Protein AF-A0A7R9ATU4-F1 (afdb_monomer)

pLDDT: mean 76.91, std 18.28, range [25.34, 96.5]

Sequence (498 aa):
MAVPVIVLDTKGRCNNSNLNLFMDEACLDVRSNALDPLTIWSLSAECEKCAYIESSSIPPVETQTFIVDTKFPVHLFFSDGTYNHCYERNIHFQEYGRYGWNISSDGCSDIYNIERPQLPYLSLVVVFCTFFILTLLSWATMCVLRSEWLANLKQRNVPFSELESDLGTPSTDGAAPMVRSELLAVRREKTRLRSLDVFRGICIAVMIFVNYGGGQYWFFKHSTWNGLTIADLVFPWFLWIMGVSMALSLRSQLRSSVSRWKLFKKVLYRSIILVALGILLNSIANAKHTKSTSLANLRLPGVLQRIGLSYFIVATLETLLMKREFFFEYGPWLVLQDVLESWLQWLVILGLVATHTCLTFLLPVEGCPTGYLGPGGSYNYSSHPNCTGGAAGYIDRMVFRNEHLYQKPTCYEIYQTTLPYDPEGLLGTLTSILMVYLGVQAGRITLCYHYAYSRVVRWTTWAVITDSTNPGPLSRWTVTLPTELRCRTTKMRNYLNK

Nearest PDB structures (foldseek):
  8vli-assembly1_A  TM=8.352E-01  e=8.683E-35  Homo sapiens
  8vlg-assembly1_A  TM=8.325E-01  e=6.189E-34  Homo sapiens
  8vli-assembly1_B  TM=8.041E-01  e=1.790E-34  Homo sapiens
  8vkj-assembly1_B  TM=8.102E-01  e=1.740E-33  Homo sapiens
  8vlu-assembly1_A  TM=7.872E-01  e=5.424E-33  Homo sapiens

Structure (mmCIF, N/CA/C/O backbone):
data_AF-A0A7R9ATU4-F1
#
_entry.id   AF-A0A7R9ATU4-F1
#
loop_
_atom_site.group_PDB
_atom_site.id
_atom_site.type_symbol
_atom_site.label_atom_id
_atom_site.label_alt_id
_atom_site.label_comp_id
_atom_site.label_asym_id
_atom_site.label_entity_id
_atom_site.label_seq_id
_atom_site.pdbx_PDB_ins_code
_atom_site.Cartn_x
_atom_site.Cartn_y
_atom_site.Cartn_z
_atom_site.occupancy
_atom_site.B_iso_or_equiv
_atom_site.auth_seq_id
_atom_site.auth_comp_id
_atom_site.auth_asym_id
_atom_site.auth_atom_id
_atom_site.pdbx_PDB_model_num
ATOM 1 N N . MET A 1 1 ? 10.929 10.745 -19.987 1.00 37.62 1 MET A N 1
ATOM 2 C CA . MET A 1 1 ? 11.366 9.540 -20.722 1.00 37.62 1 MET A CA 1
ATOM 3 C C . MET A 1 1 ? 11.163 8.334 -19.827 1.00 37.62 1 MET A C 1
ATOM 5 O O . MET A 1 1 ? 11.456 8.450 -18.639 1.00 37.62 1 MET A O 1
ATOM 9 N N . ALA A 1 2 ? 10.620 7.236 -20.366 1.00 47.53 2 ALA A N 1
ATOM 10 C CA . ALA A 1 2 ? 10.587 5.950 -19.658 1.00 47.53 2 ALA A CA 1
ATOM 11 C C . ALA A 1 2 ? 12.012 5.555 -19.319 1.00 47.53 2 ALA A C 1
ATOM 13 O O . ALA A 1 2 ? 12.931 5.875 -20.071 1.00 47.53 2 ALA A O 1
ATOM 14 N N . VAL A 1 3 ? 12.176 4.848 -18.208 1.00 56.84 3 VAL A N 1
ATOM 15 C CA . VAL A 1 3 ? 13.403 4.093 -17.993 1.00 56.84 3 VAL A CA 1
ATOM 16 C C . VAL A 1 3 ? 13.234 2.810 -18.803 1.00 56.84 3 VAL A C 1
ATOM 18 O O . VAL A 1 3 ? 12.349 2.023 -18.463 1.00 56.84 3 VAL A O 1
ATOM 21 N N . PRO A 1 4 ? 13.978 2.619 -19.906 1.00 61.22 4 PRO A N 1
ATOM 22 C CA . PRO A 1 4 ? 13.890 1.377 -20.648 1.00 61.22 4 PRO A CA 1
ATOM 23 C C . PRO A 1 4 ? 14.368 0.239 -19.739 1.00 61.22 4 PRO A C 1
ATOM 25 O O . PRO A 1 4 ? 15.282 0.407 -18.929 1.00 61.22 4 PRO A O 1
ATOM 28 N N . VAL A 1 5 ? 13.700 -0.909 -19.842 1.00 71.88 5 VAL A N 1
ATOM 29 C CA . VAL A 1 5 ? 14.001 -2.113 -19.043 1.00 71.88 5 VAL A CA 1
ATOM 30 C C . VAL A 1 5 ? 15.392 -2.651 -19.376 1.00 71.88 5 VAL A C 1
ATOM 32 O O . VAL A 1 5 ? 16.030 -3.320 -18.564 1.00 71.88 5 VAL A O 1
ATOM 35 N N . ILE A 1 6 ? 15.853 -2.313 -20.579 1.00 79.06 6 ILE A N 1
ATOM 36 C CA . ILE A 1 6 ? 17.179 -2.587 -21.090 1.00 79.06 6 ILE A CA 1
ATOM 37 C C . ILE A 1 6 ? 17.889 -1.262 -21.335 1.00 79.06 6 ILE A C 1
ATOM 39 O O . ILE A 1 6 ? 17.363 -0.382 -22.015 1.00 79.06 6 ILE A O 1
ATOM 43 N N . VAL A 1 7 ? 19.097 -1.124 -20.800 1.00 82.19 7 VAL A N 1
ATOM 44 C CA . VAL A 1 7 ? 19.927 0.069 -20.987 1.00 82.19 7 VAL A CA 1
ATOM 45 C C . VAL A 1 7 ? 21.240 -0.338 -21.639 1.00 82.19 7 VAL A C 1
ATOM 47 O O . VAL A 1 7 ? 21.881 -1.290 -21.199 1.00 82.19 7 VAL A O 1
ATOM 50 N N . LEU A 1 8 ? 21.661 0.398 -22.668 1.00 80.94 8 LEU A N 1
ATOM 51 C CA . LEU A 1 8 ? 22.969 0.214 -23.297 1.00 80.94 8 LEU A CA 1
ATOM 52 C C . LEU A 1 8 ? 24.089 0.383 -22.257 1.00 80.94 8 LEU A C 1
ATOM 54 O O . LEU A 1 8 ? 24.128 1.389 -21.533 1.00 80.94 8 LEU A O 1
ATOM 58 N N . ASP A 1 9 ? 25.022 -0.570 -22.196 1.00 79.25 9 ASP A N 1
ATOM 59 C CA . ASP A 1 9 ? 26.165 -0.501 -21.284 1.00 79.25 9 ASP A CA 1
ATOM 60 C C . ASP A 1 9 ? 27.235 0.476 -21.788 1.00 79.25 9 ASP A C 1
ATOM 62 O O . ASP A 1 9 ? 28.308 0.110 -22.258 1.00 79.25 9 ASP A O 1
ATOM 66 N N . THR A 1 10 ? 26.958 1.767 -21.645 1.00 74.56 10 THR A N 1
ATOM 67 C CA . THR A 1 10 ? 27.894 2.844 -22.010 1.00 74.56 10 THR A CA 1
ATOM 68 C C . THR A 1 10 ? 29.155 2.892 -21.141 1.00 74.56 10 THR A C 1
ATOM 70 O O . THR A 1 10 ? 30.100 3.604 -21.475 1.00 74.56 10 THR A O 1
ATOM 73 N N . LYS A 1 11 ? 29.179 2.176 -20.007 1.00 72.88 11 LYS A N 1
ATOM 74 C CA . LYS A 1 11 ? 30.268 2.220 -19.016 1.00 72.88 11 LYS A CA 1
ATOM 75 C C . LYS A 1 11 ? 31.105 0.938 -18.975 1.00 72.88 11 LYS A C 1
ATOM 77 O O . LYS A 1 11 ? 32.011 0.863 -18.148 1.00 72.88 11 LYS A O 1
ATOM 82 N N . GLY A 1 12 ? 30.807 -0.049 -19.821 1.00 77.31 12 GLY A N 1
ATOM 83 C CA . GLY A 1 12 ? 31.528 -1.323 -19.874 1.00 77.31 12 GLY A CA 1
ATOM 84 C C . GLY A 1 12 ? 31.473 -2.120 -18.566 1.00 77.31 12 GLY A C 1
ATOM 85 O O . GLY A 1 12 ? 32.437 -2.808 -18.226 1.00 77.31 12 GLY A O 1
ATOM 86 N N . ARG A 1 13 ? 30.374 -2.026 -17.806 1.00 79.94 13 ARG A N 1
ATOM 87 C CA . ARG A 1 13 ? 30.178 -2.770 -16.547 1.00 79.94 13 ARG A CA 1
ATOM 88 C C . ARG A 1 13 ? 30.113 -4.284 -16.758 1.00 79.94 13 ARG A C 1
ATOM 90 O O . ARG A 1 13 ? 30.505 -5.027 -15.860 1.00 79.94 13 ARG A O 1
ATOM 97 N N . CYS A 1 14 ? 29.664 -4.715 -17.934 1.00 78.75 14 CYS A N 1
ATOM 98 C CA . CYS A 1 14 ? 29.557 -6.115 -18.336 1.00 78.75 14 CYS A CA 1
ATOM 99 C C . CYS A 1 14 ? 30.860 -6.706 -18.897 1.00 78.75 14 CYS A C 1
ATOM 101 O O . CYS A 1 14 ? 30.952 -7.918 -19.075 1.00 78.75 14 CYS A O 1
ATOM 103 N N . ASN A 1 15 ? 31.865 -5.873 -19.196 1.00 72.56 15 ASN A N 1
ATOM 104 C CA . ASN A 1 15 ? 33.051 -6.295 -19.949 1.00 72.56 15 ASN A CA 1
ATOM 105 C C . ASN A 1 15 ? 34.266 -6.638 -19.071 1.00 72.56 15 ASN A C 1
ATOM 107 O O . ASN A 1 15 ? 35.228 -7.237 -19.547 1.00 72.56 15 ASN A O 1
ATOM 111 N N . ASN A 1 16 ? 34.235 -6.274 -17.787 1.00 62.84 16 ASN A N 1
ATOM 112 C CA . ASN A 1 16 ? 35.298 -6.618 -16.848 1.00 62.84 16 ASN A CA 1
ATOM 113 C C . ASN A 1 16 ? 35.132 -8.057 -16.347 1.00 62.84 16 ASN A C 1
ATOM 115 O O . ASN A 1 16 ? 34.030 -8.474 -16.009 1.00 62.84 16 ASN A O 1
ATOM 119 N N . SER A 1 17 ? 36.248 -8.777 -16.186 1.00 58.16 17 SER A N 1
ATOM 120 C CA . SER A 1 17 ? 36.294 -10.119 -15.575 1.00 58.16 17 SER A CA 1
ATOM 121 C C . SER A 1 17 ? 35.736 -10.172 -14.143 1.00 58.16 17 SER A C 1
ATOM 123 O O . SER A 1 17 ? 35.459 -11.250 -13.632 1.00 58.16 17 SER A O 1
ATOM 125 N N . ASN A 1 18 ? 35.561 -9.008 -13.507 1.00 59.38 18 ASN A N 1
ATOM 126 C CA . ASN A 1 18 ? 34.745 -8.814 -12.314 1.00 59.38 18 ASN A CA 1
ATOM 127 C C . ASN A 1 18 ? 33.533 -7.950 -12.698 1.00 59.38 18 ASN A C 1
ATOM 129 O O . ASN A 1 18 ? 33.659 -6.727 -12.821 1.00 59.38 18 ASN A O 1
ATOM 133 N N . LEU A 1 19 ? 32.376 -8.585 -12.899 1.00 65.56 19 LEU A N 1
ATOM 134 C CA . LEU A 1 19 ? 31.091 -7.927 -13.152 1.00 65.56 19 LEU A CA 1
ATOM 135 C C . LEU A 1 19 ? 30.757 -6.960 -12.003 1.00 65.56 19 LEU A C 1
ATOM 137 O O . LEU A 1 19 ? 30.313 -7.372 -10.934 1.00 65.56 19 LEU A O 1
ATOM 141 N N . ASN A 1 20 ? 30.938 -5.655 -12.224 1.00 73.12 20 ASN A N 1
ATOM 142 C CA . ASN A 1 20 ? 30.512 -4.600 -11.294 1.00 73.12 20 ASN A CA 1
ATOM 143 C C . ASN A 1 20 ? 29.027 -4.262 -11.525 1.00 73.12 20 ASN A C 1
ATOM 145 O O . ASN A 1 20 ? 28.662 -3.122 -11.840 1.00 73.12 20 ASN A O 1
ATOM 149 N N . LEU A 1 21 ? 28.177 -5.281 -11.412 1.00 78.56 21 LEU A N 1
ATOM 150 C CA . LEU A 1 21 ? 26.725 -5.157 -11.501 1.00 78.56 21 LEU A CA 1
ATOM 151 C C . LEU A 1 21 ? 26.126 -4.815 -10.134 1.00 78.56 21 LEU A C 1
ATOM 153 O O . LEU A 1 21 ? 26.617 -5.255 -9.090 1.00 78.56 21 LEU A O 1
ATOM 157 N N . PHE A 1 22 ? 25.052 -4.031 -10.129 1.00 79.38 22 PHE A N 1
ATOM 158 C CA . PHE A 1 22 ? 24.247 -3.844 -8.925 1.00 79.38 22 PHE A CA 1
ATOM 159 C C . PHE A 1 22 ? 23.342 -5.062 -8.684 1.00 79.38 22 PHE A C 1
ATOM 161 O O . PHE A 1 22 ? 23.159 -5.903 -9.559 1.00 79.38 22 PHE A O 1
ATOM 168 N N . MET A 1 23 ? 22.770 -5.159 -7.477 1.00 78.50 23 MET A N 1
ATOM 169 C CA . MET A 1 23 ? 21.690 -6.118 -7.210 1.00 78.50 23 MET A CA 1
ATOM 170 C C . MET A 1 23 ? 20.545 -5.894 -8.204 1.00 78.50 23 MET A C 1
ATOM 172 O O . MET A 1 23 ? 20.242 -4.748 -8.553 1.00 78.50 23 MET A O 1
ATOM 176 N N . ASP A 1 24 ? 19.880 -6.979 -8.588 1.00 83.00 24 ASP A N 1
ATOM 177 C CA . ASP A 1 24 ? 18.821 -6.996 -9.595 1.00 83.00 24 ASP A CA 1
ATOM 178 C C . ASP A 1 24 ? 19.268 -6.619 -11.043 1.00 83.00 24 ASP A C 1
ATOM 180 O O . ASP A 1 24 ? 18.447 -6.148 -11.835 1.00 83.00 24 ASP A O 1
ATOM 184 N N . GLU A 1 25 ? 20.554 -6.768 -11.401 1.00 87.69 25 GLU A N 1
ATOM 185 C CA . GLU A 1 25 ? 21.068 -6.538 -12.767 1.00 87.69 25 GLU A CA 1
ATOM 186 C C . GLU A 1 25 ? 21.703 -7.812 -13.370 1.00 87.69 25 GLU A C 1
ATOM 188 O O . GLU A 1 25 ? 22.302 -8.637 -12.671 1.00 87.69 25 GLU A O 1
ATOM 193 N N . ALA A 1 26 ? 21.603 -7.945 -14.694 1.00 89.19 26 ALA A N 1
ATOM 194 C CA . ALA A 1 26 ? 22.312 -8.936 -15.504 1.00 89.19 26 ALA A CA 1
ATOM 195 C C . ALA A 1 26 ? 22.781 -8.321 -16.833 1.00 89.19 26 ALA A C 1
ATOM 197 O O . ALA A 1 26 ? 22.383 -7.210 -17.195 1.00 89.19 26 ALA A O 1
ATOM 198 N N . CYS A 1 27 ? 23.641 -9.041 -17.550 1.00 91.06 27 CYS A N 1
ATOM 199 C CA . CYS A 1 27 ? 24.209 -8.607 -18.826 1.00 91.06 27 CYS A CA 1
ATOM 200 C C . CYS A 1 27 ? 23.619 -9.401 -19.991 1.00 91.06 27 CYS A C 1
ATOM 202 O O . CYS A 1 27 ? 23.491 -10.623 -19.906 1.00 91.06 27 CYS A O 1
ATOM 204 N N . LEU A 1 28 ? 23.307 -8.716 -21.087 1.00 90.56 28 LEU A N 1
ATOM 205 C CA . LEU A 1 28 ? 22.845 -9.306 -22.338 1.00 90.56 28 LEU A CA 1
ATOM 206 C C . LEU A 1 28 ? 23.725 -8.815 -23.491 1.00 90.56 28 LEU A C 1
ATOM 208 O O . LEU A 1 28 ? 23.692 -7.640 -23.850 1.00 90.56 28 LEU A O 1
ATOM 212 N N . ASP A 1 29 ? 24.480 -9.728 -24.085 1.00 90.06 29 ASP A N 1
ATOM 213 C CA . ASP A 1 29 ? 25.329 -9.473 -25.240 1.00 90.06 29 ASP A CA 1
ATOM 214 C C . ASP A 1 29 ? 24.549 -9.824 -26.505 1.00 90.06 29 ASP A C 1
ATOM 216 O O . ASP A 1 29 ? 24.237 -10.990 -26.765 1.00 90.06 29 ASP A O 1
ATOM 220 N N . VAL A 1 30 ? 24.221 -8.805 -27.292 1.00 89.75 30 VAL A N 1
ATOM 221 C CA . VAL A 1 30 ? 23.485 -8.960 -28.543 1.00 89.75 30 VAL A CA 1
ATOM 222 C C . VAL A 1 30 ? 24.463 -8.853 -29.699 1.00 89.75 30 VAL A C 1
ATOM 224 O O . VAL A 1 30 ? 25.060 -7.799 -29.927 1.00 89.75 30 VAL A O 1
ATOM 227 N N . ARG A 1 31 ? 24.620 -9.947 -30.442 1.00 89.62 31 ARG A N 1
ATOM 228 C CA . ARG A 1 31 ? 25.464 -10.004 -31.634 1.00 89.62 31 ARG A CA 1
ATOM 229 C C . ARG A 1 31 ? 24.590 -9.922 -32.876 1.00 89.62 31 ARG A C 1
ATOM 231 O O . ARG A 1 31 ? 23.884 -10.880 -33.197 1.00 89.62 31 ARG A O 1
ATOM 238 N N . SER A 1 32 ? 24.659 -8.791 -33.572 1.00 87.38 32 SER A N 1
ATOM 239 C CA . SER A 1 32 ? 23.975 -8.611 -34.849 1.00 87.38 32 SER A CA 1
ATOM 240 C C . SER A 1 32 ? 24.890 -9.031 -35.996 1.00 87.38 32 SER A C 1
ATOM 242 O O . SER A 1 32 ? 25.977 -8.485 -36.150 1.00 87.38 32 SER A O 1
ATOM 244 N N . ASN A 1 33 ? 24.449 -9.988 -36.811 1.00 85.50 33 ASN A N 1
ATOM 245 C CA . ASN A 1 33 ? 25.033 -10.284 -38.123 1.00 85.50 33 ASN A CA 1
ATOM 246 C C . ASN A 1 33 ? 24.180 -9.694 -39.267 1.00 85.50 33 ASN A C 1
ATOM 248 O O . ASN A 1 33 ? 24.407 -10.028 -40.429 1.00 85.50 33 ASN A O 1
ATOM 252 N N . ALA A 1 34 ? 23.176 -8.868 -38.951 1.00 81.12 34 ALA A N 1
ATOM 253 C CA . ALA A 1 34 ? 22.344 -8.203 -39.948 1.00 81.12 34 ALA A CA 1
ATOM 254 C C . ALA A 1 34 ? 23.117 -7.069 -40.648 1.00 81.12 34 ALA A C 1
ATOM 256 O O . ALA A 1 34 ? 24.000 -6.443 -40.051 1.00 81.12 34 ALA A O 1
ATOM 257 N N . LEU A 1 35 ? 22.784 -6.837 -41.921 1.00 80.19 35 LEU A N 1
ATOM 258 C CA . LEU A 1 35 ? 23.372 -5.781 -42.755 1.00 80.19 35 LEU A CA 1
ATOM 259 C C . LEU A 1 35 ? 22.743 -4.405 -42.490 1.00 80.19 35 LEU A C 1
ATOM 261 O O . LEU A 1 35 ? 23.399 -3.390 -42.716 1.00 80.19 35 LEU A O 1
ATOM 265 N N . ASP A 1 36 ? 21.516 -4.392 -41.968 1.00 82.56 36 ASP A N 1
ATOM 266 C CA . ASP A 1 36 ? 20.747 -3.196 -41.638 1.00 82.56 36 ASP A CA 1
ATOM 267 C C . ASP A 1 36 ? 20.727 -2.937 -40.114 1.00 82.56 36 ASP A C 1
ATOM 269 O O . ASP A 1 36 ? 20.904 -3.868 -39.314 1.00 82.56 36 ASP A O 1
ATOM 273 N N . PRO A 1 37 ? 20.586 -1.668 -39.679 1.00 84.88 37 PRO A N 1
ATOM 274 C CA . PRO A 1 37 ? 20.572 -1.309 -38.265 1.00 84.88 37 PRO A CA 1
ATOM 275 C C . PRO A 1 37 ? 19.270 -1.747 -37.583 1.00 84.88 37 PRO A C 1
ATOM 277 O O . PRO A 1 37 ? 18.182 -1.295 -37.927 1.00 84.88 37 PRO A O 1
ATOM 280 N N . LEU A 1 38 ? 19.389 -2.550 -36.527 1.00 86.69 38 LEU A N 1
ATOM 281 C CA . LEU A 1 38 ? 18.236 -3.076 -35.796 1.00 86.69 38 LEU A CA 1
ATOM 282 C C . LEU A 1 38 ? 17.919 -2.226 -34.566 1.00 86.69 38 LEU A C 1
ATOM 284 O O . LEU A 1 38 ? 18.806 -1.864 -33.797 1.00 86.69 38 LEU A O 1
ATOM 288 N N . THR A 1 39 ? 16.640 -1.961 -34.317 1.00 87.62 39 THR A N 1
ATOM 289 C CA . THR A 1 39 ? 16.180 -1.312 -33.078 1.00 87.62 39 THR A CA 1
ATOM 290 C C . THR A 1 39 ? 15.669 -2.348 -32.088 1.00 87.62 39 THR A C 1
ATOM 292 O O . THR A 1 39 ? 14.882 -3.224 -32.452 1.00 87.62 39 THR A O 1
ATOM 295 N N . ILE A 1 40 ? 16.108 -2.265 -30.828 1.00 88.81 40 ILE A N 1
ATOM 296 C CA . ILE A 1 40 ? 15.615 -3.138 -29.758 1.00 88.81 40 ILE A CA 1
ATOM 297 C C . ILE A 1 40 ? 14.425 -2.494 -29.047 1.00 88.81 40 ILE A C 1
ATOM 299 O O . ILE A 1 40 ? 14.493 -1.366 -28.546 1.00 88.81 40 ILE A O 1
ATOM 303 N N . TRP A 1 41 ? 13.338 -3.252 -28.960 1.00 88.88 41 TRP A N 1
ATOM 304 C CA . TRP A 1 41 ? 12.119 -2.869 -28.265 1.00 88.88 41 TRP A CA 1
ATOM 305 C C . TRP A 1 41 ? 11.943 -3.743 -27.034 1.00 88.88 41 TRP A C 1
ATOM 307 O O . TRP A 1 41 ? 12.029 -4.971 -27.107 1.00 88.88 41 TRP A O 1
ATOM 317 N N . SER A 1 42 ? 11.691 -3.105 -25.892 1.00 88.81 42 SER A N 1
ATOM 318 C CA . SER A 1 42 ? 11.533 -3.804 -24.620 1.00 88.81 42 SER A CA 1
ATOM 319 C C . SER A 1 42 ? 10.263 -3.400 -23.886 1.00 88.81 42 SER A C 1
ATOM 321 O O . SER A 1 42 ? 9.761 -2.277 -24.006 1.00 88.81 42 SER A O 1
ATOM 323 N N . LEU A 1 43 ? 9.723 -4.353 -23.131 1.00 87.81 43 LEU A N 1
ATOM 324 C CA . LEU A 1 43 ? 8.573 -4.159 -22.260 1.00 87.81 43 LEU A CA 1
ATOM 325 C C . LEU A 1 43 ? 8.716 -5.041 -21.014 1.00 87.81 43 LEU A C 1
ATOM 327 O O . LEU A 1 43 ? 8.949 -6.242 -21.120 1.00 87.81 43 LEU A O 1
ATOM 331 N N . SER A 1 44 ? 8.553 -4.454 -19.828 1.00 86.19 44 SER A N 1
ATOM 332 C CA . SER A 1 44 ? 8.529 -5.210 -18.569 1.00 86.19 44 SER A CA 1
ATOM 333 C C . SER A 1 44 ? 7.164 -5.866 -18.384 1.00 86.19 44 SER A C 1
ATOM 335 O O . SER A 1 44 ? 6.142 -5.220 -18.625 1.00 86.19 44 SER A O 1
ATOM 337 N N . ALA A 1 45 ? 7.139 -7.100 -17.878 1.00 84.50 45 ALA A N 1
ATOM 338 C CA . ALA A 1 45 ? 5.904 -7.795 -17.518 1.00 84.50 45 ALA A CA 1
ATOM 339 C C . ALA A 1 45 ? 5.082 -7.065 -16.433 1.00 84.50 45 ALA A C 1
ATOM 341 O O . ALA A 1 45 ? 3.872 -7.259 -16.352 1.00 84.50 45 ALA A O 1
ATOM 342 N N . GLU A 1 46 ? 5.700 -6.183 -15.637 1.00 79.62 46 GLU A N 1
ATOM 343 C CA . GLU A 1 46 ? 4.991 -5.331 -14.667 1.00 79.62 46 GLU A CA 1
ATOM 344 C C . GLU A 1 46 ? 4.113 -4.257 -15.327 1.00 79.62 46 GLU A C 1
ATOM 346 O O . GLU A 1 46 ? 3.195 -3.731 -14.690 1.00 79.62 46 GLU A O 1
ATOM 351 N N . CYS A 1 47 ? 4.385 -3.902 -16.588 1.00 82.25 47 CYS A N 1
ATOM 352 C CA . CYS A 1 47 ? 3.614 -2.910 -17.329 1.00 82.25 47 CYS A CA 1
ATOM 353 C C . CYS A 1 47 ? 2.449 -3.594 -18.055 1.00 82.25 47 CYS A C 1
ATOM 355 O O . CYS A 1 47 ? 2.559 -4.046 -19.197 1.00 82.25 47 CYS A O 1
ATOM 357 N N . GLU A 1 48 ? 1.304 -3.681 -17.380 1.00 78.69 48 GLU A N 1
ATOM 358 C CA . GLU A 1 48 ? 0.124 -4.350 -17.921 1.00 78.69 48 GLU A CA 1
ATOM 359 C C . GLU A 1 48 ? -0.473 -3.538 -19.090 1.00 78.69 48 GLU A C 1
ATOM 361 O O . GLU A 1 48 ? -0.889 -2.388 -18.923 1.00 78.69 48 GLU A O 1
ATOM 366 N N . LYS A 1 49 ? -0.557 -4.158 -20.279 1.00 81.25 49 LYS A N 1
ATOM 367 C CA . LYS A 1 49 ? -1.120 -3.569 -21.515 1.00 81.25 49 LYS A CA 1
ATOM 368 C C . LYS A 1 49 ? -0.448 -2.258 -21.952 1.00 81.25 49 LYS A C 1
ATOM 370 O O . LYS A 1 49 ? -1.119 -1.359 -22.459 1.00 81.25 49 LYS A O 1
ATOM 375 N N . CYS A 1 50 ? 0.856 -2.125 -21.746 1.00 84.88 50 CYS A N 1
ATOM 376 C CA . CYS A 1 50 ? 1.609 -0.972 -22.232 1.00 84.88 50 CYS A CA 1
ATOM 377 C C . CYS A 1 50 ? 2.122 -1.184 -23.663 1.00 84.88 50 CYS A C 1
ATOM 379 O O . CYS A 1 50 ? 2.245 -2.314 -24.139 1.00 84.88 50 CYS A O 1
ATOM 381 N N . ALA A 1 51 ? 2.439 -0.082 -24.343 1.00 85.25 51 ALA A N 1
ATOM 382 C CA . ALA A 1 51 ? 3.191 -0.125 -25.591 1.00 85.25 51 ALA A CA 1
ATOM 383 C C . ALA A 1 51 ? 4.666 -0.464 -25.317 1.00 85.25 51 ALA A C 1
ATOM 385 O O . ALA A 1 51 ? 5.197 -0.141 -24.253 1.00 85.25 51 ALA A O 1
ATOM 386 N N . TYR A 1 52 ? 5.323 -1.100 -26.285 1.00 85.56 52 TYR A N 1
ATOM 387 C CA . TYR A 1 52 ? 6.758 -1.356 -26.215 1.00 85.56 52 TYR A CA 1
ATOM 388 C C . TYR A 1 52 ? 7.544 -0.054 -26.318 1.00 85.56 52 TYR A C 1
ATOM 390 O O . TYR A 1 52 ? 7.107 0.896 -26.971 1.00 85.56 52 TYR A O 1
ATOM 398 N N . ILE A 1 53 ? 8.706 -0.025 -25.672 1.00 84.62 53 ILE A N 1
ATOM 399 C CA . ILE A 1 53 ? 9.569 1.150 -25.616 1.00 84.62 53 ILE A CA 1
ATOM 400 C C . ILE A 1 53 ? 10.843 0.854 -26.402 1.00 84.62 53 ILE A C 1
ATOM 402 O O . ILE A 1 53 ? 11.519 -0.151 -26.161 1.00 84.62 53 ILE A O 1
ATOM 406 N N . GLU A 1 54 ? 11.178 1.750 -27.325 1.00 85.88 54 GLU A N 1
ATOM 407 C CA . GLU A 1 54 ? 12.457 1.733 -28.027 1.00 85.88 54 GLU A CA 1
ATOM 408 C C . GLU A 1 54 ? 13.584 1.961 -27.015 1.00 85.88 54 GLU A C 1
ATOM 410 O O . GLU A 1 54 ? 13.580 2.949 -26.273 1.00 85.88 54 GLU A O 1
ATOM 415 N N . SER A 1 55 ? 14.517 1.012 -26.934 1.00 80.75 55 SER A N 1
ATOM 416 C CA . SER A 1 55 ? 15.606 1.061 -25.952 1.00 80.75 55 SER A CA 1
ATOM 417 C C . SER A 1 55 ? 16.883 1.638 -26.568 1.00 80.75 55 SER A C 1
ATOM 419 O O . SER A 1 55 ? 17.454 2.578 -26.015 1.00 80.75 55 SER A O 1
ATOM 421 N N . SER A 1 56 ? 17.312 1.120 -27.723 1.00 82.88 56 SER A N 1
ATOM 422 C CA . SER A 1 56 ? 18.462 1.626 -28.487 1.00 82.88 56 SER A CA 1
ATOM 423 C C . SER A 1 56 ? 18.513 1.035 -29.900 1.00 82.88 56 SER A C 1
ATOM 425 O O . SER A 1 56 ? 17.883 0.014 -30.182 1.00 82.88 56 SER A O 1
ATOM 427 N N . SER A 1 57 ? 19.321 1.639 -30.773 1.00 84.88 57 SER A N 1
ATOM 428 C CA . SER A 1 57 ? 19.685 1.082 -32.077 1.00 84.88 57 SER A CA 1
ATOM 429 C C . SER A 1 57 ? 21.027 0.345 -32.016 1.00 84.88 57 SER A C 1
ATOM 431 O O . SER A 1 57 ? 21.977 0.801 -31.376 1.00 84.88 57 SER A O 1
ATOM 433 N N . ILE A 1 58 ? 21.089 -0.806 -32.681 1.00 84.69 58 ILE A N 1
ATOM 434 C CA . ILE A 1 58 ? 22.261 -1.671 -32.810 1.00 84.69 58 ILE A CA 1
ATOM 435 C C . ILE A 1 58 ? 22.811 -1.502 -34.235 1.00 84.69 58 ILE A C 1
ATOM 437 O O . ILE A 1 58 ? 22.085 -1.767 -35.197 1.00 84.69 58 ILE A O 1
ATOM 441 N N . PRO A 1 59 ? 24.069 -1.056 -34.396 1.00 83.94 59 PRO A N 1
ATOM 442 C CA . PRO A 1 59 ? 24.733 -0.950 -35.687 1.00 83.94 59 PRO A CA 1
ATOM 443 C C . PRO A 1 59 ? 24.879 -2.309 -36.392 1.00 83.94 59 PRO A C 1
ATOM 445 O O . PRO A 1 59 ? 24.897 -3.357 -35.736 1.00 83.94 59 PRO A O 1
ATOM 448 N N . PRO A 1 60 ? 25.005 -2.308 -37.729 1.00 82.81 60 PRO A N 1
ATOM 449 C CA . PRO A 1 60 ? 25.149 -3.535 -38.500 1.00 82.81 60 PRO A CA 1
ATOM 450 C C . PRO A 1 60 ? 26.492 -4.220 -38.221 1.00 82.81 60 PRO A C 1
ATOM 452 O O . PRO A 1 60 ? 27.531 -3.568 -38.117 1.00 82.81 60 PRO A O 1
ATOM 455 N N . VAL A 1 61 ? 26.465 -5.553 -38.140 1.00 83.50 61 VAL A N 1
ATOM 456 C CA . VAL A 1 61 ? 27.650 -6.414 -37.932 1.00 83.50 61 VAL A CA 1
ATOM 457 C C . VAL A 1 61 ? 28.444 -6.078 -36.650 1.00 83.50 61 VAL A C 1
ATOM 459 O O . VAL A 1 61 ? 29.651 -6.310 -36.565 1.00 83.50 61 VAL A O 1
ATOM 462 N N . GLU A 1 62 ? 27.777 -5.545 -35.623 1.00 85.50 62 GLU A N 1
ATOM 463 C CA . GLU A 1 62 ? 28.392 -5.193 -34.339 1.00 85.50 62 GLU A CA 1
ATOM 464 C C . GLU A 1 62 ? 27.776 -5.982 -33.170 1.00 85.50 62 GLU A C 1
ATOM 466 O O . GLU A 1 62 ? 26.621 -6.417 -33.196 1.00 85.50 62 GLU A O 1
ATOM 471 N N . THR A 1 63 ? 28.580 -6.200 -32.125 1.00 86.06 63 THR A N 1
ATOM 472 C CA . THR A 1 63 ? 28.106 -6.747 -30.849 1.00 86.06 63 THR A CA 1
ATOM 473 C C . THR A 1 63 ? 27.939 -5.612 -29.856 1.00 86.06 63 THR A C 1
ATOM 475 O O . THR A 1 63 ? 28.904 -4.912 -29.555 1.00 86.06 63 THR A O 1
ATOM 478 N N . GLN A 1 64 ? 26.732 -5.457 -29.319 1.00 87.19 64 GLN A N 1
ATOM 479 C CA . GLN A 1 64 ? 26.448 -4.490 -28.265 1.00 87.19 64 GLN A CA 1
ATOM 480 C C . GLN A 1 64 ? 26.039 -5.189 -26.978 1.00 87.19 64 GLN A C 1
ATOM 482 O O . GLN A 1 64 ? 25.310 -6.181 -26.984 1.00 87.19 64 GLN A O 1
ATOM 487 N N . THR A 1 65 ? 26.510 -4.642 -25.863 1.00 88.94 65 THR A N 1
ATOM 488 C CA . THR A 1 65 ? 26.239 -5.166 -24.528 1.00 88.94 65 THR A CA 1
ATOM 489 C C . THR A 1 65 ? 25.208 -4.301 -23.820 1.00 88.94 65 THR A C 1
ATOM 491 O O . THR A 1 65 ? 25.308 -3.069 -23.773 1.00 88.94 65 THR A O 1
ATOM 494 N N . PHE A 1 66 ? 24.227 -4.964 -23.230 1.00 88.62 66 PHE A N 1
ATOM 495 C CA . PHE A 1 66 ? 23.098 -4.353 -22.561 1.00 88.62 66 PHE A CA 1
ATOM 496 C C . PHE A 1 66 ? 23.018 -4.786 -21.108 1.00 88.62 66 PHE A C 1
ATOM 498 O O . PHE A 1 66 ? 23.366 -5.909 -20.753 1.00 88.62 66 PHE A O 1
ATOM 505 N N . ILE A 1 67 ? 22.498 -3.894 -20.274 1.00 89.00 67 ILE A N 1
ATOM 506 C CA . ILE A 1 67 ? 22.174 -4.182 -18.882 1.00 89.00 67 ILE A CA 1
ATOM 507 C C . ILE A 1 67 ? 20.669 -4.358 -18.792 1.00 89.00 67 ILE A C 1
ATOM 509 O O . ILE A 1 67 ? 19.907 -3.472 -19.189 1.00 89.00 67 ILE A O 1
ATOM 513 N N . VAL A 1 68 ? 20.266 -5.513 -18.279 1.00 88.88 68 VAL A N 1
ATOM 514 C CA . VAL A 1 68 ? 18.871 -5.926 -18.137 1.00 88.88 68 VAL A CA 1
ATOM 515 C C . VAL A 1 68 ? 18.490 -5.988 -16.660 1.00 88.88 68 VAL A C 1
ATOM 517 O O . VAL A 1 68 ? 19.271 -6.446 -15.823 1.00 88.88 68 VAL A O 1
ATOM 520 N N . ASP A 1 69 ? 17.287 -5.513 -16.337 1.00 85.94 69 ASP A N 1
ATOM 521 C CA . ASP A 1 69 ? 16.702 -5.662 -15.000 1.00 85.94 69 ASP A CA 1
ATOM 522 C C . ASP A 1 69 ? 16.243 -7.117 -14.787 1.00 85.94 69 ASP A C 1
ATOM 524 O O . ASP A 1 69 ? 15.524 -7.671 -15.622 1.00 85.94 69 ASP A O 1
ATOM 528 N N . THR A 1 70 ? 16.645 -7.738 -13.677 1.00 86.50 70 THR A N 1
ATOM 529 C CA . THR A 1 70 ? 16.310 -9.138 -13.354 1.00 86.50 70 THR A CA 1
ATOM 530 C C . THR A 1 70 ? 15.118 -9.278 -12.409 1.00 86.50 70 THR A C 1
ATOM 532 O O . THR A 1 70 ? 14.743 -10.400 -12.073 1.00 86.50 70 THR A O 1
ATOM 535 N N . LYS A 1 71 ? 14.501 -8.174 -11.956 1.00 83.31 71 LYS A N 1
ATOM 536 C CA . LYS A 1 71 ? 13.368 -8.231 -11.005 1.00 83.31 71 LYS A CA 1
ATOM 537 C C . LYS A 1 71 ? 12.144 -8.934 -11.578 1.00 83.31 71 LYS A C 1
ATOM 539 O O . LYS A 1 71 ? 11.420 -9.599 -10.844 1.00 83.31 71 LYS A O 1
ATOM 544 N N . PHE A 1 72 ? 11.867 -8.695 -12.856 1.00 84.12 72 PHE A N 1
ATOM 545 C CA . PHE A 1 72 ? 10.629 -9.104 -13.504 1.00 84.12 72 PHE A CA 1
ATOM 546 C C . PHE A 1 72 ? 10.909 -9.640 -14.905 1.00 84.12 72 PHE A C 1
ATOM 548 O O . PHE A 1 72 ? 11.864 -9.192 -15.541 1.00 84.12 72 PHE A O 1
ATOM 555 N N . PRO A 1 73 ? 10.061 -10.548 -15.420 1.00 87.06 73 PRO A N 1
ATOM 556 C CA . PRO A 1 73 ? 10.177 -11.003 -16.794 1.00 87.06 73 PRO A CA 1
ATOM 557 C C . PRO A 1 73 ? 10.096 -9.846 -17.796 1.00 87.06 73 PRO A C 1
ATOM 559 O O . PRO A 1 73 ? 9.388 -8.856 -17.582 1.00 87.06 73 PRO A O 1
ATOM 562 N N . VAL A 1 74 ? 10.801 -9.994 -18.911 1.00 88.56 74 VAL A N 1
ATOM 563 C CA . VAL A 1 74 ? 10.892 -8.992 -19.975 1.00 88.56 74 VAL A CA 1
ATOM 564 C C . VAL A 1 74 ? 10.406 -9.595 -21.292 1.00 88.56 74 VAL A C 1
ATOM 566 O O . VAL A 1 74 ? 10.600 -10.781 -21.571 1.00 88.56 74 VAL A O 1
ATOM 569 N N . HIS A 1 75 ? 9.745 -8.770 -22.097 1.00 89.31 75 HIS A N 1
ATOM 570 C CA . HIS A 1 75 ? 9.374 -9.061 -23.476 1.00 89.31 75 HIS A CA 1
ATOM 571 C C . HIS A 1 75 ? 10.271 -8.260 -24.410 1.00 89.31 75 HIS A C 1
ATOM 573 O O . HIS A 1 75 ? 10.412 -7.047 -24.222 1.00 89.31 75 HIS A O 1
ATOM 579 N N . LEU A 1 76 ? 10.849 -8.932 -25.402 1.00 89.56 76 LEU A N 1
ATOM 580 C CA . LEU A 1 76 ? 11.837 -8.355 -26.306 1.00 89.56 76 LEU A CA 1
ATOM 581 C C . LEU A 1 76 ? 11.518 -8.694 -27.749 1.00 89.56 76 LEU A C 1
ATOM 583 O O . LEU A 1 76 ? 11.106 -9.809 -28.062 1.00 89.56 76 LEU A O 1
ATOM 587 N N . PHE A 1 77 ? 11.738 -7.722 -28.621 1.00 88.75 77 PHE A N 1
ATOM 588 C CA . PHE A 1 77 ? 11.796 -7.958 -30.053 1.00 88.75 77 PHE A CA 1
ATOM 589 C C . PHE A 1 77 ? 12.707 -6.938 -30.721 1.00 88.75 77 PHE A C 1
ATOM 591 O O . PHE A 1 77 ? 12.968 -5.861 -30.175 1.00 88.75 77 PHE A O 1
ATOM 598 N N . PHE A 1 78 ? 13.158 -7.275 -31.922 1.00 88.25 78 PHE A N 1
ATOM 599 C CA . PHE A 1 78 ? 13.916 -6.368 -32.770 1.00 88.25 78 PHE A CA 1
ATOM 600 C C . PHE A 1 78 ? 13.056 -5.900 -33.928 1.00 88.25 78 PHE A C 1
ATOM 602 O O . PHE A 1 78 ? 12.209 -6.641 -34.425 1.00 88.25 78 PHE A O 1
ATOM 609 N N . SER A 1 79 ? 13.260 -4.665 -34.359 1.00 86.25 79 SER A N 1
ATOM 610 C CA . SER A 1 79 ? 12.595 -4.125 -35.535 1.00 86.25 79 SER A CA 1
ATOM 611 C C . SER A 1 79 ? 13.619 -3.487 -36.455 1.00 86.25 79 SER A C 1
ATOM 613 O O . SER A 1 79 ? 14.432 -2.674 -36.011 1.00 86.25 79 SER A O 1
ATOM 615 N N . ASP A 1 80 ? 13.537 -3.841 -37.732 1.00 82.50 80 ASP A N 1
ATOM 616 C CA . ASP A 1 80 ? 14.300 -3.221 -38.821 1.00 82.50 80 ASP A CA 1
ATOM 617 C C . ASP A 1 80 ? 13.518 -2.044 -39.453 1.00 82.50 80 ASP A C 1
ATOM 619 O O . ASP A 1 80 ? 13.672 -1.679 -40.614 1.00 82.50 80 ASP A O 1
ATOM 623 N N . GLY A 1 81 ? 12.527 -1.510 -38.727 1.00 79.12 81 GLY A N 1
ATOM 624 C CA . GLY A 1 81 ? 11.616 -0.458 -39.193 1.00 79.12 81 GLY A CA 1
ATOM 625 C C . GLY A 1 81 ? 10.507 -0.935 -40.139 1.00 79.12 81 GLY A C 1
ATOM 626 O O . GLY A 1 81 ? 9.467 -0.283 -40.225 1.00 79.12 81 GLY A O 1
ATOM 627 N N . THR A 1 82 ? 10.682 -2.081 -40.805 1.00 78.19 82 THR A N 1
ATOM 628 C CA . THR A 1 82 ? 9.681 -2.682 -41.710 1.00 78.19 82 THR A CA 1
ATOM 629 C C . THR A 1 82 ? 9.034 -3.942 -41.137 1.00 78.19 82 THR A C 1
ATOM 631 O O . THR A 1 82 ? 7.812 -4.082 -41.198 1.00 78.19 82 THR A O 1
ATOM 634 N N . TYR A 1 83 ? 9.827 -4.827 -40.529 1.00 80.19 83 TYR A N 1
ATOM 635 C CA . TYR A 1 83 ? 9.358 -6.070 -39.920 1.00 80.19 83 TYR A CA 1
ATOM 636 C C . TYR A 1 83 ? 9.885 -6.233 -38.495 1.00 80.19 83 TYR A C 1
ATOM 638 O O . TYR A 1 83 ? 10.968 -5.765 -38.140 1.00 80.19 83 TYR A O 1
ATOM 646 N N . ASN A 1 84 ? 9.085 -6.911 -37.669 1.00 83.38 84 ASN A N 1
ATOM 647 C CA . ASN A 1 84 ? 9.473 -7.287 -36.317 1.00 83.38 84 ASN A CA 1
ATOM 648 C C . ASN A 1 84 ? 10.070 -8.693 -36.344 1.00 83.38 84 ASN A C 1
ATOM 650 O O . ASN A 1 84 ? 9.404 -9.653 -36.734 1.00 83.38 84 ASN A O 1
ATOM 654 N N . HIS A 1 85 ? 11.306 -8.802 -35.883 1.00 81.88 85 HIS A N 1
ATOM 655 C CA . HIS A 1 85 ? 12.066 -10.034 -35.794 1.00 81.88 85 HIS A CA 1
ATOM 656 C C . HIS A 1 85 ? 12.186 -10.480 -34.333 1.00 81.88 85 HIS A C 1
ATOM 658 O O . HIS A 1 85 ? 12.270 -9.662 -33.414 1.00 81.88 85 HIS A O 1
ATOM 664 N N . CYS A 1 86 ? 12.235 -11.800 -34.135 1.00 81.00 86 CYS A N 1
ATOM 665 C CA . CYS A 1 86 ? 12.708 -12.428 -32.897 1.00 81.00 86 CYS A CA 1
ATOM 666 C C . CYS A 1 86 ? 11.942 -11.993 -31.648 1.00 81.00 86 CYS A C 1
ATOM 668 O O . CYS A 1 86 ? 12.475 -11.389 -30.720 1.00 81.00 86 CYS A O 1
ATOM 670 N N . TYR A 1 87 ? 10.647 -12.284 -31.683 1.00 85.06 87 TYR A N 1
ATOM 671 C CA . TYR A 1 87 ? 9.698 -11.898 -30.658 1.00 85.06 87 TYR A CA 1
ATOM 672 C C . TYR A 1 87 ? 9.697 -12.904 -29.503 1.00 85.06 87 TYR A C 1
ATOM 674 O O . TYR A 1 87 ? 9.055 -13.952 -29.588 1.00 85.06 87 TYR A O 1
ATOM 682 N N . GLU A 1 88 ? 10.377 -12.557 -28.415 1.00 86.00 88 GLU A N 1
ATOM 683 C CA . GLU A 1 88 ? 10.517 -13.410 -27.239 1.00 86.00 88 GLU A CA 1
ATOM 684 C C . GLU A 1 88 ? 9.711 -12.850 -26.059 1.00 86.00 88 GLU A C 1
ATOM 686 O O . GLU A 1 88 ? 9.722 -11.647 -25.763 1.00 86.00 88 GLU A O 1
ATOM 691 N N . ARG A 1 89 ? 8.959 -13.720 -25.375 1.00 83.81 89 ARG A N 1
ATOM 692 C CA . ARG A 1 89 ? 8.032 -13.318 -24.307 1.00 83.81 89 ARG A CA 1
ATOM 693 C C . ARG A 1 89 ? 8.366 -14.000 -22.991 1.00 83.81 89 ARG A C 1
ATOM 695 O O . ARG A 1 89 ? 8.608 -15.196 -22.963 1.00 83.81 89 ARG A O 1
ATOM 702 N N . ASN A 1 90 ? 8.210 -13.257 -21.893 1.00 84.88 90 ASN A N 1
ATOM 703 C CA . ASN A 1 90 ? 8.373 -13.761 -20.527 1.00 84.88 90 ASN A CA 1
ATOM 704 C C . ASN A 1 90 ? 9.779 -14.310 -20.241 1.00 84.88 90 ASN A C 1
ATOM 706 O O . ASN A 1 90 ? 9.924 -15.303 -19.527 1.00 84.88 90 ASN A O 1
ATOM 710 N N . ILE A 1 91 ? 10.819 -13.652 -20.756 1.00 87.75 91 ILE A N 1
ATOM 711 C CA . ILE A 1 91 ? 12.196 -14.019 -20.424 1.00 87.75 91 ILE A CA 1
ATOM 712 C C . ILE A 1 91 ? 12.492 -13.534 -19.012 1.00 87.75 91 ILE A C 1
ATOM 714 O O . ILE A 1 91 ? 12.381 -12.343 -18.729 1.00 87.75 91 ILE A O 1
ATOM 718 N N . HIS A 1 92 ? 12.904 -14.442 -18.134 1.00 89.19 92 HIS A N 1
ATOM 719 C CA . HIS A 1 92 ? 13.335 -14.093 -16.788 1.00 89.19 92 HIS A CA 1
ATOM 720 C C . HIS A 1 92 ? 14.855 -14.231 -16.663 1.00 89.19 92 HIS A C 1
ATOM 722 O O . HIS A 1 92 ? 15.382 -15.334 -16.495 1.00 89.19 92 HIS A O 1
ATOM 728 N N . PHE A 1 93 ? 15.556 -13.101 -16.717 1.00 88.25 93 PHE A N 1
ATOM 729 C CA . PHE A 1 93 ? 16.992 -13.048 -16.458 1.00 88.25 93 PHE A CA 1
ATOM 730 C C . PHE A 1 93 ? 17.273 -13.272 -14.969 1.00 88.25 93 PHE A C 1
ATOM 732 O O . PHE A 1 93 ? 16.529 -12.810 -14.107 1.00 88.25 93 PHE A O 1
ATOM 739 N N . GLN A 1 94 ? 18.332 -14.012 -14.654 1.00 88.00 94 GLN A N 1
ATOM 740 C CA . GLN A 1 94 ? 18.764 -14.263 -13.280 1.00 88.00 94 GLN A CA 1
ATOM 741 C C . GLN A 1 94 ? 19.942 -13.350 -12.921 1.00 88.00 94 GLN A C 1
ATOM 743 O O . GLN A 1 94 ? 20.725 -12.960 -13.786 1.00 88.00 94 GLN A O 1
ATOM 748 N N . GLU A 1 95 ? 20.052 -13.005 -11.638 1.00 86.75 95 GLU A N 1
ATOM 749 C CA . GLU A 1 95 ? 21.032 -12.037 -11.133 1.00 86.75 95 GLU A CA 1
ATOM 750 C C . GLU A 1 95 ? 22.475 -12.433 -11.446 1.00 86.75 95 GLU A C 1
ATOM 752 O O . GLU A 1 95 ? 22.862 -13.602 -11.344 1.00 86.75 95 GLU A O 1
ATOM 757 N N . TYR A 1 96 ? 23.273 -11.430 -11.823 1.00 87.25 96 TYR A N 1
ATOM 758 C CA . TYR A 1 96 ? 24.689 -11.581 -12.169 1.00 87.25 96 TYR A CA 1
ATOM 759 C C . TYR A 1 96 ? 24.970 -12.546 -13.333 1.00 87.25 96 TYR A C 1
ATOM 761 O O . TYR A 1 96 ? 26.122 -12.901 -13.567 1.00 87.25 96 TYR A O 1
ATOM 769 N N . GLY A 1 97 ? 23.941 -12.976 -14.069 1.00 87.81 97 GLY A N 1
ATOM 770 C CA . GLY A 1 97 ? 24.101 -13.783 -15.272 1.00 87.81 97 GLY A CA 1
ATOM 771 C C . GLY A 1 97 ? 24.570 -12.947 -16.462 1.00 87.81 97 GLY A C 1
ATOM 772 O O . GLY A 1 97 ? 24.215 -11.772 -16.594 1.00 87.81 97 GLY A O 1
ATOM 773 N N . ARG A 1 98 ? 25.335 -13.576 -17.358 1.00 90.44 98 ARG A N 1
ATOM 774 C CA . ARG A 1 98 ? 25.690 -13.010 -18.664 1.00 90.44 98 ARG A CA 1
ATOM 775 C C . ARG A 1 98 ? 25.081 -13.873 -19.757 1.00 90.44 98 ARG A C 1
ATOM 777 O O . ARG A 1 98 ? 25.387 -15.062 -19.852 1.00 90.44 98 ARG A O 1
ATOM 784 N N . TYR A 1 99 ? 24.226 -13.272 -20.566 1.00 91.19 99 TYR A N 1
ATOM 785 C CA . TYR A 1 99 ? 23.431 -13.928 -21.596 1.00 91.19 99 TYR A CA 1
ATOM 786 C C . TYR A 1 99 ? 23.902 -13.488 -22.979 1.00 91.19 99 TYR A C 1
ATOM 788 O O . TYR A 1 99 ? 24.297 -12.341 -23.153 1.00 91.19 99 TYR A O 1
ATOM 796 N N . GLY A 1 100 ? 23.862 -14.387 -23.957 1.00 91.00 100 GLY A N 1
ATOM 797 C CA . GLY A 1 100 ? 24.180 -14.105 -25.353 1.00 91.00 100 GLY A CA 1
ATOM 798 C C . GLY A 1 100 ? 22.959 -14.297 -26.241 1.00 91.00 100 GLY A C 1
ATOM 799 O O . GLY A 1 100 ? 22.197 -15.249 -26.051 1.00 91.00 100 GLY A O 1
ATOM 800 N N . TRP A 1 101 ? 22.785 -13.409 -27.217 1.00 91.25 101 TRP A N 1
ATOM 801 C CA . TRP A 1 101 ? 21.731 -13.515 -28.220 1.00 91.25 101 TRP A CA 1
ATOM 802 C C . TRP A 1 101 ? 22.280 -13.209 -29.615 1.00 91.25 101 TRP A C 1
ATOM 804 O O . TRP A 1 101 ? 22.755 -12.102 -29.873 1.00 91.25 101 TRP A O 1
ATOM 814 N N . ASN A 1 102 ? 22.232 -14.200 -30.512 1.00 89.94 102 ASN A N 1
ATOM 815 C CA . ASN A 1 102 ? 22.709 -14.056 -31.884 1.00 89.94 102 ASN A CA 1
ATOM 816 C C . ASN A 1 102 ? 21.538 -13.774 -32.826 1.00 89.94 102 ASN A C 1
ATOM 818 O O . ASN A 1 102 ? 20.565 -14.532 -32.874 1.00 89.94 102 ASN A O 1
ATOM 822 N N . ILE A 1 103 ? 21.676 -12.708 -33.608 1.00 87.75 103 ILE A N 1
ATOM 823 C CA . ILE A 1 103 ? 20.658 -12.233 -34.540 1.00 87.75 103 ILE A CA 1
ATOM 824 C C . ILE A 1 103 ? 21.217 -12.294 -35.957 1.00 87.75 103 ILE A C 1
ATOM 826 O O . ILE A 1 103 ? 22.314 -11.800 -36.226 1.00 87.75 103 ILE A O 1
ATOM 830 N N . SER A 1 104 ? 20.455 -12.890 -36.868 1.00 82.69 104 SER A N 1
ATOM 831 C CA . SER A 1 104 ? 20.745 -12.921 -38.303 1.00 82.69 104 SER A CA 1
ATOM 832 C C . SER A 1 104 ? 19.543 -12.411 -39.100 1.00 82.69 104 SER A C 1
ATOM 834 O O . SER A 1 104 ? 18.438 -12.344 -38.563 1.00 82.69 104 SER A O 1
ATOM 836 N N . SER A 1 105 ? 19.747 -12.064 -40.373 1.00 71.31 105 SER A N 1
ATOM 837 C CA . SER A 1 105 ? 18.672 -11.597 -41.267 1.00 71.31 105 SER A CA 1
ATOM 838 C C . SER A 1 105 ? 17.523 -12.604 -41.404 1.00 71.31 105 SER A C 1
ATOM 840 O O . SER A 1 105 ? 16.367 -12.211 -41.533 1.00 71.31 105 SER A O 1
ATOM 842 N N . ASP A 1 106 ? 17.836 -13.900 -41.318 1.00 72.31 106 ASP A N 1
ATOM 843 C CA . ASP A 1 106 ? 16.904 -14.989 -41.630 1.00 72.31 106 ASP A CA 1
ATOM 844 C C . ASP A 1 106 ? 16.273 -15.612 -40.366 1.00 72.31 106 ASP A C 1
ATOM 846 O O . ASP A 1 106 ? 15.373 -16.448 -40.461 1.00 72.31 106 ASP A O 1
ATOM 850 N N . GLY A 1 107 ? 16.719 -15.207 -39.168 1.00 78.56 107 GLY A N 1
ATOM 851 C CA . GLY A 1 107 ? 16.215 -15.711 -37.887 1.00 78.56 107 GLY A CA 1
ATOM 852 C C . GLY A 1 107 ? 17.105 -15.381 -36.682 1.00 78.56 107 GLY A C 1
ATOM 853 O O . GLY A 1 107 ? 18.223 -14.882 -36.824 1.00 78.56 107 GLY A O 1
ATOM 854 N N . CYS A 1 108 ? 16.623 -15.693 -35.476 1.00 84.50 108 CYS A N 1
ATOM 855 C CA . CYS A 1 108 ? 17.397 -15.557 -34.236 1.00 84.50 108 CYS A CA 1
ATOM 856 C C . CYS A 1 108 ? 17.646 -16.893 -33.555 1.00 84.50 108 CYS A C 1
ATOM 858 O O . CYS A 1 108 ? 16.836 -17.814 -33.654 1.00 84.50 108 CYS A O 1
ATOM 860 N N . SER A 1 109 ? 18.760 -16.963 -32.826 1.00 85.50 109 SER A N 1
ATOM 861 C CA . SER A 1 109 ? 19.010 -18.054 -31.891 1.00 85.50 109 SER A CA 1
ATOM 862 C C . SER A 1 109 ? 18.191 -17.882 -30.613 1.00 85.50 109 SER A C 1
ATOM 864 O O . SER A 1 109 ? 17.813 -16.763 -30.256 1.00 85.50 109 SER A O 1
ATOM 866 N N . ASP A 1 110 ? 18.031 -18.970 -29.864 1.00 85.50 110 ASP A N 1
ATOM 867 C CA . ASP A 1 110 ? 17.615 -18.887 -28.466 1.00 85.50 110 ASP A CA 1
ATOM 868 C C . ASP A 1 110 ? 18.661 -18.118 -27.643 1.00 85.50 110 ASP A C 1
ATOM 870 O O . ASP A 1 110 ? 19.856 -18.087 -27.977 1.00 85.50 110 ASP A O 1
ATOM 874 N N . ILE A 1 111 ? 18.208 -17.497 -26.554 1.00 87.69 111 ILE A N 1
ATOM 875 C CA . ILE A 1 111 ? 19.086 -16.819 -25.599 1.00 87.69 111 ILE A CA 1
ATOM 876 C C . ILE A 1 111 ? 19.846 -17.883 -24.805 1.00 87.69 111 ILE A C 1
ATOM 878 O O . ILE A 1 111 ? 19.245 -18.717 -24.125 1.00 87.69 111 ILE A O 1
ATOM 882 N N . TYR A 1 112 ? 21.176 -17.842 -24.863 1.00 89.38 112 TYR A N 1
ATOM 883 C CA . TYR A 1 112 ? 22.042 -18.799 -24.175 1.00 89.38 112 TYR A CA 1
ATOM 884 C C . TYR A 1 112 ? 22.842 -18.137 -23.053 1.00 89.38 112 TYR A C 1
ATOM 886 O O . TYR A 1 112 ? 23.085 -16.933 -23.051 1.00 89.38 112 TYR A O 1
ATOM 894 N N . ASN A 1 113 ? 23.275 -18.937 -22.080 1.00 89.69 113 ASN A N 1
ATOM 895 C CA . ASN A 1 113 ? 24.092 -18.457 -20.967 1.00 89.69 113 ASN A CA 1
ATOM 896 C C . ASN A 1 113 ? 25.573 -18.463 -21.363 1.00 89.69 113 ASN A C 1
ATOM 898 O O . ASN A 1 113 ? 26.115 -19.521 -21.683 1.00 89.69 113 ASN A O 1
ATOM 902 N N . ILE A 1 114 ? 26.223 -17.302 -21.299 1.00 87.31 114 ILE A N 1
ATOM 903 C CA . ILE A 1 114 ? 27.682 -17.162 -21.406 1.00 87.31 114 ILE A CA 1
ATOM 904 C C . ILE A 1 114 ? 28.301 -17.449 -20.035 1.00 87.31 114 ILE A C 1
ATOM 906 O O . ILE A 1 114 ? 29.177 -18.303 -19.911 1.00 87.31 114 ILE A O 1
ATOM 910 N N . GLU A 1 115 ? 27.786 -16.796 -18.992 1.00 86.12 115 GLU A N 1
ATOM 911 C CA . GLU A 1 115 ? 28.183 -17.028 -17.601 1.00 86.12 115 GLU A CA 1
ATOM 912 C C . GLU A 1 115 ? 26.971 -17.428 -16.766 1.00 86.12 115 GLU A C 1
ATOM 914 O O . GLU A 1 115 ? 25.866 -16.905 -16.937 1.00 86.12 115 GLU A O 1
ATOM 919 N N . ARG A 1 116 ? 27.174 -18.393 -15.861 1.00 83.88 116 ARG A N 1
ATOM 920 C CA . ARG A 1 116 ? 26.086 -18.913 -15.033 1.00 83.88 116 ARG A CA 1
ATOM 921 C C . ARG A 1 116 ? 25.640 -17.851 -14.025 1.00 83.88 116 ARG A C 1
ATOM 923 O O . ARG A 1 116 ? 26.492 -17.290 -13.337 1.00 83.88 116 ARG A O 1
ATOM 930 N N . PRO A 1 117 ? 24.327 -17.636 -13.882 1.00 84.06 117 PRO A N 1
ATOM 931 C CA . PRO A 1 117 ? 23.800 -16.700 -12.904 1.00 84.06 117 PRO A CA 1
ATOM 932 C C . PRO A 1 117 ? 24.070 -17.160 -11.473 1.00 84.06 117 PRO A C 1
ATOM 934 O O . PRO A 1 117 ? 24.230 -18.355 -11.192 1.00 84.06 117 PRO A O 1
ATOM 937 N N . GLN A 1 118 ? 24.080 -16.198 -10.557 1.00 81.25 118 GLN A N 1
ATOM 938 C CA . GLN A 1 118 ? 24.218 -16.452 -9.131 1.00 81.25 118 GLN A CA 1
ATOM 939 C C . GLN A 1 118 ? 22.861 -16.303 -8.442 1.00 81.25 118 GLN A C 1
ATOM 941 O O . GLN A 1 118 ? 22.028 -15.485 -8.817 1.00 81.25 118 GLN A O 1
ATOM 946 N N . LEU A 1 119 ? 22.637 -17.105 -7.401 1.00 78.88 119 LEU A N 1
ATOM 947 C CA . LEU A 1 119 ? 21.427 -17.060 -6.577 1.00 78.88 119 LEU A CA 1
ATOM 948 C C . LEU A 1 119 ? 21.777 -16.483 -5.199 1.00 78.88 119 LEU A C 1
ATOM 950 O O . LEU A 1 119 ? 21.930 -17.249 -4.241 1.00 78.88 119 LEU A O 1
ATOM 954 N N . PRO A 1 120 ? 21.905 -15.151 -5.051 1.00 74.62 120 PRO A N 1
ATOM 955 C CA . PRO A 1 120 ? 22.291 -14.549 -3.773 1.00 74.62 120 PRO A CA 1
ATOM 956 C C . PRO A 1 120 ? 21.275 -14.849 -2.662 1.00 74.62 120 PRO A C 1
ATOM 958 O O . PRO A 1 120 ? 21.649 -15.022 -1.499 1.00 74.62 120 PRO A O 1
ATOM 961 N N . TYR A 1 121 ? 19.999 -15.023 -3.018 1.00 78.56 121 TYR A N 1
ATOM 962 C CA . TYR A 1 121 ? 18.915 -15.360 -2.090 1.00 78.56 121 TYR A CA 1
ATOM 963 C C . TYR A 1 121 ? 19.045 -16.734 -1.427 1.00 78.56 121 TYR A C 1
ATOM 965 O O . TYR A 1 121 ? 18.466 -16.942 -0.360 1.00 78.56 121 TYR A O 1
ATOM 973 N N . LEU A 1 122 ? 19.811 -17.666 -2.008 1.00 82.06 122 LEU A N 1
ATOM 974 C CA . LEU A 1 122 ? 19.988 -19.004 -1.436 1.00 82.06 122 LEU A CA 1
ATOM 975 C C . LEU A 1 122 ? 20.582 -18.924 -0.022 1.00 82.06 122 LEU A C 1
ATOM 977 O O . LEU A 1 122 ? 20.144 -19.636 0.880 1.00 82.06 122 LEU A O 1
ATOM 981 N N . SER A 1 123 ? 21.523 -18.001 0.189 1.00 81.94 123 SER A N 1
ATOM 982 C CA . SER A 1 123 ? 22.156 -17.772 1.492 1.00 81.94 123 SER A CA 1
ATOM 983 C C . SER A 1 123 ? 21.144 -17.360 2.571 1.00 81.94 123 SER A C 1
ATOM 985 O O . SER A 1 123 ? 21.159 -17.904 3.676 1.00 81.94 123 SER A O 1
ATOM 987 N N . LEU A 1 124 ? 20.204 -16.470 2.239 1.00 82.19 124 LEU A N 1
ATOM 988 C CA . LEU A 1 124 ? 19.143 -16.032 3.148 1.00 82.19 124 LEU A CA 1
ATOM 989 C C . LEU A 1 124 ? 18.194 -17.173 3.502 1.00 82.19 124 LEU A C 1
ATOM 991 O O . LEU A 1 124 ? 17.819 -17.315 4.664 1.00 82.19 124 LEU A O 1
ATOM 995 N N . VAL A 1 125 ? 17.823 -17.993 2.515 1.00 84.38 125 VAL A N 1
ATOM 996 C CA . VAL A 1 125 ? 16.953 -19.156 2.734 1.00 84.38 125 VAL A CA 1
ATOM 997 C C . VAL A 1 125 ? 17.628 -20.147 3.678 1.00 84.38 125 VAL A C 1
ATOM 999 O O . VAL A 1 125 ? 16.996 -20.607 4.626 1.00 84.38 125 VAL A O 1
ATOM 1002 N N . VAL A 1 126 ? 18.921 -20.423 3.492 1.00 88.25 126 VAL A N 1
ATOM 1003 C CA . VAL A 1 126 ? 19.686 -21.307 4.386 1.00 88.25 126 VAL A CA 1
ATOM 1004 C C . VAL A 1 126 ? 19.721 -20.751 5.813 1.00 88.25 126 VAL A C 1
ATOM 1006 O O . VAL A 1 126 ? 19.437 -21.479 6.768 1.00 88.25 126 VAL A O 1
ATOM 1009 N N . VAL A 1 127 ? 19.992 -19.454 5.982 1.00 88.25 127 VAL A N 1
ATOM 1010 C CA . VAL A 1 127 ? 19.979 -18.809 7.307 1.00 88.25 127 VAL A CA 1
ATOM 1011 C C . VAL A 1 127 ? 18.587 -18.883 7.941 1.00 88.25 127 VAL A C 1
ATOM 1013 O O . VAL A 1 127 ? 18.451 -19.258 9.103 1.00 88.25 127 VAL A O 1
ATOM 1016 N N . PHE A 1 128 ? 17.525 -18.602 7.191 1.00 87.75 128 PHE A N 1
ATOM 1017 C CA . PHE A 1 128 ? 16.164 -18.680 7.716 1.00 87.75 128 PHE A CA 1
ATOM 1018 C C . PHE A 1 128 ? 15.782 -20.109 8.123 1.00 87.75 128 PHE A C 1
ATOM 1020 O O . PHE A 1 128 ? 15.273 -20.320 9.225 1.00 87.75 128 PHE A O 1
ATOM 1027 N N . CYS A 1 129 ? 16.079 -21.099 7.279 1.00 90.88 129 CYS A N 1
ATOM 1028 C CA . CYS A 1 129 ? 15.824 -22.510 7.563 1.00 90.88 129 CYS A CA 1
ATOM 1029 C C . CYS A 1 129 ? 16.581 -22.982 8.808 1.00 90.88 129 CYS A C 1
ATOM 1031 O O . CYS A 1 129 ? 16.004 -23.666 9.650 1.00 90.88 129 CYS A O 1
ATOM 1033 N N . THR A 1 130 ? 17.844 -22.582 8.971 1.00 92.38 130 THR A N 1
ATOM 1034 C CA . THR A 1 130 ? 18.632 -22.937 10.162 1.00 92.38 130 THR A CA 1
ATOM 1035 C C . THR A 1 130 ? 18.052 -22.317 11.433 1.00 92.38 130 THR A C 1
ATOM 1037 O O . THR A 1 130 ? 17.825 -23.044 12.400 1.00 92.38 130 THR A O 1
ATOM 1040 N N . PHE A 1 131 ? 17.708 -21.023 11.436 1.00 92.19 131 PHE A N 1
ATOM 1041 C CA . PHE A 1 131 ? 17.023 -20.398 12.576 1.00 92.19 131 PHE A CA 1
ATOM 1042 C C . PHE A 1 131 ? 15.677 -21.059 12.881 1.00 92.19 131 PHE A C 1
ATOM 1044 O O . PHE A 1 131 ? 15.380 -21.331 14.043 1.00 92.19 131 PHE A O 1
ATOM 1051 N N . PHE A 1 132 ? 14.877 -21.360 11.858 1.00 91.69 132 PHE A N 1
ATOM 1052 C CA . PHE A 1 132 ? 13.587 -22.018 12.031 1.00 91.69 132 PHE A CA 1
ATOM 1053 C C . PHE A 1 132 ? 13.746 -23.400 12.679 1.00 91.69 132 PHE A C 1
ATOM 1055 O O . PHE A 1 132 ? 13.085 -23.688 13.680 1.00 91.69 132 PHE A O 1
ATOM 1062 N N . ILE A 1 133 ? 14.693 -24.210 12.198 1.00 94.06 133 ILE A N 1
ATOM 1063 C CA . ILE A 1 133 ? 15.019 -25.513 12.791 1.00 94.06 133 ILE A CA 1
ATOM 1064 C C . ILE A 1 133 ? 15.467 -25.348 14.248 1.00 94.06 133 ILE A C 1
ATOM 1066 O O . ILE A 1 133 ? 14.961 -26.054 15.117 1.00 94.06 133 ILE A O 1
ATOM 1070 N N . LEU A 1 134 ? 16.340 -24.384 14.557 1.00 94.31 134 LEU A N 1
ATOM 1071 C CA . LEU A 1 134 ? 16.772 -24.118 15.936 1.00 94.31 134 LEU A CA 1
ATOM 1072 C C . LEU A 1 134 ? 15.600 -23.711 16.845 1.00 94.31 134 LEU A C 1
ATOM 1074 O O . LEU A 1 134 ? 15.509 -24.167 17.987 1.00 94.31 134 LEU A O 1
ATOM 1078 N N . THR A 1 135 ? 14.664 -22.898 16.348 1.00 90.88 135 THR A N 1
ATOM 1079 C CA . THR A 1 135 ? 13.462 -22.534 17.114 1.00 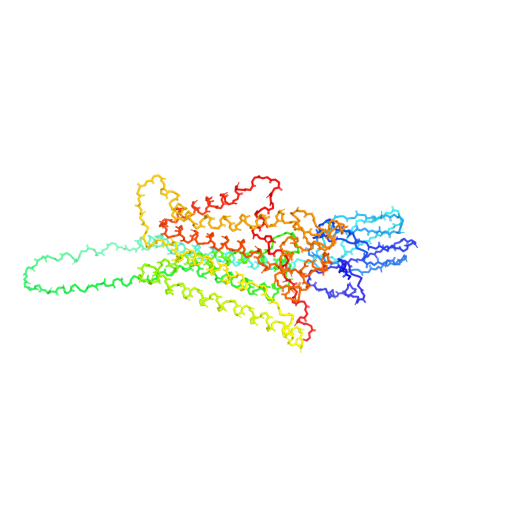90.88 135 THR A CA 1
ATOM 1080 C C . THR A 1 135 ? 12.533 -23.723 17.342 1.00 90.88 135 THR A C 1
ATOM 1082 O O . THR A 1 135 ? 12.045 -23.891 18.456 1.00 90.88 135 THR A O 1
ATOM 1085 N N . LEU A 1 136 ? 12.344 -24.596 16.350 1.00 92.00 136 LEU A N 1
ATOM 1086 C CA . LEU A 1 136 ? 11.566 -25.825 16.519 1.00 92.00 136 LEU A CA 1
ATOM 1087 C C . LEU A 1 136 ? 12.230 -26.787 17.503 1.00 92.00 136 LEU A C 1
ATOM 1089 O O . LEU A 1 136 ? 11.544 -27.335 18.362 1.00 92.00 136 LEU A O 1
ATOM 1093 N N . LEU A 1 137 ? 13.553 -26.950 17.424 1.00 93.00 137 LEU A N 1
ATOM 1094 C CA . LEU A 1 137 ? 14.314 -27.774 18.360 1.00 93.00 137 LEU A CA 1
ATOM 1095 C C . LEU A 1 137 ? 14.207 -27.228 19.786 1.00 93.00 137 LEU A C 1
ATOM 1097 O O . LEU A 1 137 ? 13.913 -27.990 20.699 1.00 93.00 137 LEU A O 1
ATOM 1101 N N . SER A 1 138 ? 14.371 -25.917 19.982 1.00 90.12 138 SER A N 1
ATOM 1102 C CA . SER A 1 138 ? 14.206 -25.289 21.304 1.00 90.12 138 SER A CA 1
ATOM 1103 C C . SER A 1 138 ? 12.770 -25.366 21.834 1.00 90.12 138 SER A C 1
ATOM 1105 O O . SER A 1 138 ? 12.554 -25.552 23.029 1.00 90.12 138 SER A O 1
ATOM 1107 N N . TRP A 1 139 ? 11.765 -25.263 20.964 1.00 90.56 139 TRP A N 1
ATOM 1108 C CA . TRP A 1 139 ? 10.374 -25.455 21.357 1.00 90.56 139 TRP A CA 1
ATOM 1109 C C . TRP A 1 139 ? 10.107 -26.910 21.754 1.00 90.56 139 TRP A C 1
ATOM 1111 O O . TRP A 1 139 ? 9.520 -27.155 22.806 1.00 90.56 139 TRP A O 1
ATOM 1121 N N . ALA A 1 140 ? 10.603 -27.872 20.972 1.00 87.94 140 ALA A N 1
ATOM 1122 C CA . ALA A 1 140 ? 10.485 -29.296 21.261 1.00 87.94 140 ALA A CA 1
ATOM 1123 C C . ALA A 1 140 ? 11.196 -29.671 22.568 1.00 87.94 140 ALA A C 1
ATOM 1125 O O . ALA A 1 140 ? 10.606 -30.359 23.400 1.00 87.94 140 ALA A O 1
ATOM 1126 N N . THR A 1 141 ? 12.414 -29.170 22.807 1.00 86.00 141 THR A N 1
ATOM 1127 C CA . THR A 1 141 ? 13.124 -29.394 24.075 1.00 86.00 141 THR A CA 1
ATOM 1128 C C . THR A 1 141 ? 12.356 -28.790 25.243 1.00 86.00 141 THR A C 1
ATOM 1130 O O . THR A 1 141 ? 12.181 -29.461 26.254 1.00 86.00 141 THR A O 1
ATOM 1133 N N . MET A 1 142 ? 11.801 -27.583 25.103 1.00 83.25 142 MET A N 1
ATOM 1134 C CA . MET A 1 142 ? 10.945 -26.980 26.129 1.00 83.25 142 MET A CA 1
ATOM 1135 C C . MET A 1 142 ? 9.655 -27.773 26.370 1.00 83.25 142 MET A C 1
ATOM 1137 O O . MET A 1 142 ? 9.221 -27.886 27.515 1.00 83.25 142 MET A O 1
ATOM 1141 N N . CYS A 1 143 ? 9.045 -28.347 25.333 1.00 82.56 143 CYS A N 1
ATOM 1142 C CA . CYS A 1 143 ? 7.891 -29.234 25.470 1.00 82.56 143 CYS A CA 1
ATOM 1143 C C . CYS A 1 143 ? 8.253 -30.526 26.210 1.00 82.56 143 CYS A C 1
ATOM 1145 O O . CYS A 1 143 ? 7.508 -30.922 27.102 1.00 82.56 143 CYS A O 1
ATOM 1147 N N . VAL A 1 144 ? 9.402 -31.140 25.911 1.00 82.88 144 VAL A N 1
ATOM 1148 C CA . VAL A 1 144 ? 9.894 -32.333 26.621 1.00 82.88 144 VAL A CA 1
ATOM 1149 C C . VAL A 1 144 ? 10.213 -32.002 28.082 1.00 82.88 144 VAL A C 1
ATOM 1151 O O . VAL A 1 144 ? 9.718 -32.688 28.973 1.00 82.88 144 VAL A O 1
ATOM 1154 N N . LEU A 1 145 ? 10.947 -30.913 28.340 1.00 77.06 145 LEU A N 1
ATOM 1155 C CA . LEU A 1 145 ? 11.289 -30.426 29.685 1.00 77.06 145 LEU A CA 1
ATOM 1156 C C . LEU A 1 145 ? 10.056 -30.068 30.526 1.00 77.06 145 LEU A C 1
ATOM 1158 O O . LEU A 1 145 ? 10.083 -30.217 31.745 1.00 77.06 145 LEU A O 1
ATOM 1162 N N . ARG A 1 146 ? 8.985 -29.584 29.888 1.00 71.75 146 ARG A N 1
ATOM 1163 C CA . ARG A 1 146 ? 7.733 -29.194 30.551 1.00 71.75 146 ARG A CA 1
ATOM 1164 C C . ARG A 1 146 ? 6.715 -30.328 30.644 1.00 71.75 146 ARG A C 1
ATOM 1166 O O . ARG A 1 146 ? 5.787 -30.237 31.443 1.00 71.75 146 ARG A O 1
ATOM 1173 N N . SER A 1 147 ? 6.850 -31.364 29.823 1.00 69.44 147 SER A N 1
ATOM 1174 C CA . SER A 1 147 ? 6.009 -32.549 29.922 1.00 69.44 147 SER A CA 1
ATOM 1175 C C . SER A 1 147 ? 6.329 -33.298 31.215 1.00 69.44 147 SER A C 1
ATOM 1177 O O . SER A 1 147 ? 7.490 -33.439 31.602 1.00 69.44 147 SER A O 1
ATOM 1179 N N . GLU A 1 148 ? 5.299 -33.840 31.860 1.00 59.22 148 GLU A N 1
ATOM 1180 C CA . GLU A 1 148 ? 5.438 -34.712 33.035 1.00 59.22 148 GLU A CA 1
ATOM 1181 C C . GLU A 1 148 ? 6.277 -35.971 32.753 1.00 59.22 148 GLU A C 1
ATOM 1183 O O . GLU A 1 148 ? 6.566 -36.739 33.658 1.00 59.22 148 GLU A O 1
ATOM 1188 N N . TRP A 1 149 ? 6.719 -36.189 31.514 1.00 56.09 149 TRP A N 1
ATOM 1189 C CA . TRP A 1 149 ? 7.590 -37.283 31.107 1.00 56.09 149 TRP A CA 1
ATOM 1190 C C . TRP A 1 149 ? 8.925 -37.307 31.874 1.00 56.09 149 TRP A C 1
ATOM 1192 O O . TRP A 1 149 ? 9.338 -38.363 32.352 1.00 56.09 149 TRP A O 1
ATOM 1202 N N . LEU A 1 150 ? 9.565 -36.149 32.088 1.00 55.06 150 LEU A N 1
ATOM 1203 C CA . LEU A 1 150 ? 10.784 -36.061 32.910 1.00 55.06 150 LEU A CA 1
ATOM 1204 C C . LEU A 1 150 ? 10.495 -36.135 34.416 1.00 55.06 150 LEU A C 1
ATOM 1206 O O . LEU A 1 150 ? 11.316 -36.661 35.168 1.00 55.06 150 LEU A O 1
ATOM 1210 N N . ALA A 1 151 ? 9.325 -35.666 34.860 1.00 57.72 151 ALA A N 1
ATOM 1211 C CA . ALA A 1 151 ? 8.884 -35.818 36.247 1.00 57.72 151 ALA A CA 1
ATOM 1212 C C . ALA A 1 151 ? 8.599 -37.294 36.587 1.00 57.72 151 ALA A C 1
ATOM 1214 O O . ALA A 1 151 ? 9.050 -37.776 37.622 1.00 57.72 151 ALA A O 1
ATOM 1215 N N . ASN A 1 152 ? 7.972 -38.034 35.668 1.00 56.31 152 ASN A N 1
ATOM 1216 C CA . ASN A 1 152 ? 7.697 -39.466 35.783 1.00 56.31 152 ASN A CA 1
ATOM 1217 C C . ASN A 1 152 ? 8.971 -40.320 35.712 1.00 56.31 152 ASN A C 1
ATOM 1219 O O . ASN A 1 152 ? 9.058 -41.334 36.397 1.00 56.31 152 ASN A O 1
ATOM 1223 N N . LEU A 1 153 ? 9.994 -39.909 34.953 1.00 56.06 153 LEU A N 1
ATOM 1224 C CA . LEU A 1 153 ? 11.315 -40.555 34.989 1.00 56.06 153 LEU A CA 1
ATOM 1225 C C . LEU A 1 153 ? 12.061 -40.289 36.308 1.00 56.06 153 LEU A C 1
ATOM 1227 O O . LEU A 1 153 ? 12.765 -41.170 36.797 1.00 56.06 153 LEU A O 1
ATOM 1231 N N . LYS A 1 154 ? 11.878 -39.107 36.914 1.00 50.06 154 LYS A N 1
ATOM 1232 C CA . LYS A 1 154 ? 12.491 -38.748 38.203 1.00 50.06 154 LYS A CA 1
ATOM 1233 C C . LYS A 1 154 ? 11.780 -39.400 39.398 1.00 50.06 154 LYS A C 1
ATOM 1235 O O . LYS A 1 154 ? 12.460 -39.831 40.321 1.00 50.06 154 LYS A O 1
ATOM 1240 N N . GLN A 1 155 ? 10.452 -39.544 39.363 1.00 50.50 155 GLN A N 1
ATOM 1241 C CA . GLN A 1 155 ? 9.678 -40.272 40.383 1.00 50.50 155 GLN A CA 1
ATOM 1242 C C . GLN A 1 155 ? 9.909 -41.787 40.352 1.00 50.50 155 GLN A C 1
ATOM 1244 O O . GLN A 1 155 ? 9.767 -42.443 41.378 1.00 50.50 155 GLN A O 1
ATOM 1249 N N . ARG A 1 156 ? 10.327 -42.351 39.212 1.00 43.78 156 ARG A N 1
ATOM 1250 C CA . ARG A 1 156 ? 10.614 -43.789 39.090 1.00 43.78 156 ARG A CA 1
ATOM 1251 C C . ARG A 1 156 ? 11.889 -44.239 39.825 1.00 43.78 156 ARG A C 1
ATOM 1253 O O . ARG A 1 156 ? 12.076 -45.437 39.994 1.00 43.78 156 ARG A O 1
ATOM 1260 N N . ASN A 1 157 ? 12.724 -43.297 40.277 1.00 42.72 157 ASN A N 1
ATOM 1261 C CA . ASN A 1 157 ? 13.992 -43.553 40.973 1.00 42.72 157 ASN A CA 1
ATOM 1262 C C . ASN A 1 157 ? 14.027 -43.055 42.433 1.00 42.72 157 ASN A C 1
ATOM 1264 O O . ASN A 1 157 ? 15.108 -43.009 43.017 1.00 42.72 157 ASN A O 1
ATOM 1268 N N . VAL A 1 158 ? 12.893 -42.684 43.040 1.00 42.78 158 VAL A N 1
ATOM 1269 C CA . VAL A 1 158 ? 12.850 -42.351 44.477 1.00 42.78 158 VAL A CA 1
ATOM 1270 C C . VAL A 1 158 ? 12.249 -43.537 45.238 1.00 42.78 158 VAL A C 1
ATOM 1272 O O . VAL A 1 158 ? 11.071 -43.834 45.037 1.00 42.78 158 VAL A O 1
ATOM 1275 N N . PRO A 1 159 ? 13.026 -44.248 46.078 1.00 36.66 159 PRO A N 1
ATOM 1276 C CA . PRO A 1 159 ? 12.495 -45.298 46.931 1.00 36.66 159 PRO A CA 1
ATOM 1277 C C . PRO A 1 159 ? 11.485 -44.710 47.914 1.00 36.66 159 PRO A C 1
ATOM 1279 O O . PRO A 1 159 ? 11.705 -43.669 48.526 1.00 36.66 159 PRO A O 1
ATOM 1282 N N . PHE A 1 160 ? 10.369 -45.410 48.027 1.00 37.88 160 PHE A N 1
ATOM 1283 C CA . PHE A 1 160 ? 9.254 -45.159 48.918 1.00 37.88 160 PHE A CA 1
ATOM 1284 C C . PHE A 1 160 ? 9.685 -45.298 50.388 1.00 37.88 160 PHE A C 1
ATOM 1286 O O . PHE A 1 160 ? 9.835 -46.414 50.877 1.00 37.88 160 PHE A O 1
ATOM 1293 N N . SER A 1 161 ? 9.866 -44.188 51.100 1.00 37.75 161 SER A N 1
ATOM 1294 C CA . SER A 1 161 ? 9.701 -44.131 52.558 1.00 37.75 161 SER A CA 1
ATOM 1295 C C . SER A 1 161 ? 9.502 -42.685 53.001 1.00 37.75 161 SER A C 1
ATOM 1297 O O . SER A 1 161 ? 10.180 -41.803 52.491 1.00 37.75 161 SER A O 1
ATOM 1299 N N . GLU A 1 162 ? 8.621 -42.491 53.983 1.00 38.62 162 GLU A N 1
ATOM 1300 C CA . GLU A 1 162 ? 8.255 -41.225 54.645 1.00 38.62 162 GLU A CA 1
ATOM 1301 C C . GLU A 1 162 ? 7.070 -40.469 54.025 1.00 38.62 162 GLU A C 1
ATOM 1303 O O . GLU A 1 162 ? 7.164 -39.343 53.547 1.00 38.62 162 GLU A O 1
ATOM 1308 N N . LEU A 1 163 ? 5.895 -41.099 54.126 1.00 35.31 163 LEU A N 1
ATOM 1309 C CA . LEU A 1 163 ? 4.623 -40.392 54.283 1.00 35.31 163 LEU A CA 1
ATOM 1310 C C . LEU A 1 163 ? 3.932 -40.897 55.558 1.00 35.31 163 LEU A C 1
ATOM 1312 O O . LEU A 1 163 ? 2.851 -41.474 55.511 1.00 35.31 163 LEU A O 1
ATOM 1316 N N . GLU A 1 164 ? 4.601 -40.728 56.696 1.00 41.22 164 GLU A N 1
ATOM 1317 C CA . GLU A 1 164 ? 4.049 -41.062 58.009 1.00 41.22 164 GLU A CA 1
ATOM 1318 C C . GLU A 1 164 ? 4.670 -40.132 59.066 1.00 41.22 164 GLU A C 1
ATOM 1320 O O . GLU A 1 164 ? 5.535 -40.532 59.835 1.00 41.22 164 GLU A O 1
ATOM 1325 N N . SER A 1 165 ? 4.287 -38.846 59.068 1.00 38.62 165 SER A N 1
ATOM 1326 C CA . SER A 1 165 ? 4.613 -37.961 60.206 1.00 38.62 165 SER A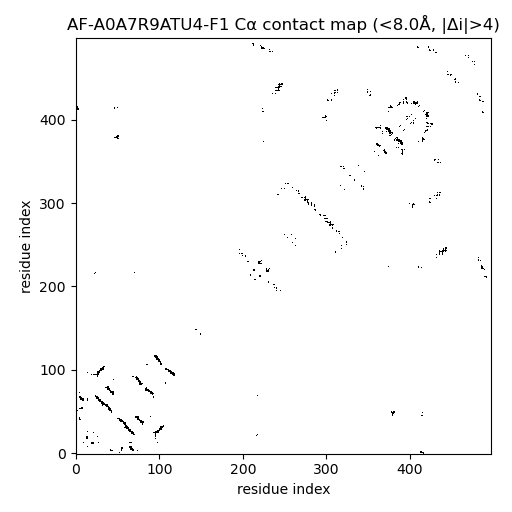 CA 1
ATOM 1327 C C . SER A 1 165 ? 3.651 -36.813 60.518 1.00 38.62 165 SER A C 1
ATOM 1329 O O . SER A 1 165 ? 3.765 -36.270 61.608 1.00 38.62 165 SER A O 1
ATOM 1331 N N . ASP A 1 166 ? 2.683 -36.446 59.668 1.00 32.50 166 ASP A N 1
ATOM 1332 C CA . ASP A 1 166 ? 1.982 -35.155 59.864 1.00 32.50 166 ASP A CA 1
ATOM 1333 C C . ASP A 1 166 ? 0.472 -35.255 60.165 1.00 32.50 166 ASP A C 1
ATOM 1335 O O . ASP A 1 166 ? -0.272 -34.287 60.014 1.00 32.50 166 ASP A O 1
ATOM 1339 N N . LEU A 1 167 ? -0.001 -36.401 60.669 1.00 38.78 167 LEU A N 1
ATOM 1340 C CA . LEU A 1 167 ? -1.316 -36.507 61.322 1.00 38.78 167 LEU A CA 1
ATOM 1341 C C . LEU A 1 167 ? -1.153 -36.477 62.847 1.00 38.78 167 LEU A C 1
ATOM 1343 O O . LEU A 1 167 ? -1.202 -37.498 63.527 1.00 38.78 167 LEU A O 1
ATOM 1347 N N . GLY A 1 168 ? -0.964 -35.265 63.371 1.00 32.50 168 GLY A N 1
ATOM 1348 C CA . GLY A 1 168 ? -1.092 -34.948 64.791 1.00 32.50 168 GLY A CA 1
ATOM 1349 C C . GLY A 1 168 ? -2.544 -34.635 65.172 1.00 32.50 168 GLY A C 1
ATOM 1350 O O . GLY A 1 168 ? -3.191 -33.776 64.580 1.00 32.50 168 GLY A O 1
ATOM 1351 N N . THR A 1 169 ? -3.029 -35.365 66.171 1.00 32.59 169 THR A N 1
ATOM 1352 C CA . THR A 1 169 ? -4.311 -35.293 66.901 1.00 32.59 169 THR A CA 1
ATOM 1353 C C . THR A 1 169 ? -4.735 -33.893 67.392 1.00 32.59 169 THR A C 1
ATOM 1355 O O . THR A 1 169 ? -3.879 -33.042 67.627 1.00 32.59 169 THR A O 1
ATOM 1358 N N . PRO A 1 170 ? -6.044 -33.654 67.640 1.00 35.72 170 PRO A N 1
ATOM 1359 C CA . PRO A 1 170 ? -6.548 -32.373 68.118 1.00 35.72 170 PRO A CA 1
ATOM 1360 C C . PRO A 1 170 ? -6.427 -32.264 69.645 1.00 35.72 170 PRO A C 1
ATOM 1362 O O . PRO A 1 170 ? -6.859 -33.155 70.375 1.00 35.72 170 PRO A O 1
ATOM 1365 N N . SER A 1 171 ? -5.918 -31.136 70.135 1.00 30.36 171 SER A N 1
ATOM 1366 C CA . SER A 1 171 ? -6.083 -30.713 71.527 1.00 30.36 171 SER A CA 1
ATOM 1367 C C . SER A 1 171 ? -6.644 -29.294 71.571 1.00 30.36 171 SER A C 1
ATOM 1369 O O . SER A 1 171 ? -6.049 -28.348 71.059 1.00 30.36 171 SER A O 1
ATOM 1371 N N . THR A 1 172 ? -7.825 -29.197 72.170 1.00 37.47 172 THR A N 1
ATOM 1372 C CA . THR A 1 172 ? -8.484 -28.006 72.708 1.00 37.47 172 THR A CA 1
ATOM 1373 C C . THR A 1 172 ? -7.552 -27.181 73.593 1.00 37.47 172 THR A C 1
ATOM 1375 O O . THR A 1 172 ? -6.995 -27.734 74.532 1.00 37.47 172 THR A O 1
ATOM 1378 N N . ASP A 1 173 ? -7.424 -25.881 73.310 1.00 29.20 173 ASP A N 1
ATOM 1379 C CA . ASP A 1 173 ? -7.620 -24.791 74.279 1.00 29.20 173 ASP A CA 1
ATOM 1380 C C . ASP A 1 173 ? -7.352 -23.410 73.653 1.00 29.20 173 ASP A C 1
ATOM 1382 O O . ASP A 1 173 ? -6.374 -23.206 72.943 1.00 29.20 173 ASP A O 1
ATOM 1386 N N . GLY A 1 174 ? -8.216 -22.446 73.990 1.00 32.66 174 GLY A N 1
ATOM 1387 C CA . GLY A 1 174 ? -7.812 -21.052 74.197 1.00 32.66 174 GLY A CA 1
ATOM 1388 C C . GLY A 1 174 ? -7.694 -20.112 72.989 1.00 32.66 174 GLY A C 1
ATOM 1389 O O . GLY A 1 174 ? -6.736 -20.146 72.233 1.00 32.66 174 GLY A O 1
ATOM 1390 N N . ALA A 1 175 ? -8.604 -19.132 72.965 1.00 31.39 175 ALA A N 1
ATOM 1391 C CA . ALA A 1 175 ? -8.470 -17.807 72.349 1.00 31.39 175 ALA A CA 1
ATOM 1392 C C . ALA A 1 175 ? -8.410 -17.728 70.810 1.00 31.39 175 ALA A C 1
ATOM 1394 O O . ALA A 1 175 ? -7.372 -17.840 70.166 1.00 31.39 175 ALA A O 1
ATOM 1395 N N . ALA A 1 176 ? -9.559 -17.374 70.230 1.00 37.00 176 ALA A N 1
ATOM 1396 C CA . ALA A 1 176 ? -9.660 -16.870 68.869 1.00 37.00 176 ALA A CA 1
ATOM 1397 C C . ALA A 1 176 ? -8.787 -15.614 68.675 1.00 37.00 176 ALA A C 1
ATOM 1399 O O . ALA A 1 176 ? -9.014 -14.613 69.363 1.00 37.00 176 ALA A O 1
ATOM 1400 N N . PRO A 1 177 ? -7.866 -15.579 67.696 1.00 36.25 177 PRO A N 1
ATOM 1401 C CA . PRO A 1 177 ? -7.421 -14.314 67.155 1.00 36.25 177 PRO A CA 1
ATOM 1402 C C . PRO A 1 177 ? -8.492 -13.842 66.167 1.00 36.25 177 PRO A C 1
ATOM 1404 O O . PRO A 1 177 ? -8.878 -14.563 65.245 1.00 36.25 177 PRO A O 1
ATOM 1407 N N . MET A 1 178 ? -8.995 -12.622 66.365 1.00 35.50 178 MET A N 1
ATOM 1408 C CA . MET A 1 178 ? -9.766 -11.908 65.349 1.00 35.50 178 MET A CA 1
ATOM 1409 C C . MET A 1 178 ? -8.943 -11.872 64.057 1.00 35.50 178 MET A C 1
ATOM 1411 O O . MET A 1 178 ? -8.029 -11.059 63.915 1.00 35.50 178 MET A O 1
ATOM 1415 N N . VAL A 1 179 ? -9.277 -12.743 63.104 1.00 37.38 179 VAL A N 1
ATOM 1416 C CA . VAL A 1 179 ? -8.819 -12.618 61.723 1.00 37.38 179 VAL A CA 1
ATOM 1417 C C . VAL A 1 179 ? -9.489 -11.365 61.187 1.00 37.38 179 VAL A C 1
ATOM 1419 O O . VAL A 1 179 ? -10.645 -11.365 60.762 1.00 37.38 179 VAL A O 1
ATOM 1422 N N . ARG A 1 180 ? -8.760 -10.254 61.284 1.00 35.12 180 ARG A N 1
ATOM 1423 C CA . ARG A 1 180 ? -9.043 -9.034 60.547 1.00 35.12 180 ARG A CA 1
ATOM 1424 C C . ARG A 1 180 ? -9.163 -9.471 59.096 1.00 35.12 180 ARG A C 1
ATOM 1426 O O . ARG A 1 180 ? -8.175 -9.871 58.491 1.00 35.12 180 ARG A O 1
ATOM 1433 N N . SER A 1 181 ? -10.388 -9.452 58.575 1.00 41.34 181 SER A N 1
ATOM 1434 C CA . SER A 1 181 ? -10.662 -9.544 57.149 1.00 41.34 181 SER A CA 1
ATOM 1435 C C . SER A 1 181 ? -10.008 -8.328 56.503 1.00 41.34 181 SER A C 1
ATOM 1437 O O . SER A 1 181 ? -10.660 -7.323 56.214 1.00 41.34 181 SER A O 1
ATOM 1439 N N . GLU A 1 182 ? -8.690 -8.390 56.317 1.00 39.44 182 GLU A N 1
ATOM 1440 C CA . GLU A 1 182 ? -8.039 -7.685 55.241 1.00 39.44 182 GLU A CA 1
ATOM 1441 C C . GLU A 1 182 ? -8.807 -8.119 54.005 1.00 39.44 182 GLU A C 1
ATOM 1443 O O . GLU A 1 182 ? -8.735 -9.262 53.554 1.00 39.44 182 GLU A O 1
ATOM 1448 N N . LEU A 1 183 ? -9.636 -7.198 53.516 1.00 42.62 183 LEU A N 1
ATOM 1449 C CA . LEU A 1 183 ? -9.926 -7.067 52.109 1.00 42.62 183 LEU A CA 1
ATOM 1450 C C . LEU A 1 183 ? -8.593 -7.272 51.394 1.00 42.62 183 LEU A C 1
ATOM 1452 O O . LEU A 1 183 ? -7.840 -6.321 51.180 1.00 42.62 183 LEU A O 1
ATOM 1456 N N . LEU A 1 184 ? -8.303 -8.524 51.036 1.00 40.47 184 LEU A N 1
ATOM 1457 C CA . LEU A 1 184 ? -7.437 -8.863 49.937 1.00 40.47 184 LEU A CA 1
ATOM 1458 C C . LEU A 1 184 ? -8.126 -8.194 48.759 1.00 40.47 184 LEU A C 1
ATOM 1460 O O . LEU A 1 184 ? -8.949 -8.776 48.052 1.00 40.47 184 LEU A O 1
ATOM 1464 N N . ALA A 1 185 ? -7.817 -6.912 48.581 1.00 45.62 185 ALA A N 1
ATOM 1465 C CA . ALA A 1 185 ? -7.781 -6.284 47.296 1.00 45.62 185 ALA A CA 1
ATOM 1466 C C . ALA A 1 185 ? -6.823 -7.172 46.516 1.00 45.62 185 ALA A C 1
ATOM 1468 O O . ALA A 1 185 ? -5.617 -6.934 46.489 1.00 45.62 185 ALA A O 1
ATOM 1469 N N . VAL A 1 186 ? -7.369 -8.257 45.955 1.00 42.97 186 VAL A N 1
ATOM 1470 C CA . VAL A 1 186 ? -6.747 -9.040 44.910 1.00 42.97 186 VAL A CA 1
ATOM 1471 C C . VAL A 1 186 ? -6.520 -7.991 43.851 1.00 42.97 186 VAL A C 1
ATOM 1473 O O . VAL A 1 186 ? -7.424 -7.618 43.097 1.00 42.97 186 VAL A O 1
ATOM 1476 N N . ARG A 1 187 ? -5.328 -7.397 43.901 1.00 39.50 187 ARG A N 1
ATOM 1477 C CA . ARG A 1 187 ? -4.832 -6.452 42.931 1.00 39.50 187 ARG A CA 1
ATOM 1478 C C . ARG A 1 187 ? -4.711 -7.309 41.700 1.00 39.50 187 ARG A C 1
ATOM 1480 O O . ARG A 1 187 ? -3.696 -7.956 41.495 1.00 39.50 187 ARG A O 1
ATOM 1487 N N . ARG A 1 188 ? -5.820 -7.419 40.970 1.00 46.59 188 ARG A N 1
ATOM 1488 C CA . ARG A 1 188 ? -5.937 -8.232 39.774 1.00 46.59 188 ARG A CA 1
ATOM 1489 C C . ARG A 1 188 ? -4.875 -7.662 38.857 1.00 46.59 188 ARG A C 1
ATOM 1491 O O . ARG A 1 188 ? -5.049 -6.556 38.335 1.00 46.59 188 ARG A O 1
ATOM 1498 N N . GLU A 1 189 ? -3.725 -8.327 38.795 1.00 47.47 189 GLU A N 1
ATOM 1499 C CA . GLU A 1 189 ? -2.626 -7.844 37.985 1.00 47.47 189 GLU A CA 1
ATOM 1500 C C . GLU A 1 189 ? -3.178 -7.706 36.579 1.00 47.47 189 GLU A C 1
ATOM 1502 O O . GLU A 1 189 ? -3.813 -8.622 36.045 1.00 47.47 189 GLU A O 1
ATOM 1507 N N . LYS A 1 190 ? -3.028 -6.507 36.014 1.00 54.09 190 LYS A N 1
ATOM 1508 C CA . LYS A 1 190 ? -3.451 -6.233 34.647 1.00 54.09 190 LYS A CA 1
ATOM 1509 C C . LYS A 1 190 ? -2.576 -7.089 33.745 1.00 54.09 190 LYS A C 1
ATOM 1511 O O . LYS A 1 190 ? -1.483 -6.677 33.365 1.00 54.09 190 LYS A O 1
ATOM 1516 N N . THR A 1 191 ? -3.047 -8.286 33.432 1.00 61.03 191 THR A N 1
ATOM 1517 C CA . THR A 1 191 ? -2.338 -9.238 32.588 1.00 61.03 191 THR A CA 1
ATOM 1518 C C . THR A 1 191 ? -2.360 -8.680 31.174 1.00 61.03 191 THR A C 1
ATOM 1520 O O . THR A 1 191 ? -3.376 -8.689 30.477 1.00 61.03 191 THR A O 1
ATOM 1523 N N . ARG A 1 192 ? -1.239 -8.079 30.777 1.00 71.75 192 ARG A N 1
ATOM 1524 C CA . ARG A 1 192 ? -1.046 -7.539 29.436 1.00 71.75 192 ARG A CA 1
ATOM 1525 C C . ARG A 1 192 ? -0.907 -8.708 28.462 1.00 71.75 192 ARG A C 1
ATOM 1527 O O . ARG A 1 192 ? -0.190 -9.667 28.739 1.00 71.75 192 ARG A O 1
ATOM 1534 N N . LEU A 1 193 ? -1.593 -8.641 27.323 1.00 79.50 193 LEU A N 1
ATOM 1535 C CA . LEU A 1 193 ? -1.511 -9.686 26.304 1.00 79.50 193 LEU A CA 1
ATOM 1536 C C . LEU A 1 193 ? -0.146 -9.631 25.608 1.00 79.50 193 LEU A C 1
ATOM 1538 O O . LEU A 1 193 ? 0.048 -8.874 24.660 1.00 79.50 193 LEU A O 1
ATOM 1542 N N . ARG A 1 194 ? 0.797 -10.458 26.073 1.00 84.38 194 ARG A N 1
ATOM 1543 C CA . ARG A 1 194 ? 2.170 -10.507 25.547 1.00 84.38 194 ARG A CA 1
ATOM 1544 C C . ARG A 1 194 ? 2.218 -10.804 24.044 1.00 84.38 194 ARG A C 1
ATOM 1546 O O . ARG A 1 194 ? 3.026 -10.207 23.344 1.00 84.38 194 ARG A O 1
ATOM 1553 N N . SER A 1 195 ? 1.335 -11.668 23.538 1.00 86.50 195 SER A N 1
ATOM 1554 C CA . SER A 1 195 ? 1.249 -11.990 22.104 1.00 86.50 195 SER A CA 1
ATOM 1555 C C . SER A 1 195 ? 0.922 -10.768 21.241 1.00 86.50 195 SER A C 1
ATOM 1557 O O . SER A 1 195 ? 1.505 -10.596 20.175 1.00 86.50 195 SER A O 1
ATOM 1559 N N . LEU A 1 196 ? 0.046 -9.884 21.728 1.00 86.69 196 LEU A N 1
ATOM 1560 C CA . LEU A 1 196 ? -0.327 -8.652 21.037 1.00 86.69 196 LEU A CA 1
ATOM 1561 C C . LEU A 1 196 ? 0.856 -7.683 20.950 1.00 86.69 196 LEU A C 1
ATOM 1563 O O . LEU A 1 196 ? 1.087 -7.067 19.910 1.00 86.69 196 LEU A O 1
ATOM 1567 N N . ASP A 1 197 ? 1.620 -7.554 22.036 1.00 88.06 197 ASP A N 1
ATOM 1568 C CA . ASP A 1 197 ? 2.791 -6.677 22.058 1.00 88.06 197 ASP A CA 1
ATOM 1569 C C . ASP A 1 197 ? 3.908 -7.177 21.147 1.00 88.06 197 ASP A C 1
ATOM 1571 O O . ASP A 1 197 ? 4.529 -6.364 20.461 1.00 88.06 197 ASP A O 1
ATOM 1575 N N . VAL A 1 198 ? 4.135 -8.495 21.118 1.00 90.25 198 VAL A N 1
ATOM 1576 C CA . VAL A 1 198 ? 5.103 -9.132 20.215 1.00 90.25 198 VAL A CA 1
ATOM 1577 C C . VAL A 1 198 ? 4.704 -8.890 18.762 1.00 90.25 198 VAL A C 1
ATOM 1579 O O . VAL A 1 198 ? 5.523 -8.399 17.990 1.00 90.25 198 VAL A O 1
ATOM 1582 N N . PHE A 1 199 ? 3.443 -9.140 18.398 1.00 89.19 199 PHE A N 1
ATOM 1583 C CA . PHE A 1 199 ? 2.972 -8.928 17.028 1.00 89.19 199 PHE A CA 1
ATOM 1584 C C . PHE A 1 199 ? 3.096 -7.463 16.588 1.00 89.19 199 PHE A C 1
ATOM 1586 O O . PHE A 1 199 ? 3.590 -7.176 15.498 1.00 89.19 199 PHE A O 1
ATOM 1593 N N . ARG A 1 200 ? 2.735 -6.513 17.461 1.00 87.94 200 ARG A N 1
ATOM 1594 C CA . ARG A 1 200 ? 2.933 -5.082 17.187 1.00 87.94 200 ARG A CA 1
ATOM 1595 C C . ARG A 1 200 ? 4.415 -4.731 17.016 1.00 87.94 200 ARG A C 1
ATOM 1597 O O . ARG A 1 200 ? 4.745 -3.938 16.139 1.00 87.94 200 ARG A O 1
ATOM 1604 N N . GLY A 1 201 ? 5.294 -5.304 17.841 1.00 90.38 201 GLY A N 1
ATOM 1605 C CA . GLY A 1 201 ? 6.743 -5.127 17.729 1.00 90.38 201 GLY A CA 1
ATOM 1606 C C . GLY A 1 201 ? 7.285 -5.624 16.389 1.00 90.38 201 GLY A C 1
ATOM 1607 O O . GLY A 1 201 ? 8.031 -4.898 15.738 1.00 90.38 201 GLY A O 1
ATOM 1608 N N . ILE A 1 202 ? 6.835 -6.799 15.939 1.00 90.81 202 ILE A N 1
ATOM 1609 C CA . ILE A 1 202 ? 7.175 -7.354 14.620 1.00 90.81 202 ILE A CA 1
ATOM 1610 C C . ILE A 1 202 ? 6.704 -6.413 13.505 1.00 90.81 202 ILE A C 1
ATOM 1612 O O . ILE A 1 202 ? 7.501 -6.064 12.640 1.00 90.81 202 ILE A O 1
ATOM 1616 N N . CYS A 1 203 ? 5.457 -5.928 13.551 1.00 88.50 203 CYS A N 1
ATOM 1617 C CA . CYS A 1 203 ? 4.942 -4.992 12.543 1.00 88.50 203 CYS A CA 1
ATOM 1618 C C . CYS A 1 203 ? 5.797 -3.716 12.448 1.00 88.50 203 CYS A C 1
ATOM 1620 O O . CYS A 1 203 ? 6.124 -3.275 11.350 1.00 88.50 203 CYS A O 1
ATOM 1622 N N . ILE A 1 204 ? 6.194 -3.140 13.590 1.00 89.62 204 ILE A N 1
ATOM 1623 C CA . ILE A 1 204 ? 7.053 -1.944 13.630 1.00 89.62 204 ILE A CA 1
ATOM 1624 C C . ILE A 1 204 ? 8.458 -2.260 13.102 1.00 89.62 204 ILE A C 1
ATOM 1626 O O . ILE A 1 204 ? 9.001 -1.473 12.331 1.00 89.62 204 ILE A O 1
ATOM 1630 N N . ALA A 1 205 ? 9.038 -3.405 13.471 1.00 90.88 205 ALA A N 1
ATOM 1631 C CA . ALA A 1 205 ? 10.359 -3.815 12.999 1.00 90.88 205 ALA A CA 1
ATOM 1632 C C . ALA A 1 205 ? 10.388 -3.987 11.472 1.00 90.88 205 ALA A C 1
ATOM 1634 O O . ALA A 1 205 ? 11.272 -3.439 10.813 1.00 90.88 205 ALA A O 1
ATOM 1635 N N . VAL A 1 206 ? 9.387 -4.668 10.901 1.00 88.88 206 VAL A N 1
ATOM 1636 C CA . VAL A 1 206 ? 9.262 -4.828 9.444 1.00 88.88 206 VAL A CA 1
ATOM 1637 C C . VAL A 1 206 ? 9.021 -3.473 8.770 1.00 88.88 206 VAL A C 1
ATOM 1639 O O . VAL A 1 206 ? 9.668 -3.174 7.770 1.00 88.88 206 VAL A O 1
ATOM 1642 N N . MET A 1 207 ? 8.165 -2.613 9.338 1.00 87.19 207 MET A N 1
ATOM 1643 C CA . MET A 1 207 ? 7.920 -1.264 8.807 1.00 87.19 207 MET A CA 1
ATOM 1644 C C . MET A 1 207 ? 9.205 -0.430 8.740 1.00 87.19 207 MET A C 1
ATOM 1646 O O . MET A 1 207 ? 9.461 0.224 7.732 1.00 87.19 207 MET A O 1
ATOM 1650 N N . ILE A 1 208 ? 10.015 -0.453 9.803 1.00 88.12 208 ILE A N 1
ATOM 1651 C CA . ILE A 1 208 ? 11.308 0.235 9.848 1.00 88.12 208 ILE A CA 1
ATOM 1652 C C . ILE A 1 208 ? 12.231 -0.347 8.776 1.00 88.12 208 ILE A C 1
ATOM 1654 O O . ILE A 1 208 ? 12.744 0.403 7.952 1.00 88.12 208 ILE A O 1
ATOM 1658 N N . PHE A 1 209 ? 12.394 -1.669 8.732 1.00 87.75 209 PHE A N 1
ATOM 1659 C CA . PHE A 1 209 ? 13.282 -2.328 7.776 1.00 87.75 209 PHE A CA 1
ATOM 1660 C C . PHE A 1 209 ? 12.948 -1.983 6.314 1.00 87.75 209 PHE A C 1
ATOM 1662 O O . PHE A 1 209 ? 13.833 -1.599 5.548 1.00 87.75 209 PHE A O 1
ATOM 1669 N N . VAL A 1 210 ? 11.664 -2.029 5.947 1.00 85.06 210 VAL A N 1
ATOM 1670 C CA . VAL A 1 210 ? 11.183 -1.644 4.611 1.00 85.06 210 VAL A CA 1
ATOM 1671 C C . VAL A 1 210 ? 11.426 -0.155 4.339 1.00 85.06 210 VAL A C 1
ATOM 1673 O O . VAL A 1 210 ? 11.936 0.199 3.276 1.00 85.06 210 VAL A O 1
ATOM 1676 N N . ASN A 1 211 ? 11.151 0.726 5.308 1.00 83.00 211 ASN A N 1
ATOM 1677 C CA . ASN A 1 211 ? 11.380 2.168 5.155 1.00 83.00 211 ASN A CA 1
ATOM 1678 C C . ASN A 1 211 ? 12.868 2.526 4.976 1.00 83.00 211 ASN A C 1
ATOM 1680 O O . ASN A 1 211 ? 13.174 3.513 4.310 1.00 83.00 211 ASN A O 1
ATOM 1684 N N . TYR A 1 212 ? 13.788 1.730 5.532 1.00 83.38 212 TYR A N 1
ATOM 1685 C CA . TYR A 1 212 ? 15.237 1.871 5.330 1.00 83.38 212 TYR A CA 1
ATOM 1686 C C . TYR A 1 212 ? 15.755 1.178 4.053 1.00 83.38 212 TYR A C 1
ATOM 1688 O O . TYR A 1 212 ? 16.962 1.075 3.851 1.00 83.38 212 TYR A O 1
ATOM 1696 N N . GLY A 1 213 ? 14.863 0.749 3.155 1.00 75.44 213 GLY A N 1
ATOM 1697 C CA . GLY A 1 213 ? 15.215 0.211 1.838 1.00 75.44 213 GLY A CA 1
ATOM 1698 C C . GLY A 1 213 ? 15.277 -1.313 1.761 1.00 75.44 213 GLY A C 1
ATOM 1699 O O . GLY A 1 213 ? 15.695 -1.832 0.728 1.00 75.44 213 GLY A O 1
ATOM 1700 N N . GLY A 1 214 ? 14.878 -2.030 2.818 1.00 78.62 214 GLY A N 1
ATOM 1701 C CA . GLY A 1 214 ? 14.626 -3.474 2.775 1.00 78.62 214 GLY A CA 1
ATOM 1702 C C . GLY A 1 214 ? 15.814 -4.330 2.328 1.00 78.62 214 GLY A C 1
ATOM 1703 O O . GLY A 1 214 ? 15.607 -5.386 1.741 1.00 78.62 214 GLY A O 1
ATOM 1704 N N . GLY A 1 215 ? 17.050 -3.859 2.526 1.00 76.50 215 GLY A N 1
ATOM 1705 C CA . GLY A 1 215 ? 18.255 -4.548 2.051 1.00 76.50 215 GLY A CA 1
ATOM 1706 C C . GLY A 1 215 ? 18.425 -4.567 0.526 1.00 76.50 215 GLY A C 1
ATOM 1707 O O . GLY A 1 215 ? 19.155 -5.407 0.024 1.00 76.50 215 GLY A O 1
ATOM 1708 N N . GLN A 1 216 ? 17.760 -3.662 -0.207 1.00 74.56 216 GLN A N 1
ATOM 1709 C CA . GLN A 1 216 ? 17.706 -3.589 -1.680 1.00 74.56 216 GLN A CA 1
ATOM 1710 C C . GLN A 1 216 ? 16.965 -4.733 -2.381 1.00 74.56 216 GLN A C 1
ATOM 1712 O O . GLN A 1 216 ? 16.771 -4.651 -3.593 1.00 74.56 216 GLN A O 1
ATOM 1717 N N . TYR A 1 217 ? 16.459 -5.721 -1.645 1.00 78.12 217 TYR A N 1
ATOM 1718 C CA . TYR A 1 217 ? 15.715 -6.838 -2.215 1.00 78.12 217 TYR A CA 1
ATOM 1719 C C . TYR A 1 217 ? 14.389 -6.401 -2.832 1.00 78.12 217 TYR A C 1
ATOM 1721 O O . TYR A 1 217 ? 13.630 -5.637 -2.229 1.00 78.12 217 TYR A O 1
ATOM 1729 N N . TRP A 1 218 ? 14.081 -6.921 -4.019 1.00 75.88 218 TRP A N 1
ATOM 1730 C CA . TRP A 1 218 ? 12.871 -6.567 -4.759 1.00 75.88 218 TRP A CA 1
ATOM 1731 C C . TRP A 1 218 ? 11.571 -6.937 -4.021 1.00 75.88 218 TRP A C 1
ATOM 1733 O O . TRP A 1 218 ? 10.621 -6.162 -4.060 1.00 75.88 218 TRP A O 1
ATOM 1743 N N . PHE A 1 219 ? 11.538 -8.040 -3.261 1.00 77.44 219 PHE A N 1
ATOM 1744 C CA . PHE A 1 219 ? 10.336 -8.510 -2.548 1.00 77.44 219 PHE A CA 1
ATOM 1745 C C . PHE A 1 219 ? 9.949 -7.673 -1.312 1.00 77.44 219 PHE A C 1
ATOM 1747 O O . PHE A 1 219 ? 8.835 -7.799 -0.796 1.00 77.44 219 PHE A O 1
ATOM 1754 N N . PHE A 1 220 ? 10.845 -6.800 -0.838 1.00 80.31 220 PHE A N 1
ATOM 1755 C CA . PHE A 1 220 ? 10.542 -5.782 0.176 1.00 80.31 220 PHE A CA 1
ATOM 1756 C C . PHE A 1 220 ? 10.211 -4.414 -0.431 1.00 80.31 220 PHE A C 1
ATOM 1758 O O . PHE A 1 220 ? 9.914 -3.478 0.312 1.00 80.31 220 PHE A O 1
ATOM 1765 N N . LYS A 1 221 ? 10.253 -4.277 -1.761 1.00 79.50 221 LYS A N 1
ATOM 1766 C CA . LYS A 1 221 ? 9.778 -3.079 -2.455 1.00 79.50 221 LYS A CA 1
ATOM 1767 C C . LYS A 1 221 ? 8.266 -3.180 -2.639 1.00 79.50 221 LYS A C 1
ATOM 1769 O O . LYS A 1 221 ? 7.699 -4.269 -2.701 1.00 79.50 221 LYS A O 1
ATOM 1774 N N . HIS A 1 222 ? 7.603 -2.036 -2.685 1.00 77.00 222 HIS A N 1
ATOM 1775 C CA . HIS A 1 222 ? 6.178 -1.987 -2.992 1.00 77.00 222 HIS A CA 1
ATOM 1776 C C . HIS A 1 222 ? 5.935 -2.389 -4.447 1.00 77.00 222 HIS A C 1
ATOM 1778 O O . HIS A 1 222 ? 6.736 -2.050 -5.324 1.00 77.00 222 HIS A O 1
ATOM 1784 N N . SER A 1 223 ? 4.826 -3.087 -4.690 1.00 77.38 223 SER A N 1
ATOM 1785 C CA . SER A 1 223 ? 4.375 -3.378 -6.052 1.00 77.38 223 SER A CA 1
ATOM 1786 C C . SER A 1 223 ? 4.134 -2.081 -6.837 1.00 77.38 223 SER A C 1
ATOM 1788 O O . SER A 1 223 ? 3.829 -1.018 -6.278 1.00 77.38 223 SER A O 1
ATOM 1790 N N . THR A 1 224 ? 4.324 -2.141 -8.153 1.00 78.62 224 THR A N 1
ATOM 1791 C CA . THR A 1 224 ? 4.275 -0.945 -9.006 1.00 78.62 224 THR A CA 1
ATOM 1792 C C . THR A 1 224 ? 2.841 -0.464 -9.208 1.00 78.62 224 THR A C 1
ATOM 1794 O O . THR A 1 224 ? 2.574 0.729 -9.085 1.00 78.62 224 THR A O 1
ATOM 1797 N N . TRP A 1 225 ? 1.915 -1.396 -9.446 1.00 78.06 225 TRP A N 1
ATOM 1798 C CA . TRP A 1 225 ? 0.468 -1.161 -9.434 1.00 78.06 225 TRP A CA 1
ATOM 1799 C C . TRP A 1 225 ? -0.332 -2.439 -9.166 1.00 78.06 225 TRP A C 1
ATOM 1801 O O . TRP A 1 225 ? -1.276 -2.446 -8.374 1.00 78.06 225 TRP A O 1
ATOM 1811 N N . ASN A 1 226 ? 0.026 -3.529 -9.842 1.00 76.12 226 ASN A N 1
ATOM 1812 C CA . ASN A 1 226 ? -0.580 -4.839 -9.646 1.00 76.12 226 ASN A CA 1
ATOM 1813 C C . ASN A 1 226 ? 0.396 -5.741 -8.894 1.00 76.12 226 ASN A C 1
ATOM 1815 O O . ASN A 1 226 ? 1.592 -5.703 -9.149 1.00 76.12 226 ASN A O 1
ATOM 1819 N N . GLY A 1 227 ? -0.123 -6.546 -7.972 1.00 73.81 227 GLY A N 1
ATOM 1820 C CA . GLY A 1 227 ? 0.680 -7.413 -7.116 1.00 73.81 227 GLY A CA 1
ATOM 1821 C C . GLY A 1 227 ? 0.483 -7.107 -5.636 1.00 73.81 227 GLY A C 1
ATOM 1822 O O . GLY A 1 227 ? -0.260 -6.203 -5.257 1.00 73.81 227 GLY A O 1
ATOM 1823 N N . LEU A 1 228 ? 1.116 -7.923 -4.801 1.00 75.94 228 LEU A N 1
ATOM 1824 C CA . LEU A 1 228 ? 1.083 -7.802 -3.351 1.00 75.94 228 LEU A CA 1
ATOM 1825 C C . LEU A 1 228 ? 2.445 -8.231 -2.816 1.00 75.94 228 LEU A C 1
ATOM 1827 O O . LEU A 1 228 ? 2.815 -9.399 -2.950 1.00 75.94 228 LEU A O 1
ATOM 1831 N N . THR A 1 229 ? 3.189 -7.304 -2.217 1.00 79.56 229 THR A N 1
ATOM 1832 C CA . THR A 1 229 ? 4.470 -7.626 -1.572 1.00 79.56 229 THR A CA 1
ATOM 1833 C C . THR A 1 229 ? 4.354 -7.585 -0.052 1.00 79.56 229 THR A C 1
ATOM 1835 O O . THR A 1 229 ? 3.351 -7.142 0.514 1.00 79.56 229 THR A O 1
ATOM 1838 N N . ILE A 1 230 ? 5.396 -8.043 0.650 1.00 82.19 230 ILE A N 1
ATOM 1839 C CA . ILE A 1 230 ? 5.422 -8.029 2.122 1.00 82.19 230 ILE A CA 1
ATOM 1840 C C . ILE A 1 230 ? 5.267 -6.596 2.648 1.00 82.19 230 ILE A C 1
ATOM 1842 O O . ILE A 1 230 ? 4.607 -6.376 3.662 1.00 82.19 230 ILE A O 1
ATOM 1846 N N . ALA A 1 231 ? 5.826 -5.614 1.937 1.00 81.44 231 ALA A N 1
ATOM 1847 C CA . ALA A 1 231 ? 5.742 -4.203 2.294 1.00 81.44 231 ALA A CA 1
ATOM 1848 C C . ALA A 1 231 ? 4.296 -3.675 2.306 1.00 81.44 231 ALA A C 1
ATOM 1850 O O . ALA A 1 231 ? 3.950 -2.854 3.161 1.00 81.44 231 ALA A O 1
ATOM 1851 N N . ASP A 1 232 ? 3.445 -4.180 1.409 1.00 81.56 232 ASP A N 1
ATOM 1852 C CA . ASP A 1 232 ? 2.039 -3.779 1.277 1.00 81.56 232 ASP A CA 1
ATOM 1853 C C . ASP A 1 232 ? 1.167 -4.324 2.430 1.00 81.56 232 ASP A C 1
ATOM 1855 O O . ASP A 1 232 ? 0.161 -3.717 2.799 1.00 81.56 232 ASP A O 1
ATOM 1859 N N . LEU A 1 233 ? 1.575 -5.434 3.061 1.00 83.00 233 LEU A N 1
ATOM 1860 C CA . LEU A 1 233 ? 0.832 -6.103 4.142 1.00 83.00 233 LEU A CA 1
ATOM 1861 C C . LEU A 1 233 ? 1.013 -5.463 5.525 1.00 83.00 233 LEU A C 1
ATOM 1863 O O . LEU A 1 233 ? 0.130 -5.560 6.383 1.00 83.00 233 LEU A O 1
ATOM 1867 N N . VAL A 1 234 ? 2.140 -4.785 5.751 1.00 86.56 234 VAL A N 1
ATOM 1868 C CA . VAL A 1 234 ? 2.503 -4.236 7.069 1.00 86.56 234 VAL A CA 1
ATOM 1869 C C . VAL A 1 234 ? 1.487 -3.204 7.557 1.00 86.56 234 VAL A C 1
ATOM 1871 O O . VAL A 1 234 ? 1.135 -3.187 8.739 1.00 86.56 234 VAL A O 1
ATOM 1874 N N . PHE A 1 235 ? 1.001 -2.341 6.663 1.00 86.44 235 PHE A N 1
ATOM 1875 C CA . PHE A 1 235 ? 0.061 -1.286 7.034 1.00 86.44 235 PHE A CA 1
ATOM 1876 C C . PHE A 1 235 ? -1.316 -1.839 7.459 1.00 86.44 235 PHE A C 1
ATOM 1878 O O . PHE A 1 235 ? -1.754 -1.513 8.568 1.00 86.44 235 PHE A O 1
ATOM 1885 N N . PRO A 1 236 ? -1.970 -2.734 6.688 1.00 87.50 236 PRO A N 1
ATOM 1886 C CA . PRO A 1 236 ? -3.174 -3.441 7.127 1.00 87.50 236 PRO A CA 1
ATOM 1887 C C . PRO A 1 236 ? -3.009 -4.169 8.467 1.00 87.50 236 PRO A C 1
ATOM 1889 O O . PRO A 1 236 ? -3.875 -4.051 9.339 1.00 87.50 236 PRO A O 1
ATOM 1892 N N . TRP A 1 237 ? -1.887 -4.870 8.675 1.00 88.62 237 TRP A N 1
ATOM 1893 C CA . TRP A 1 237 ? -1.603 -5.546 9.948 1.00 88.62 237 TRP A CA 1
ATOM 1894 C C . TRP A 1 237 ? -1.524 -4.565 11.116 1.00 88.62 237 TRP A C 1
ATOM 1896 O O . TRP A 1 237 ? -2.063 -4.833 12.195 1.00 88.62 237 TRP A O 1
ATOM 1906 N N . PHE A 1 238 ? -0.893 -3.411 10.896 1.00 90.44 238 PHE A N 1
ATOM 1907 C CA . PHE A 1 238 ? -0.776 -2.368 11.903 1.00 90.44 238 PHE A CA 1
ATOM 1908 C C . PHE A 1 238 ? -2.137 -1.752 12.269 1.00 90.44 238 PHE A C 1
ATOM 1910 O O . PHE A 1 238 ? -2.443 -1.589 13.453 1.00 90.44 238 PHE A O 1
ATOM 1917 N N . LEU A 1 239 ? -2.984 -1.449 11.279 1.00 91.06 239 LEU A N 1
ATOM 1918 C CA . LEU A 1 239 ? -4.336 -0.935 11.523 1.00 91.06 239 LEU A CA 1
ATOM 1919 C C . LEU A 1 239 ? -5.199 -1.941 12.290 1.00 91.06 239 LEU A C 1
ATOM 1921 O O . LEU A 1 239 ? -5.874 -1.575 13.257 1.00 91.06 239 LEU A O 1
ATOM 1925 N N . TRP A 1 240 ? -5.125 -3.214 11.903 1.00 92.69 240 TRP A N 1
ATOM 1926 C CA . TRP A 1 240 ? -5.858 -4.285 12.566 1.00 92.69 240 TRP A CA 1
ATOM 1927 C C . TRP A 1 240 ? -5.428 -4.442 14.033 1.00 92.69 240 TRP A C 1
ATOM 1929 O O . TRP A 1 240 ? -6.265 -4.375 14.937 1.00 92.69 240 TRP A O 1
ATOM 1939 N N . ILE A 1 241 ? -4.123 -4.553 14.320 1.00 92.19 241 ILE A N 1
ATOM 1940 C CA . ILE A 1 241 ? -3.648 -4.718 15.707 1.00 92.19 241 ILE A CA 1
ATOM 1941 C C . ILE A 1 241 ? -3.900 -3.473 16.567 1.00 92.19 241 ILE A C 1
ATOM 1943 O O . ILE A 1 241 ? -4.141 -3.580 17.778 1.00 92.19 241 ILE A O 1
ATOM 1947 N N . MET A 1 242 ? -3.882 -2.284 15.958 1.00 93.00 242 MET A N 1
ATOM 1948 C CA . MET A 1 242 ? -4.280 -1.043 16.618 1.00 93.00 242 MET A CA 1
ATOM 1949 C C . MET A 1 242 ? -5.745 -1.111 17.071 1.00 93.00 242 MET A C 1
ATOM 1951 O O . MET A 1 242 ? -6.033 -0.782 18.225 1.00 93.00 242 MET A O 1
ATOM 1955 N N . GLY A 1 243 ? -6.643 -1.603 16.213 1.00 93.62 243 GLY A N 1
ATOM 1956 C CA . GLY A 1 243 ? -8.049 -1.843 16.546 1.00 93.62 243 GLY A CA 1
ATOM 1957 C C . GLY A 1 243 ? -8.232 -2.817 17.714 1.00 93.62 243 GLY A C 1
ATOM 1958 O O . GLY A 1 243 ? -8.931 -2.500 18.682 1.00 93.62 243 GLY A O 1
ATOM 1959 N N . VAL A 1 244 ? -7.526 -3.955 17.688 1.00 91.81 244 VAL A N 1
ATOM 1960 C CA . VAL A 1 244 ? -7.556 -4.954 18.779 1.00 91.81 244 VAL A CA 1
ATOM 1961 C C . VAL A 1 244 ? -7.129 -4.317 20.105 1.00 91.81 244 VAL A C 1
ATOM 1963 O O . VAL A 1 244 ? -7.815 -4.429 21.124 1.00 91.81 244 VAL A O 1
ATOM 1966 N N . SER A 1 245 ? -6.004 -3.597 20.089 1.00 91.44 245 SER A N 1
ATOM 1967 C CA . SER A 1 245 ? -5.442 -2.923 21.267 1.00 91.44 245 SER A CA 1
ATOM 1968 C C . SER A 1 245 ? -6.400 -1.885 21.850 1.00 91.44 245 SER A C 1
ATOM 1970 O O . SER A 1 245 ? -6.513 -1.737 23.072 1.00 91.44 245 SER A O 1
ATOM 1972 N N . MET A 1 246 ? -7.085 -1.155 20.973 1.00 91.12 246 MET A N 1
ATOM 1973 C CA . MET A 1 246 ? -8.039 -0.121 21.339 1.00 91.12 246 MET A CA 1
ATOM 1974 C C . MET A 1 246 ? -9.268 -0.703 22.039 1.00 91.12 246 MET A C 1
ATOM 1976 O O . MET A 1 246 ? -9.609 -0.219 23.119 1.00 91.12 246 MET A O 1
ATOM 1980 N N . ALA A 1 247 ? -9.873 -1.765 21.496 1.00 89.94 247 ALA A N 1
ATOM 1981 C CA . ALA A 1 247 ? -11.029 -2.429 22.106 1.00 89.94 247 ALA A CA 1
ATOM 1982 C C . ALA A 1 247 ? -10.723 -2.913 23.537 1.00 89.94 247 ALA A C 1
ATOM 1984 O O . ALA A 1 247 ? -11.476 -2.656 24.481 1.00 89.94 247 ALA A O 1
ATOM 1985 N N . LEU A 1 248 ? -9.556 -3.541 23.726 1.00 87.81 248 LEU A N 1
ATOM 1986 C CA . LEU A 1 248 ? -9.085 -4.011 25.033 1.00 87.81 248 LEU A CA 1
ATOM 1987 C C . LEU A 1 248 ? -8.848 -2.852 26.017 1.00 87.81 248 LEU A C 1
ATOM 1989 O O . LEU A 1 248 ? -9.261 -2.909 27.181 1.00 87.81 248 LEU A O 1
ATOM 1993 N N . SER A 1 249 ? -8.194 -1.783 25.552 1.00 88.06 249 SER A N 1
ATOM 1994 C CA . SER A 1 249 ? -7.847 -0.623 26.380 1.00 88.06 249 SER A CA 1
ATOM 1995 C C . SER A 1 249 ? -9.068 0.194 26.803 1.00 88.06 249 SER A C 1
ATOM 1997 O O . SER A 1 249 ? -9.157 0.605 27.966 1.00 88.06 249 SER A O 1
ATOM 1999 N N . LEU A 1 250 ? -10.004 0.432 25.879 1.00 86.75 250 LEU A N 1
ATOM 2000 C CA . LEU A 1 250 ? -11.223 1.194 26.139 1.00 86.75 250 LEU A CA 1
ATOM 2001 C C . LEU A 1 250 ? -12.153 0.431 27.079 1.00 86.75 250 LEU A C 1
ATOM 2003 O O . LEU A 1 250 ? -12.600 1.015 28.068 1.00 86.75 250 LEU A O 1
ATOM 2007 N N . ARG A 1 251 ? -12.340 -0.884 26.875 1.00 83.81 251 ARG A N 1
ATOM 2008 C CA . ARG A 1 251 ? -13.122 -1.717 27.804 1.00 83.81 251 ARG A CA 1
ATOM 2009 C C . ARG A 1 251 ? -12.571 -1.649 29.220 1.00 83.81 251 ARG A C 1
ATOM 2011 O O . ARG A 1 251 ? -13.330 -1.462 30.170 1.00 83.81 251 ARG A O 1
ATOM 2018 N N . SER A 1 252 ? -11.252 -1.788 29.371 1.00 84.06 252 SER A N 1
ATOM 2019 C CA . SER A 1 252 ? -10.617 -1.723 30.688 1.00 84.06 252 SER A CA 1
ATOM 2020 C C . SER A 1 252 ? -10.875 -0.383 31.378 1.00 84.06 252 SER A C 1
ATOM 2022 O O . SER A 1 252 ? -11.119 -0.376 32.581 1.00 84.06 252 SER A O 1
ATOM 2024 N N . GLN A 1 253 ? -10.835 0.732 30.645 1.00 85.31 253 GLN A N 1
ATOM 2025 C CA . GLN A 1 253 ? -11.060 2.061 31.220 1.00 85.31 253 GLN A CA 1
ATOM 2026 C C . GLN A 1 253 ? -12.542 2.316 31.540 1.00 85.31 253 GLN A C 1
ATOM 2028 O O . GLN A 1 253 ? -12.841 2.887 32.588 1.00 85.31 253 GLN A O 1
ATOM 2033 N N . LEU A 1 254 ? -13.467 1.845 30.698 1.00 82.38 254 LEU A N 1
ATOM 2034 C CA . LEU A 1 254 ? -14.910 1.929 30.951 1.00 82.38 254 LEU A CA 1
ATOM 2035 C C . LEU A 1 254 ? -15.327 1.115 32.186 1.00 82.38 254 LEU A C 1
ATOM 2037 O O . LEU A 1 254 ? -16.133 1.587 32.989 1.00 82.38 254 LEU A O 1
ATOM 2041 N N . ARG A 1 255 ? -14.732 -0.069 32.397 1.00 80.88 255 ARG A N 1
ATOM 2042 C CA . ARG A 1 255 ? -14.961 -0.881 33.608 1.00 80.88 255 ARG A CA 1
ATOM 2043 C C . ARG A 1 255 ? -14.494 -0.185 34.886 1.00 80.88 255 ARG A C 1
ATOM 2045 O O . ARG A 1 255 ? -15.113 -0.355 35.928 1.00 80.88 255 ARG A O 1
ATOM 2052 N N . SER A 1 256 ? -13.441 0.627 34.799 1.00 81.56 256 SER A N 1
ATOM 2053 C CA . SER A 1 256 ? -12.933 1.444 35.909 1.00 81.56 256 SER A CA 1
ATOM 2054 C C . SER A 1 256 ? -13.734 2.736 36.146 1.00 81.56 256 SER A C 1
ATOM 2056 O O . SER A 1 256 ? -13.208 3.663 36.755 1.00 81.56 256 SER A O 1
ATOM 2058 N N . SER A 1 257 ? -14.982 2.825 35.663 1.00 81.56 257 SER A N 1
ATOM 2059 C CA . SER A 1 257 ? -15.875 3.987 35.833 1.00 81.56 257 SER A CA 1
ATOM 2060 C C . SER A 1 257 ? -15.320 5.309 35.280 1.00 81.56 257 SER A C 1
ATOM 2062 O O . SER A 1 257 ? -15.709 6.383 35.736 1.00 81.56 257 SER A O 1
ATOM 2064 N N . VAL A 1 258 ? -14.406 5.275 34.304 1.00 83.62 258 VAL A N 1
ATOM 2065 C CA . VAL A 1 258 ? -13.888 6.509 33.700 1.00 83.62 258 VAL A CA 1
ATOM 2066 C C . VAL A 1 258 ? -14.977 7.147 32.833 1.00 83.62 258 VAL A C 1
ATOM 2068 O O . VAL A 1 258 ? -15.556 6.489 31.972 1.00 83.62 258 VAL A O 1
ATOM 2071 N N . SER A 1 259 ? -15.235 8.444 33.032 1.00 88.44 259 SER A N 1
ATOM 2072 C CA . SER A 1 259 ? -16.200 9.202 32.223 1.00 88.44 259 SER A CA 1
ATOM 2073 C C . SER A 1 259 ? -15.870 9.133 30.72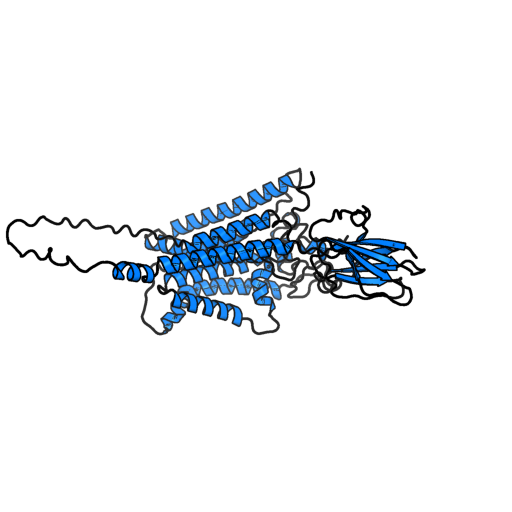6 1.00 88.44 259 SER A C 1
ATOM 2075 O O . SER A 1 259 ? -14.721 9.344 30.322 1.00 88.44 259 SER A O 1
ATOM 2077 N N . ARG A 1 260 ? -16.897 8.909 29.893 1.00 88.25 260 ARG A N 1
ATOM 2078 C CA . ARG A 1 260 ? -16.782 8.852 28.424 1.00 88.25 260 ARG A CA 1
ATOM 2079 C C . ARG A 1 260 ? -16.154 10.117 27.841 1.00 88.25 260 ARG A C 1
ATOM 2081 O O . ARG A 1 260 ? -15.311 10.023 26.956 1.00 88.25 260 ARG A O 1
ATOM 2088 N N . TRP A 1 261 ? -16.466 11.287 28.400 1.00 90.38 261 TRP A N 1
ATOM 2089 C CA . TRP A 1 261 ? -15.882 12.558 27.961 1.00 90.38 261 TRP A CA 1
ATOM 2090 C C . TRP A 1 261 ? -14.366 12.624 28.184 1.00 90.38 261 TRP A C 1
ATOM 2092 O O . TRP A 1 261 ? -13.617 13.115 27.339 1.00 90.38 261 TRP A O 1
ATOM 2102 N N . LYS A 1 262 ? -13.887 12.072 29.305 1.00 91.88 262 LYS A N 1
ATOM 2103 C CA . LYS A 1 262 ? -12.450 11.993 29.602 1.00 91.88 262 LYS A CA 1
ATOM 2104 C C . LYS A 1 262 ? -11.735 11.046 28.634 1.00 91.88 262 LYS A C 1
ATOM 2106 O O . LYS A 1 262 ? -10.614 11.337 28.219 1.00 91.88 262 LYS A O 1
ATOM 2111 N N . LEU A 1 263 ? -12.385 9.946 28.248 1.00 89.88 263 LEU A N 1
ATOM 2112 C CA . LEU A 1 263 ? -11.872 9.030 27.224 1.00 89.88 263 LEU A CA 1
ATOM 2113 C C . LEU A 1 263 ? -11.824 9.697 25.850 1.00 89.88 263 LEU A C 1
ATOM 2115 O O . LEU A 1 263 ? -10.783 9.646 25.201 1.00 89.88 263 LEU A O 1
ATOM 2119 N N . PHE A 1 264 ? -12.895 10.387 25.456 1.00 93.25 264 PHE A N 1
ATOM 2120 C CA . PHE A 1 264 ? -12.960 11.125 24.198 1.00 93.25 264 PHE A CA 1
ATOM 2121 C C . PHE A 1 264 ? -11.848 12.178 24.094 1.00 93.25 264 PHE A C 1
ATOM 2123 O O . PHE A 1 264 ? -11.086 12.167 23.131 1.00 93.25 264 PHE A O 1
ATOM 2130 N N . LYS A 1 265 ? -11.651 13.015 25.125 1.00 93.94 265 LYS A N 1
ATOM 2131 C CA . LYS A 1 265 ? -10.544 13.994 25.159 1.00 93.94 265 LYS A CA 1
ATOM 2132 C C . LYS A 1 265 ? -9.170 13.338 24.994 1.00 93.94 265 LYS A C 1
ATOM 2134 O O . LYS A 1 265 ? -8.316 13.858 24.282 1.00 93.94 265 LYS A O 1
ATOM 2139 N N . LYS A 1 266 ? -8.954 12.181 25.627 1.00 92.19 266 LYS A N 1
ATOM 2140 C CA . LYS A 1 266 ? -7.701 11.416 25.513 1.00 92.19 266 LYS A CA 1
ATOM 2141 C C . LYS A 1 266 ? -7.495 10.852 24.103 1.00 92.19 266 LYS A C 1
ATOM 2143 O O . LYS A 1 266 ? -6.367 10.852 23.612 1.00 92.19 266 LYS A O 1
ATOM 2148 N N . VAL A 1 267 ? -8.562 10.368 23.469 1.00 93.75 267 VAL A N 1
ATOM 2149 C CA . VAL A 1 267 ? -8.558 9.895 22.076 1.00 93.75 267 VAL A CA 1
ATOM 2150 C C . VAL A 1 267 ? -8.251 11.049 21.123 1.00 93.75 267 VAL A C 1
ATOM 2152 O O . VAL A 1 267 ? -7.338 10.924 20.308 1.00 93.75 267 VAL A O 1
ATOM 2155 N N . LEU A 1 268 ? -8.941 12.180 21.273 1.00 95.38 268 LEU A N 1
ATOM 2156 C CA . LEU A 1 268 ? -8.736 13.384 20.470 1.00 95.38 268 LEU A CA 1
ATOM 2157 C C . LEU A 1 268 ? -7.286 13.878 20.568 1.00 95.38 268 LEU A C 1
ATOM 2159 O O . LEU A 1 268 ? -6.625 14.040 19.549 1.00 95.38 268 LEU A O 1
ATOM 2163 N N . TYR A 1 269 ? -6.757 14.016 21.787 1.00 95.44 269 TYR A N 1
ATOM 2164 C CA . TYR A 1 269 ? -5.378 14.458 22.017 1.00 95.44 269 TYR A CA 1
ATOM 2165 C C . TYR A 1 269 ? -4.344 13.545 21.342 1.00 95.44 269 TYR A C 1
ATOM 2167 O O . TYR A 1 269 ? -3.439 14.023 20.661 1.00 95.44 269 TYR A O 1
ATOM 2175 N N . ARG A 1 270 ? -4.500 12.219 21.469 1.00 93.94 270 ARG A N 1
ATOM 2176 C CA . ARG A 1 270 ? -3.611 11.252 20.800 1.00 93.94 270 ARG A CA 1
ATOM 2177 C C . ARG A 1 270 ? -3.697 11.334 19.279 1.00 93.94 270 ARG A C 1
ATOM 2179 O O . ARG A 1 270 ? -2.670 11.228 18.618 1.00 93.94 270 ARG A O 1
ATOM 2186 N N . SER A 1 271 ? -4.898 11.526 18.744 1.00 95.06 271 SER A N 1
ATOM 2187 C CA . SER A 1 271 ? -5.122 11.630 17.299 1.00 95.06 271 SER A CA 1
ATOM 2188 C C . SER A 1 271 ? -4.468 12.891 16.735 1.00 95.06 271 SER A C 1
ATOM 2190 O O . SER A 1 271 ? -3.754 12.812 15.740 1.00 95.06 271 SER A O 1
ATOM 2192 N N . ILE A 1 272 ? -4.618 14.028 17.426 1.00 95.94 272 ILE A N 1
ATOM 2193 C CA . ILE A 1 272 ? -3.971 15.294 17.056 1.00 95.94 272 ILE A CA 1
ATOM 2194 C C . ILE A 1 272 ? -2.446 15.155 17.086 1.00 95.94 272 ILE A C 1
ATOM 2196 O O . ILE A 1 272 ? -1.794 15.575 16.136 1.00 95.94 272 ILE A O 1
ATOM 2200 N N . ILE A 1 273 ? -1.871 14.525 18.120 1.00 95.44 273 ILE A N 1
ATOM 2201 C CA . ILE A 1 273 ? -0.418 14.287 18.180 1.00 95.44 273 ILE A CA 1
ATOM 2202 C C . ILE A 1 273 ? 0.060 13.454 16.990 1.00 95.44 273 ILE A C 1
ATOM 2204 O O . ILE A 1 273 ? 1.078 13.792 16.396 1.00 95.44 273 ILE A O 1
ATOM 2208 N N . LEU A 1 274 ? -0.646 12.375 16.641 1.00 92.62 274 LEU A N 1
ATOM 2209 C CA . LEU A 1 274 ? -0.254 11.512 15.522 1.00 92.62 274 LEU A CA 1
ATOM 2210 C C . LEU A 1 274 ? -0.282 12.264 14.189 1.00 92.62 274 LEU A C 1
ATOM 2212 O O . LEU A 1 274 ? 0.666 12.163 13.412 1.00 92.62 274 LEU A O 1
ATOM 2216 N N . VAL A 1 275 ? -1.331 13.054 13.952 1.00 93.50 275 VAL A N 1
ATOM 2217 C CA . VAL A 1 275 ? -1.450 13.885 12.747 1.00 93.50 275 VAL A CA 1
ATOM 2218 C C . VAL A 1 275 ? -0.357 14.956 12.718 1.00 93.50 275 VAL A C 1
ATOM 2220 O O . VAL A 1 275 ? 0.330 15.095 11.709 1.00 93.50 275 VAL A O 1
ATOM 2223 N N . ALA A 1 276 ? -0.137 15.665 13.829 1.00 92.75 276 ALA A N 1
ATOM 2224 C CA . ALA A 1 276 ? 0.893 16.696 13.935 1.00 92.75 276 ALA A CA 1
ATOM 2225 C C . ALA A 1 276 ? 2.304 16.126 13.725 1.00 92.75 276 ALA A C 1
ATOM 2227 O O . ALA A 1 276 ? 3.106 16.715 13.003 1.00 92.75 276 ALA A O 1
ATOM 2228 N N . LEU A 1 277 ? 2.593 14.951 14.295 1.00 92.00 277 LEU A N 1
ATOM 2229 C CA . LEU A 1 277 ? 3.855 14.245 14.083 1.00 92.00 277 LEU A CA 1
ATOM 2230 C C . LEU A 1 277 ? 4.021 13.832 12.615 1.00 92.00 277 LEU A C 1
ATOM 2232 O O . LEU A 1 277 ? 5.110 13.976 12.067 1.00 92.00 277 LEU A O 1
ATOM 2236 N N . GLY A 1 278 ? 2.952 13.366 11.962 1.00 88.38 278 GLY A N 1
ATOM 2237 C CA . GLY A 1 278 ? 2.960 13.043 10.532 1.00 88.38 278 GLY A CA 1
ATOM 2238 C C . GLY A 1 278 ? 3.299 14.249 9.656 1.00 88.38 278 GLY A C 1
ATOM 2239 O O . GLY A 1 278 ? 4.185 14.166 8.806 1.00 88.38 278 GLY A O 1
ATOM 2240 N N . ILE A 1 279 ? 2.661 15.392 9.915 1.00 88.25 279 ILE A N 1
ATOM 2241 C CA . ILE A 1 279 ? 2.924 16.645 9.191 1.00 88.25 279 ILE A CA 1
ATOM 2242 C C . ILE A 1 279 ? 4.361 17.126 9.440 1.00 88.25 279 ILE A C 1
ATOM 2244 O O . ILE A 1 279 ? 5.048 17.528 8.500 1.00 88.25 279 ILE A O 1
ATOM 2248 N N . LEU A 1 280 ? 4.847 17.038 10.682 1.00 88.12 280 LEU A N 1
ATOM 2249 C CA . LEU A 1 280 ? 6.220 17.405 11.030 1.00 88.12 280 LEU A CA 1
ATOM 2250 C C . LEU A 1 280 ? 7.246 16.532 10.292 1.00 88.12 280 LEU A C 1
ATOM 2252 O O . LEU A 1 280 ? 8.201 17.061 9.726 1.00 88.12 280 LEU A O 1
ATOM 2256 N N . LEU A 1 281 ? 7.044 15.213 10.256 1.00 84.44 281 LEU A N 1
ATOM 2257 C CA . LEU A 1 281 ? 7.934 14.293 9.542 1.00 84.44 281 LEU A CA 1
ATOM 2258 C C . LEU A 1 281 ? 7.933 14.558 8.031 1.00 84.44 281 LEU A C 1
ATOM 2260 O O . LEU A 1 281 ? 9.005 14.591 7.425 1.00 84.44 281 LEU A O 1
ATOM 2264 N N . ASN A 1 282 ? 6.762 14.814 7.440 1.00 82.38 282 ASN A N 1
ATOM 2265 C CA . ASN A 1 282 ? 6.653 15.199 6.031 1.00 82.38 282 ASN A CA 1
ATOM 2266 C C . ASN A 1 282 ? 7.383 16.529 5.751 1.00 82.38 282 ASN A C 1
ATOM 2268 O O . ASN A 1 282 ? 8.069 16.656 4.737 1.00 82.38 282 ASN A O 1
ATOM 2272 N N . SER A 1 283 ? 7.301 17.493 6.673 1.00 78.06 283 SER A N 1
ATOM 2273 C CA . SER A 1 283 ? 8.003 18.781 6.578 1.00 78.06 283 SER A CA 1
ATOM 2274 C C . SER A 1 283 ? 9.525 18.621 6.618 1.00 78.06 283 SER A C 1
ATOM 2276 O O . SER A 1 283 ? 10.233 19.151 5.759 1.00 78.06 283 SER A O 1
ATOM 2278 N N . ILE A 1 284 ? 10.037 17.813 7.553 1.00 77.94 284 ILE A N 1
ATOM 2279 C CA . ILE A 1 284 ? 11.474 17.522 7.670 1.00 77.94 284 ILE A CA 1
ATOM 2280 C C . ILE A 1 284 ? 11.989 16.792 6.421 1.00 77.94 284 ILE A C 1
ATOM 2282 O O . ILE A 1 284 ? 13.060 17.122 5.907 1.00 77.94 284 ILE A O 1
ATOM 2286 N N . ALA A 1 285 ? 11.232 15.818 5.907 1.00 71.19 285 ALA A N 1
ATOM 2287 C CA . ALA A 1 285 ? 11.601 15.083 4.699 1.00 71.19 285 ALA A CA 1
ATOM 2288 C C . ALA A 1 285 ? 11.722 16.015 3.481 1.00 71.19 285 ALA A C 1
ATOM 2290 O O . ALA A 1 285 ? 12.703 15.937 2.736 1.00 71.19 285 ALA A O 1
ATOM 2291 N N . ASN A 1 286 ? 10.780 16.948 3.325 1.00 67.81 286 ASN A N 1
ATOM 2292 C CA . ASN A 1 286 ? 10.808 17.934 2.248 1.00 67.81 286 ASN A CA 1
ATOM 2293 C C . ASN A 1 286 ? 11.976 18.923 2.386 1.00 67.81 286 ASN A C 1
ATOM 2295 O O . ASN A 1 286 ? 12.656 19.191 1.395 1.00 67.81 286 ASN A O 1
ATOM 2299 N N . ALA A 1 287 ? 12.273 19.396 3.601 1.00 64.00 287 ALA A N 1
ATOM 2300 C CA . ALA A 1 287 ? 13.420 20.270 3.867 1.00 64.00 287 ALA A CA 1
ATOM 2301 C C . ALA A 1 287 ? 14.771 19.607 3.527 1.00 64.00 287 ALA A C 1
ATOM 2303 O O . ALA A 1 287 ? 15.711 20.274 3.097 1.00 64.00 287 ALA A O 1
ATOM 2304 N N . LYS A 1 288 ? 14.874 18.280 3.689 1.00 62.81 288 LYS A N 1
ATOM 2305 C CA . LYS A 1 288 ? 16.080 17.512 3.336 1.00 62.81 288 LYS A CA 1
ATOM 2306 C C . LYS A 1 288 ? 16.239 17.316 1.823 1.00 62.81 288 LYS A C 1
ATOM 2308 O O . LYS A 1 288 ? 17.368 17.212 1.342 1.00 62.81 288 LYS A O 1
ATOM 2313 N N . HIS A 1 289 ? 15.134 17.233 1.082 1.00 58.00 289 HIS A N 1
ATOM 2314 C CA . HIS A 1 289 ? 15.141 16.990 -0.363 1.00 58.00 289 HIS A CA 1
ATOM 2315 C C . HIS A 1 289 ? 15.322 18.280 -1.176 1.00 58.00 289 HIS A C 1
ATOM 2317 O O . HIS A 1 289 ? 16.031 18.301 -2.182 1.00 58.00 289 HIS A O 1
ATOM 2323 N N . THR A 1 290 ? 14.719 19.372 -0.720 1.00 53.78 290 THR A N 1
ATOM 2324 C CA . THR A 1 290 ? 14.743 20.665 -1.398 1.00 53.78 290 THR A CA 1
ATOM 2325 C C . THR A 1 290 ? 15.375 21.648 -0.422 1.00 53.78 290 THR A C 1
ATOM 2327 O O . THR A 1 290 ? 14.751 21.992 0.573 1.00 53.78 290 THR A O 1
ATOM 2330 N N . LYS A 1 291 ? 16.610 22.111 -0.676 1.00 53.16 291 LYS A N 1
ATOM 2331 C CA . LYS A 1 291 ? 17.368 23.081 0.160 1.00 53.16 291 LYS A CA 1
ATOM 2332 C C . LYS A 1 291 ? 16.644 24.424 0.440 1.00 53.16 291 LYS A C 1
ATOM 2334 O O . LYS A 1 291 ? 17.247 25.334 0.994 1.00 53.16 291 LYS A O 1
ATOM 2339 N N . SER A 1 292 ? 15.376 24.560 0.052 1.00 47.75 292 SER A N 1
ATOM 2340 C CA . SER A 1 292 ? 14.483 25.675 0.342 1.00 47.75 292 SER A CA 1
ATOM 2341 C C . SER A 1 292 ? 13.186 25.141 0.965 1.00 47.75 292 SER A C 1
ATOM 2343 O O . SER A 1 292 ? 12.445 24.380 0.337 1.00 47.75 292 SER A O 1
ATOM 2345 N N . THR A 1 293 ? 12.913 25.537 2.210 1.00 51.44 293 THR A N 1
ATOM 2346 C CA . THR A 1 293 ? 11.683 25.243 2.963 1.00 51.44 293 THR A CA 1
ATOM 2347 C C . THR A 1 293 ? 10.517 26.075 2.430 1.00 51.44 293 THR A C 1
ATOM 2349 O O . THR A 1 293 ? 10.051 27.008 3.081 1.00 51.44 293 THR A O 1
ATOM 2352 N N . SER A 1 294 ? 10.039 25.762 1.226 1.00 58.56 294 SER A N 1
ATOM 2353 C CA . SER A 1 294 ? 8.766 26.308 0.750 1.00 58.56 294 SER A CA 1
ATOM 2354 C C . SER A 1 294 ? 7.614 25.501 1.356 1.00 58.56 294 SER A C 1
ATOM 2356 O O . SER A 1 294 ? 7.430 24.326 1.042 1.00 58.56 294 SER A O 1
ATOM 2358 N N . LEU A 1 295 ? 6.823 26.135 2.231 1.00 63.53 295 LEU A N 1
ATOM 2359 C CA . LEU A 1 295 ? 5.585 25.559 2.786 1.00 63.53 295 LEU A CA 1
ATOM 2360 C C . LEU A 1 295 ? 4.570 25.177 1.689 1.00 63.53 295 LEU A C 1
ATOM 2362 O O . LEU A 1 295 ? 3.706 24.338 1.922 1.00 63.53 295 LEU A O 1
ATOM 2366 N N . ALA A 1 296 ? 4.709 25.768 0.497 1.00 67.19 296 ALA A N 1
ATOM 2367 C CA . ALA A 1 296 ? 3.875 25.519 -0.674 1.00 67.19 296 ALA A CA 1
ATOM 2368 C C . ALA A 1 296 ? 3.911 24.055 -1.149 1.00 67.19 296 ALA A C 1
ATOM 2370 O O . ALA A 1 296 ? 2.884 23.510 -1.516 1.00 67.19 296 ALA A O 1
ATOM 2371 N N . ASN A 1 297 ? 5.053 23.364 -1.042 1.00 69.94 297 ASN A N 1
ATOM 2372 C CA . ASN A 1 297 ? 5.199 21.986 -1.538 1.00 69.94 297 ASN A CA 1
ATOM 2373 C C . ASN A 1 297 ? 5.136 20.928 -0.420 1.00 69.94 297 ASN A C 1
ATOM 2375 O O . ASN A 1 297 ? 5.748 19.861 -0.515 1.00 69.94 297 ASN A O 1
ATOM 2379 N N . LEU A 1 298 ? 4.483 21.237 0.707 1.00 81.12 298 LEU A N 1
ATOM 2380 C CA . LEU A 1 298 ? 4.410 20.323 1.848 1.00 81.12 298 LEU A CA 1
ATOM 2381 C C . LEU A 1 298 ? 3.492 19.133 1.550 1.00 81.12 298 LEU A C 1
ATOM 2383 O O . LEU A 1 298 ? 2.319 19.332 1.267 1.00 81.12 298 LEU A O 1
ATOM 2387 N N . ARG A 1 299 ? 3.968 17.895 1.710 1.00 83.25 299 ARG A N 1
ATOM 2388 C CA . ARG A 1 299 ? 3.096 16.724 1.553 1.00 83.25 299 ARG A CA 1
ATOM 2389 C C . ARG A 1 299 ? 2.099 16.623 2.715 1.00 83.25 299 ARG A C 1
ATOM 2391 O O . ARG A 1 299 ? 2.509 16.406 3.859 1.00 83.25 299 ARG A O 1
ATOM 2398 N N . LEU A 1 300 ? 0.804 16.756 2.427 1.00 84.75 300 LEU A N 1
ATOM 2399 C CA . LEU A 1 300 ? -0.268 16.726 3.433 1.00 84.75 300 LEU A CA 1
ATOM 2400 C C . LEU A 1 300 ? -0.734 15.303 3.795 1.00 84.75 300 LEU A C 1
ATOM 2402 O O . LEU A 1 300 ? -0.697 14.974 4.988 1.00 84.75 300 LEU A O 1
ATOM 2406 N N . PRO A 1 301 ? -1.147 14.451 2.832 1.00 86.44 301 PRO A N 1
ATOM 2407 C CA . PRO A 1 301 ? -1.494 13.064 3.120 1.00 86.44 301 PRO A CA 1
ATOM 2408 C C . PRO A 1 301 ? -0.274 12.257 3.565 1.00 86.44 301 PRO A C 1
ATOM 2410 O O . PRO A 1 301 ? 0.877 12.521 3.204 1.00 86.44 301 PRO A O 1
ATOM 2413 N N . GLY A 1 302 ? -0.525 11.259 4.403 1.00 86.62 302 GLY A N 1
ATOM 2414 C CA . GLY A 1 302 ? 0.526 10.406 4.921 1.00 86.62 302 GLY A CA 1
ATOM 2415 C C . GLY A 1 302 ? 0.006 9.336 5.864 1.00 86.62 302 GLY A C 1
ATOM 2416 O O . GLY A 1 302 ? -1.105 9.393 6.391 1.00 86.62 302 GLY A O 1
ATOM 2417 N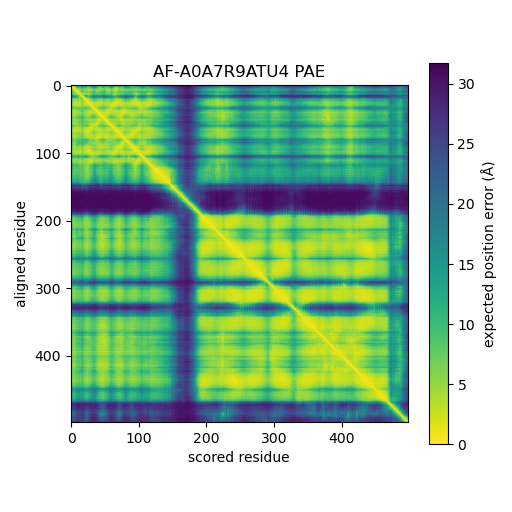 N . VAL A 1 303 ? 0.865 8.347 6.088 1.00 87.94 303 VAL A N 1
ATOM 2418 C CA . VAL A 1 303 ? 0.556 7.130 6.845 1.00 87.94 303 VAL A CA 1
ATOM 2419 C C . VAL A 1 303 ? 0.119 7.470 8.271 1.00 87.94 303 VAL A C 1
ATOM 2421 O O . VAL A 1 303 ? -0.864 6.930 8.770 1.00 87.94 303 VAL A O 1
ATOM 2424 N N . LEU A 1 304 ? 0.829 8.389 8.938 1.00 90.12 304 LEU A N 1
ATOM 2425 C CA . LEU A 1 304 ? 0.522 8.783 10.316 1.00 90.12 304 LEU A CA 1
ATOM 2426 C C . LEU A 1 304 ? -0.797 9.556 10.406 1.00 90.12 304 LEU A C 1
ATOM 2428 O O . LEU A 1 304 ? -1.561 9.340 11.345 1.00 90.12 304 LEU A O 1
ATOM 2432 N N . GLN A 1 305 ? -1.080 10.416 9.427 1.00 92.31 305 GLN A N 1
ATOM 2433 C CA . GLN A 1 305 ? -2.329 11.165 9.330 1.00 92.31 305 GLN A CA 1
ATOM 2434 C C . GLN A 1 305 ? -3.510 10.205 9.149 1.00 92.31 305 GLN A C 1
ATOM 2436 O O . GLN A 1 305 ? -4.489 10.283 9.893 1.00 92.31 305 GLN A O 1
ATOM 2441 N N . ARG A 1 306 ? -3.375 9.239 8.232 1.00 92.06 306 ARG A N 1
ATOM 2442 C CA . ARG A 1 306 ? -4.372 8.197 7.956 1.00 92.06 306 ARG A CA 1
ATOM 2443 C C . ARG A 1 306 ? -4.624 7.301 9.169 1.00 92.06 306 ARG A C 1
ATOM 2445 O O . ARG A 1 306 ? -5.781 7.041 9.510 1.00 92.06 306 ARG A O 1
ATOM 2452 N N . ILE A 1 307 ? -3.565 6.885 9.871 1.00 92.38 307 ILE A N 1
ATOM 2453 C CA . ILE A 1 307 ? -3.663 6.144 11.140 1.00 92.38 307 ILE A CA 1
ATOM 2454 C C . ILE A 1 307 ? -4.377 6.991 12.197 1.00 92.38 307 ILE A C 1
ATOM 2456 O O . ILE A 1 307 ? -5.288 6.494 12.856 1.00 92.38 307 ILE A O 1
ATOM 2460 N N . GLY A 1 308 ? -3.988 8.259 12.356 1.00 94.31 308 GLY A N 1
ATOM 2461 C CA . GLY A 1 308 ? -4.568 9.177 13.336 1.00 94.31 308 GLY A CA 1
ATOM 2462 C C . GLY A 1 308 ? -6.061 9.416 13.109 1.00 94.31 308 GLY A C 1
ATOM 2463 O O . GLY A 1 308 ? -6.839 9.338 14.060 1.00 94.31 308 GLY A O 1
ATOM 2464 N N . LEU A 1 309 ? -6.472 9.635 11.858 1.00 95.00 309 LEU A N 1
ATOM 2465 C CA . LEU A 1 309 ? -7.870 9.854 11.484 1.00 95.00 309 LEU A CA 1
ATOM 2466 C C . LEU A 1 309 ? -8.711 8.579 11.638 1.00 95.00 309 LEU A C 1
ATOM 2468 O O . LEU A 1 309 ? -9.778 8.615 12.252 1.00 95.00 309 LEU A O 1
ATOM 2472 N N . SER A 1 310 ? -8.201 7.438 11.165 1.00 95.12 310 SER A N 1
ATOM 2473 C CA . SER A 1 310 ? -8.888 6.146 11.310 1.00 95.12 310 SER A CA 1
ATOM 2474 C C . SER A 1 310 ? -9.046 5.763 12.785 1.00 95.12 310 SER A C 1
ATOM 2476 O O . SER A 1 310 ? -10.123 5.344 13.212 1.00 95.12 310 SER A O 1
ATOM 2478 N N . TYR A 1 311 ? -7.995 5.966 13.590 1.00 95.38 311 TYR A N 1
ATOM 2479 C CA . TYR A 1 311 ? -8.046 5.777 15.038 1.00 95.38 311 TYR A CA 1
ATOM 2480 C C . TYR A 1 311 ? -9.081 6.700 15.680 1.00 95.38 311 TYR A C 1
ATOM 2482 O O . TYR A 1 311 ? -9.898 6.220 16.458 1.00 95.38 311 TYR A O 1
ATOM 2490 N N . PHE A 1 312 ? -9.090 7.994 15.346 1.00 96.50 312 PHE A N 1
ATOM 2491 C CA . PHE A 1 312 ? -10.036 8.955 15.913 1.00 96.50 312 PHE A CA 1
ATOM 2492 C C . PHE A 1 312 ? -11.493 8.545 15.677 1.00 96.50 312 PHE A C 1
ATOM 2494 O O . PHE A 1 312 ? -12.280 8.525 16.626 1.00 96.50 312 PHE A O 1
ATOM 2501 N N . ILE A 1 313 ? -11.842 8.187 14.439 1.00 95.88 313 ILE A N 1
ATOM 2502 C CA . ILE A 1 313 ? -13.215 7.838 14.054 1.00 95.88 313 ILE A CA 1
ATOM 2503 C C . ILE A 1 313 ? -13.662 6.568 14.779 1.00 95.88 313 ILE A C 1
ATOM 2505 O O . ILE A 1 313 ? -14.674 6.583 15.484 1.00 95.88 313 ILE A O 1
ATOM 2509 N N . VAL A 1 314 ? -12.884 5.485 14.680 1.00 95.88 314 VAL A N 1
ATOM 2510 C CA . VAL A 1 314 ? -13.269 4.205 15.290 1.00 95.88 314 VAL A CA 1
ATOM 2511 C C . VAL A 1 314 ? -13.239 4.284 16.818 1.00 95.88 314 VAL A C 1
ATOM 2513 O O . VAL A 1 314 ? -14.156 3.789 17.471 1.00 95.88 314 VAL A O 1
ATOM 2516 N N . ALA A 1 315 ? -12.246 4.949 17.413 1.00 94.44 315 ALA A N 1
ATOM 2517 C CA . ALA A 1 315 ? -12.187 5.147 18.860 1.00 94.44 315 ALA A CA 1
ATOM 2518 C C . ALA A 1 315 ? -13.371 5.970 19.371 1.00 94.44 315 ALA A C 1
ATOM 2520 O O . ALA A 1 315 ? -13.919 5.653 20.424 1.00 94.44 315 ALA A O 1
ATOM 2521 N N . THR A 1 316 ? -13.783 7.009 18.641 1.00 94.44 316 THR A N 1
ATOM 2522 C CA . THR A 1 316 ? -14.943 7.827 19.012 1.00 94.44 316 THR A CA 1
ATOM 2523 C C . THR A 1 316 ? -16.220 6.992 18.962 1.00 94.44 316 THR A C 1
ATOM 2525 O O . THR A 1 316 ? -16.934 6.935 19.966 1.00 94.44 316 THR A O 1
ATOM 2528 N N . LEU A 1 317 ? -16.453 6.259 17.867 1.00 93.50 317 LEU A N 1
ATOM 2529 C CA . LEU A 1 317 ? -17.576 5.319 17.749 1.00 93.50 317 LEU A CA 1
ATOM 2530 C C . LEU A 1 317 ? -17.584 4.289 18.888 1.00 93.50 317 LEU A C 1
ATOM 2532 O O . LEU A 1 317 ? -18.633 4.023 19.478 1.00 93.50 317 LEU A O 1
ATOM 2536 N N . GLU A 1 318 ? -16.416 3.757 19.250 1.00 91.50 318 GLU A N 1
ATOM 2537 C CA . GLU A 1 318 ? -16.286 2.809 20.354 1.00 91.50 318 GLU A CA 1
ATOM 2538 C C . GLU A 1 318 ? -16.589 3.466 21.705 1.00 91.50 318 GLU A C 1
ATOM 2540 O O . GLU A 1 318 ? -17.386 2.948 22.478 1.00 91.50 318 GLU A O 1
ATOM 2545 N N . THR A 1 319 ? -16.034 4.644 21.998 1.00 90.50 319 THR A N 1
ATOM 2546 C CA . THR A 1 319 ? -16.279 5.328 23.283 1.00 90.50 319 THR A CA 1
ATOM 2547 C C . THR A 1 319 ? -17.740 5.725 23.502 1.00 90.50 319 THR A C 1
ATOM 2549 O O . THR A 1 319 ? -18.194 5.745 24.650 1.00 90.50 319 THR A O 1
ATOM 2552 N N . LEU A 1 320 ? -18.468 6.044 22.428 1.00 88.75 320 LEU A N 1
ATOM 2553 C CA . LEU A 1 320 ? -19.867 6.466 22.491 1.00 88.75 320 LEU A CA 1
ATOM 2554 C C . LEU A 1 320 ? -20.823 5.273 22.596 1.00 88.75 320 LEU A C 1
ATOM 2556 O O . LEU A 1 320 ? -21.746 5.301 23.413 1.00 88.75 320 LEU A O 1
ATOM 2560 N N . LEU A 1 321 ? -20.593 4.234 21.789 1.00 87.19 321 LEU A N 1
ATOM 2561 C CA . LEU A 1 321 ? -21.546 3.136 21.600 1.00 87.19 321 LEU A CA 1
ATOM 2562 C C . LEU A 1 321 ? -21.217 1.880 22.418 1.00 87.19 321 LEU A C 1
ATOM 2564 O O . LEU A 1 321 ? -22.091 1.035 22.599 1.00 87.19 321 LEU A O 1
ATOM 2568 N N . MET A 1 322 ? -20.000 1.749 22.957 1.00 82.44 322 MET A N 1
ATOM 2569 C CA . MET A 1 322 ? -19.634 0.579 23.755 1.00 82.44 322 MET A CA 1
ATOM 2570 C C . MET A 1 322 ? -20.418 0.533 25.075 1.00 82.44 322 MET A C 1
ATOM 2572 O O . MET A 1 322 ? -20.413 1.483 25.877 1.00 82.44 322 MET A O 1
ATOM 2576 N N . LYS A 1 323 ? -21.076 -0.606 25.316 1.00 75.56 323 LYS A N 1
ATOM 2577 C CA . LYS A 1 323 ? -21.758 -0.901 26.577 1.00 75.56 323 LYS A CA 1
ATOM 2578 C C . LYS A 1 323 ? -20.736 -1.246 27.663 1.00 75.56 323 LYS A C 1
ATOM 2580 O O . LYS A 1 323 ? -19.676 -1.818 27.411 1.00 75.56 323 LYS A O 1
ATOM 2585 N N . ARG A 1 324 ? -21.042 -0.839 28.898 1.00 67.12 324 ARG A N 1
ATOM 2586 C CA . ARG A 1 324 ? -20.163 -1.020 30.065 1.00 67.12 324 ARG A CA 1
ATOM 2587 C C . ARG A 1 324 ? -20.159 -2.468 30.569 1.00 67.12 324 ARG A C 1
ATOM 2589 O O . ARG A 1 324 ? -19.137 -2.936 31.072 1.00 67.12 324 ARG A O 1
ATOM 2596 N N . GLU A 1 325 ? -21.277 -3.164 30.402 1.00 63.47 325 GLU A N 1
ATOM 2597 C CA . GLU A 1 325 ? -21.487 -4.544 30.830 1.00 63.47 325 GLU A CA 1
ATOM 2598 C C . GLU A 1 325 ? -22.068 -5.349 29.668 1.00 63.47 325 GLU A C 1
ATOM 2600 O O . GLU A 1 325 ? -22.991 -4.895 28.995 1.00 63.47 325 GLU A O 1
ATOM 2605 N N . PHE A 1 326 ? -21.485 -6.525 29.423 1.00 61.94 326 PHE A N 1
ATOM 2606 C CA . PHE A 1 326 ? -22.023 -7.500 28.481 1.00 61.94 326 PHE A CA 1
ATOM 2607 C C . PHE A 1 326 ? -23.054 -8.322 29.250 1.00 61.94 326 PHE A C 1
ATOM 2609 O O . PHE A 1 326 ? -22.677 -9.088 30.140 1.00 61.94 326 PHE A O 1
ATOM 2616 N N . PHE A 1 327 ? -24.336 -8.142 28.945 1.00 54.44 327 PHE A N 1
ATOM 2617 C CA . PHE A 1 327 ? -25.378 -9.033 29.447 1.00 54.44 327 PHE A CA 1
ATOM 2618 C C . PHE A 1 327 ? -25.304 -10.329 28.640 1.00 54.44 327 PHE A C 1
ATOM 2620 O O . PHE A 1 327 ? -25.680 -10.360 27.472 1.00 54.44 327 PHE A O 1
ATOM 2627 N N . PHE A 1 328 ? -24.747 -11.385 29.230 1.00 55.06 328 PHE A N 1
ATOM 2628 C CA . PHE A 1 328 ? -24.793 -12.724 28.646 1.00 55.06 328 PHE A CA 1
ATOM 2629 C C . PHE A 1 328 ? -26.183 -13.312 28.901 1.00 55.06 328 PHE A C 1
ATOM 2631 O O . PHE A 1 328 ? -26.395 -13.999 29.897 1.00 55.06 328 PHE A O 1
ATOM 2638 N N . GLU A 1 329 ? -27.144 -13.006 28.033 1.00 50.69 329 GLU A N 1
ATOM 2639 C CA . GLU A 1 329 ? -28.388 -13.772 27.983 1.00 50.69 329 GLU A CA 1
ATOM 2640 C C . GLU A 1 329 ? -28.118 -15.102 27.273 1.00 50.69 329 GLU A C 1
ATOM 2642 O O . GLU A 1 329 ? -27.643 -15.144 26.136 1.00 50.69 329 GLU A O 1
ATOM 2647 N N . TYR A 1 330 ? -28.384 -16.207 27.970 1.00 50.78 330 TYR A N 1
ATOM 2648 C CA . TYR A 1 330 ? -28.270 -17.550 27.416 1.00 50.78 330 TYR A CA 1
ATOM 2649 C C . TYR A 1 330 ? -29.347 -17.742 26.337 1.00 50.78 330 TYR A C 1
ATOM 2651 O O . TYR A 1 330 ? -30.531 -17.835 26.646 1.00 50.78 330 TYR A O 1
ATOM 2659 N N . GLY A 1 331 ? -28.942 -17.803 25.066 1.00 59.16 331 GLY A N 1
ATOM 2660 C CA . GLY A 1 331 ? -29.849 -18.043 23.943 1.00 59.16 331 GLY A CA 1
ATOM 2661 C C . GLY A 1 331 ? -29.121 -18.451 22.655 1.00 59.16 331 GLY A C 1
ATOM 2662 O O . GLY A 1 331 ? -27.903 -18.306 22.561 1.00 59.16 331 GLY A O 1
ATOM 2663 N N . PRO A 1 332 ? -29.843 -18.936 21.626 1.00 57.53 332 PRO A N 1
ATOM 2664 C CA . PRO A 1 332 ? -29.254 -19.347 20.341 1.00 57.53 332 PRO A CA 1
ATOM 2665 C C . PRO A 1 332 ? -28.544 -18.195 19.600 1.00 57.53 332 PRO A C 1
ATOM 2667 O O . PRO A 1 332 ? -27.640 -18.421 18.799 1.00 57.53 332 PRO A O 1
ATOM 2670 N N . TRP A 1 333 ? -28.887 -16.947 19.932 1.00 59.84 333 TRP A N 1
ATOM 2671 C CA . TRP A 1 333 ? -28.283 -15.721 19.400 1.00 59.84 333 TRP A CA 1
ATOM 2672 C C . TRP A 1 333 ? -26.935 -15.348 20.038 1.00 59.84 333 TRP A C 1
ATOM 2674 O O . TRP A 1 333 ? -26.301 -14.398 19.579 1.00 59.84 333 TRP A O 1
ATOM 2684 N N . LEU A 1 334 ? -26.444 -16.111 21.028 1.00 64.06 334 LEU A N 1
ATOM 2685 C CA . LEU A 1 334 ? -25.107 -15.939 21.629 1.00 64.06 334 LEU A CA 1
ATOM 2686 C C . LEU A 1 334 ? -23.999 -15.940 20.560 1.00 64.06 334 LEU A C 1
ATOM 2688 O O . LEU A 1 334 ? -22.971 -15.279 20.685 1.00 64.06 334 LEU A O 1
ATOM 2692 N N . VAL A 1 335 ? -24.247 -16.672 19.471 1.00 62.72 335 VAL A N 1
ATOM 2693 C CA . VAL A 1 335 ? -23.367 -16.810 18.310 1.00 62.72 335 VAL A CA 1
ATOM 2694 C C . VAL A 1 335 ? -23.191 -15.499 17.535 1.00 62.72 335 VAL A C 1
ATOM 2696 O O . VAL A 1 335 ? -22.138 -15.315 16.932 1.00 62.72 335 VAL A O 1
ATOM 2699 N N . LEU A 1 336 ? -24.198 -14.624 17.541 1.00 67.38 336 LEU A N 1
ATOM 2700 C CA . LEU A 1 336 ? -24.215 -13.339 16.830 1.00 67.38 336 LEU A CA 1
ATOM 2701 C C . LEU A 1 336 ? -24.188 -12.145 17.788 1.00 67.38 336 LEU A C 1
ATOM 2703 O O . LEU A 1 336 ? -24.344 -11.005 17.357 1.00 67.38 336 LEU A O 1
ATOM 2707 N N . GLN A 1 337 ? -24.020 -12.382 19.089 1.00 69.25 337 GLN A N 1
ATOM 2708 C CA . GLN A 1 337 ? -24.108 -11.341 20.106 1.00 69.25 337 GLN A CA 1
ATOM 2709 C C . GLN A 1 337 ? -23.036 -10.257 19.928 1.00 69.25 337 GLN A C 1
ATOM 2711 O O . GLN A 1 337 ? -23.314 -9.077 20.129 1.00 69.25 337 GLN A O 1
ATOM 2716 N N . ASP A 1 338 ? -21.835 -10.636 19.490 1.00 71.50 338 ASP A N 1
ATOM 2717 C CA . ASP A 1 338 ? -20.742 -9.716 19.162 1.00 71.50 338 ASP A CA 1
ATOM 2718 C C . ASP A 1 338 ? -21.132 -8.722 18.055 1.00 71.50 338 ASP A C 1
ATOM 2720 O O . ASP A 1 338 ? -20.845 -7.523 18.166 1.00 71.50 338 ASP A O 1
ATOM 2724 N N . VAL A 1 339 ? -21.856 -9.196 17.036 1.00 75.62 339 VAL A N 1
ATOM 2725 C CA . VAL A 1 339 ? -22.360 -8.388 15.913 1.00 75.62 339 VAL A CA 1
ATOM 2726 C C . VAL A 1 339 ? -23.601 -7.591 16.296 1.00 75.62 339 VAL A C 1
ATOM 2728 O O . VAL A 1 339 ? -23.657 -6.387 16.054 1.00 75.62 339 VAL A O 1
ATOM 2731 N N . LEU A 1 340 ? -24.584 -8.234 16.925 1.00 74.88 340 LEU A N 1
ATOM 2732 C CA . LEU A 1 340 ? -25.853 -7.614 17.306 1.00 74.88 340 LEU A CA 1
ATOM 2733 C C . LEU A 1 340 ? -25.649 -6.495 18.324 1.00 74.88 340 LEU A C 1
ATOM 2735 O O . LEU A 1 340 ? -26.306 -5.464 18.245 1.00 74.88 340 LEU A O 1
ATOM 2739 N N . GLU A 1 341 ? -24.695 -6.629 19.244 1.00 76.94 341 GLU A N 1
ATOM 2740 C CA . GLU A 1 341 ? -24.369 -5.549 20.176 1.00 76.94 341 GLU A CA 1
ATOM 2741 C C . GLU A 1 341 ? -23.673 -4.364 19.486 1.00 76.94 341 GLU A C 1
ATOM 2743 O O . GLU A 1 341 ? -23.789 -3.224 19.938 1.00 76.94 341 GLU A O 1
ATOM 2748 N N . SER A 1 342 ? -22.986 -4.614 18.368 1.00 83.38 342 SER A N 1
ATOM 2749 C CA . SER A 1 342 ? -22.335 -3.595 17.539 1.00 83.38 342 SER A CA 1
ATOM 2750 C C . SER A 1 342 ? -23.139 -3.149 16.322 1.00 83.38 342 SER A C 1
ATOM 2752 O O . SER A 1 342 ? -22.595 -2.419 15.498 1.00 83.38 342 SER A O 1
ATOM 2754 N N . TRP A 1 343 ? -24.414 -3.518 16.193 1.00 85.06 343 TRP A N 1
ATOM 2755 C CA . TRP A 1 343 ? -25.179 -3.297 14.959 1.00 85.06 343 TRP A CA 1
ATOM 2756 C C . TRP A 1 343 ? -25.139 -1.839 14.465 1.00 85.06 343 TRP A C 1
ATOM 2758 O O . TRP A 1 343 ? -24.917 -1.594 13.283 1.00 85.06 343 TRP A O 1
ATOM 2768 N N . LEU A 1 344 ? -25.251 -0.859 15.372 1.00 89.50 344 LEU A N 1
ATOM 2769 C CA . LEU A 1 344 ? -25.196 0.561 15.015 1.00 89.50 344 LEU A CA 1
ATOM 2770 C C . LEU A 1 344 ? -23.800 0.986 14.531 1.00 89.50 344 LEU A C 1
ATOM 2772 O O . LEU A 1 344 ? -23.680 1.795 13.618 1.00 89.50 344 LEU A O 1
ATOM 2776 N N . GLN A 1 345 ? -22.739 0.422 15.113 1.00 91.19 345 GLN A N 1
ATOM 2777 C CA . GLN A 1 345 ? -21.378 0.647 14.626 1.00 91.19 345 GLN A CA 1
ATOM 2778 C C . GLN A 1 345 ? -21.191 0.020 13.243 1.00 91.19 345 GLN A C 1
ATOM 2780 O O . GLN A 1 345 ? -20.658 0.679 12.358 1.00 91.19 345 GLN A O 1
ATOM 2785 N N . TRP A 1 346 ? -21.679 -1.206 13.034 1.00 90.31 346 TRP A N 1
ATOM 2786 C CA . TRP A 1 346 ? -21.662 -1.854 11.725 1.00 90.31 346 TRP A CA 1
ATOM 2787 C C . TRP A 1 346 ? -22.402 -1.035 10.671 1.00 90.31 346 TRP A C 1
ATOM 2789 O O . TRP A 1 346 ? -21.859 -0.859 9.589 1.00 90.31 346 TRP A O 1
ATOM 2799 N N . LEU A 1 347 ? -23.568 -0.461 10.983 1.00 92.00 347 LEU A N 1
ATOM 2800 C CA . LEU A 1 347 ? -24.283 0.420 10.053 1.00 92.00 347 LEU A CA 1
ATOM 2801 C C . LEU A 1 347 ? -23.454 1.641 9.643 1.00 92.00 347 LEU A C 1
ATOM 2803 O O . LEU A 1 347 ? -23.385 1.959 8.458 1.00 92.00 347 LEU A O 1
ATOM 2807 N N . VAL A 1 348 ? -22.784 2.298 10.596 1.00 93.38 348 VAL A N 1
ATOM 2808 C CA . VAL A 1 348 ? -21.902 3.436 10.286 1.00 93.38 348 VAL A CA 1
ATOM 2809 C C . VAL A 1 348 ? -20.732 2.993 9.406 1.00 93.38 348 VAL A C 1
ATOM 2811 O O . VAL A 1 348 ? -20.446 3.632 8.397 1.00 93.38 348 VAL A O 1
ATOM 2814 N N . ILE A 1 349 ? -20.068 1.888 9.754 1.00 91.44 349 ILE A N 1
ATOM 2815 C CA . ILE A 1 349 ? -18.907 1.380 9.010 1.00 91.44 349 ILE A CA 1
ATOM 2816 C C . ILE A 1 349 ? -19.308 0.928 7.600 1.00 91.44 349 ILE A C 1
ATOM 2818 O O . ILE A 1 349 ? -18.636 1.286 6.635 1.00 91.44 349 ILE A O 1
ATOM 2822 N N . LEU A 1 350 ? -20.420 0.206 7.457 1.00 90.69 350 LEU A N 1
ATOM 2823 C CA . LEU A 1 350 ? -20.958 -0.203 6.160 1.00 90.69 350 LEU A CA 1
ATOM 2824 C C . LEU A 1 350 ? -21.380 1.007 5.322 1.00 90.69 350 LEU A C 1
ATOM 2826 O O . LEU A 1 350 ? -21.124 1.015 4.125 1.00 90.69 350 LEU A O 1
ATOM 2830 N N . GLY A 1 351 ? -21.940 2.053 5.936 1.00 93.56 351 GLY A N 1
ATOM 2831 C CA . GLY A 1 351 ? -22.227 3.324 5.266 1.00 93.56 351 GLY A CA 1
ATOM 2832 C C . GLY A 1 351 ? -20.969 4.017 4.728 1.00 93.56 351 GLY A C 1
ATOM 2833 O O . GLY A 1 351 ? -20.966 4.491 3.592 1.00 93.56 351 GLY A O 1
ATOM 2834 N N . LEU A 1 352 ? -19.868 4.025 5.489 1.00 91.88 352 LEU A N 1
ATOM 2835 C CA . LEU A 1 352 ? -18.578 4.556 5.024 1.00 91.88 352 LEU A CA 1
ATOM 2836 C C . LEU A 1 352 ? -17.988 3.727 3.875 1.00 91.88 352 LEU A C 1
ATOM 2838 O O . LEU A 1 352 ? -17.498 4.300 2.902 1.00 91.88 352 LEU A O 1
ATOM 2842 N N . VAL A 1 353 ? -18.065 2.396 3.953 1.00 89.31 353 VAL A N 1
ATOM 2843 C CA . VAL A 1 353 ? -17.599 1.497 2.882 1.00 89.31 353 VAL A CA 1
ATOM 2844 C C . VAL A 1 353 ? -18.462 1.649 1.630 1.00 89.31 353 VAL A C 1
ATOM 2846 O O . VAL A 1 353 ? -17.925 1.786 0.537 1.00 89.31 353 VAL A O 1
ATOM 2849 N N . ALA A 1 354 ? -19.786 1.717 1.779 1.00 90.06 354 ALA A N 1
ATOM 2850 C CA . ALA A 1 354 ? -20.705 1.971 0.674 1.00 90.06 354 ALA A CA 1
ATOM 2851 C C . ALA A 1 354 ? -20.436 3.332 0.020 1.00 90.06 354 ALA A C 1
ATOM 2853 O O . ALA A 1 354 ? -20.451 3.434 -1.203 1.00 90.06 354 ALA A O 1
ATOM 2854 N N . THR A 1 355 ? -20.123 4.359 0.815 1.00 92.06 355 THR A N 1
ATOM 2855 C CA . THR A 1 355 ? -19.730 5.681 0.306 1.00 92.06 355 THR A CA 1
ATOM 2856 C C . THR A 1 355 ? -18.425 5.601 -0.482 1.00 92.06 355 THR A C 1
ATOM 2858 O O . THR A 1 355 ? -18.359 6.122 -1.591 1.00 92.06 355 THR A O 1
ATOM 2861 N N . HIS A 1 356 ? -17.410 4.906 0.044 1.00 89.62 356 HIS A N 1
ATOM 2862 C CA . HIS A 1 356 ? -16.159 4.645 -0.672 1.00 89.62 356 HIS A CA 1
ATOM 2863 C C . HIS A 1 356 ? -16.422 3.952 -2.016 1.00 89.62 356 HIS A C 1
ATOM 2865 O O . HIS A 1 356 ? -16.019 4.457 -3.057 1.00 89.62 356 HIS A O 1
ATOM 2871 N N . THR A 1 357 ? -17.155 2.839 -2.014 1.00 88.25 357 THR A N 1
ATOM 2872 C CA . THR A 1 357 ? -17.513 2.090 -3.224 1.00 88.25 357 THR A CA 1
ATOM 2873 C C . THR A 1 357 ? -18.293 2.941 -4.226 1.00 88.25 357 THR A C 1
ATOM 2875 O O . THR A 1 357 ? -17.980 2.930 -5.414 1.00 88.25 357 THR A O 1
ATOM 2878 N N . CYS A 1 358 ? -19.290 3.690 -3.757 1.00 90.94 358 CYS A N 1
ATOM 2879 C CA . CYS A 1 358 ? -20.098 4.574 -4.588 1.00 90.94 358 CYS A CA 1
ATOM 2880 C C . CYS A 1 358 ? -19.216 5.623 -5.275 1.00 90.94 358 CYS A C 1
ATOM 2882 O O . CYS A 1 358 ? -19.243 5.738 -6.496 1.00 90.94 358 CYS A O 1
ATOM 2884 N N . LEU A 1 359 ? -18.357 6.313 -4.520 1.00 90.56 359 LEU A N 1
ATOM 2885 C CA . LEU A 1 359 ? -17.432 7.299 -5.079 1.00 90.56 359 LEU A CA 1
ATOM 2886 C C . LEU A 1 359 ? -16.436 6.669 -6.061 1.00 90.56 359 LEU A C 1
ATOM 2888 O O . LEU A 1 359 ? -16.192 7.235 -7.121 1.00 90.56 359 LEU A O 1
ATOM 2892 N N . THR A 1 360 ? -15.898 5.491 -5.755 1.00 87.19 360 THR A N 1
ATOM 2893 C CA . THR A 1 360 ? -14.920 4.816 -6.618 1.00 87.19 360 THR A CA 1
ATOM 2894 C C . THR A 1 360 ? -15.509 4.402 -7.971 1.00 87.19 360 THR A C 1
ATOM 2896 O O . THR A 1 360 ? -14.828 4.520 -8.990 1.00 87.19 360 THR A O 1
ATOM 2899 N N . PHE A 1 361 ? -16.758 3.922 -8.009 1.00 88.50 361 PHE A N 1
ATOM 2900 C CA . PHE A 1 361 ? -17.351 3.362 -9.232 1.00 88.50 361 PHE A CA 1
ATOM 2901 C C . PHE A 1 361 ? -18.321 4.292 -9.970 1.00 88.50 361 PHE A C 1
ATOM 2903 O O . PHE A 1 361 ? -18.428 4.181 -11.191 1.00 88.50 361 PHE A O 1
ATOM 2910 N N . LEU A 1 362 ? -19.016 5.194 -9.271 1.00 89.88 362 LEU A N 1
ATOM 2911 C CA . LEU A 1 362 ? -20.077 6.030 -9.851 1.00 89.88 362 LEU A CA 1
ATOM 2912 C C . LEU A 1 362 ? -19.651 7.477 -10.111 1.00 89.88 362 LEU A C 1
ATOM 2914 O O . LEU A 1 362 ? -20.357 8.168 -10.841 1.00 89.88 362 LEU A O 1
ATOM 2918 N N . LEU A 1 363 ? -18.535 7.954 -9.546 1.00 90.00 363 LEU A N 1
ATOM 2919 C CA . LEU A 1 363 ? -18.080 9.327 -9.774 1.00 90.00 363 LEU A CA 1
ATOM 2920 C C . LEU A 1 363 ? -17.570 9.487 -11.221 1.00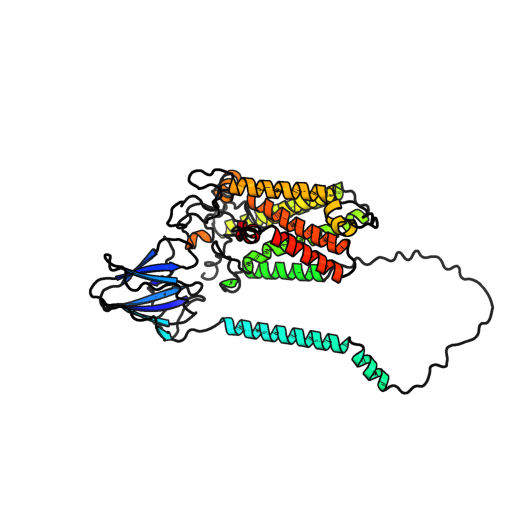 90.00 363 LEU A C 1
ATOM 2922 O O . LEU A 1 363 ? -16.575 8.849 -11.581 1.00 90.00 363 LEU A O 1
ATOM 2926 N N . PRO A 1 364 ? -18.205 10.332 -12.057 1.00 90.25 364 PRO A N 1
ATOM 2927 C CA . PRO A 1 364 ? -17.693 10.622 -13.386 1.00 90.25 364 PRO A CA 1
ATOM 2928 C C . PRO A 1 364 ? -16.470 11.534 -13.269 1.00 90.25 364 PRO A C 1
ATOM 2930 O O . PRO A 1 364 ? -16.535 12.608 -12.672 1.00 90.25 364 PRO A O 1
ATOM 2933 N N . VAL A 1 365 ? -15.351 11.105 -13.847 1.00 88.38 365 VAL A N 1
ATOM 2934 C CA . VAL A 1 365 ? -14.124 11.904 -13.941 1.00 88.38 365 VAL A CA 1
ATOM 2935 C C . VAL A 1 365 ? -13.913 12.271 -15.403 1.00 88.38 365 VAL A C 1
ATOM 2937 O O . VAL A 1 365 ? -14.023 11.419 -16.285 1.00 88.38 365 VAL A O 1
ATOM 2940 N N . GLU A 1 366 ? -13.618 13.542 -15.667 1.00 86.25 366 GLU A N 1
ATOM 2941 C CA . GLU A 1 366 ? -13.385 14.037 -17.022 1.00 86.25 366 GLU A CA 1
ATOM 2942 C C . GLU A 1 366 ? -12.252 13.261 -17.702 1.00 86.25 366 GLU A C 1
ATOM 2944 O O . GLU A 1 366 ? -11.143 13.152 -17.179 1.00 86.25 366 GLU A O 1
ATOM 2949 N N . GLY A 1 367 ? -12.541 12.703 -18.879 1.00 83.94 367 GLY A N 1
ATOM 2950 C CA . GLY A 1 367 ? -11.559 11.958 -19.661 1.00 83.94 367 GLY A CA 1
ATOM 2951 C C . GLY A 1 367 ? -11.205 10.572 -19.117 1.00 83.94 367 GLY A C 1
ATOM 2952 O O . GLY A 1 367 ? -10.252 9.994 -19.627 1.00 83.94 367 GLY A O 1
ATOM 2953 N N . CYS A 1 368 ? -11.938 10.022 -18.137 1.00 88.94 368 CYS A N 1
ATOM 2954 C CA . CYS A 1 368 ? -11.733 8.663 -17.618 1.00 88.94 368 CYS A CA 1
ATOM 2955 C C . CYS A 1 368 ? -13.036 7.842 -17.651 1.00 88.94 368 CYS A C 1
ATOM 2957 O O . CYS A 1 368 ? -14.110 8.388 -17.395 1.00 88.94 368 CYS A O 1
ATOM 2959 N N . PRO A 1 369 ? -12.978 6.519 -17.897 1.00 88.81 369 PRO A N 1
ATOM 2960 C CA . PRO A 1 369 ? -14.159 5.673 -17.799 1.00 88.81 369 PRO A CA 1
ATOM 2961 C C . PRO A 1 369 ? -14.603 5.536 -16.336 1.00 88.81 369 PRO A C 1
ATOM 2963 O O . PRO A 1 369 ? -13.784 5.527 -15.413 1.00 88.81 369 PRO A O 1
ATOM 2966 N N . THR A 1 370 ? -15.910 5.398 -16.113 1.00 87.75 370 THR A N 1
ATOM 2967 C CA . THR A 1 370 ? -16.481 5.182 -14.775 1.00 87.75 370 THR A CA 1
ATOM 2968 C C . THR A 1 370 ? -15.932 3.895 -14.156 1.00 87.75 370 THR A C 1
ATOM 2970 O O . THR A 1 370 ? -15.907 2.853 -14.814 1.00 87.75 370 THR A O 1
ATOM 2973 N N . GLY A 1 371 ? -15.484 3.955 -12.898 1.00 83.25 371 GLY A N 1
ATOM 2974 C CA . GLY A 1 371 ? -14.877 2.809 -12.211 1.00 83.25 371 GLY A CA 1
ATOM 2975 C C . GLY A 1 371 ? -13.436 2.489 -12.619 1.00 83.25 371 GLY A C 1
ATOM 2976 O O . GLY A 1 371 ? -12.973 1.365 -12.411 1.00 83.25 371 GLY A O 1
ATOM 2977 N N . TYR A 1 372 ? -12.710 3.445 -13.206 1.00 86.06 372 TYR A N 1
ATOM 2978 C CA . TYR A 1 372 ? -11.294 3.276 -13.526 1.00 86.06 372 TYR A CA 1
ATOM 2979 C C . TYR A 1 372 ? -10.425 3.142 -12.261 1.00 86.06 372 TYR A C 1
ATOM 2981 O O . TYR A 1 372 ? -10.409 4.024 -11.407 1.00 86.06 372 TYR A O 1
ATOM 2989 N N . LEU A 1 373 ? -9.651 2.053 -12.180 1.00 84.94 373 LEU A N 1
ATOM 2990 C CA . LEU A 1 373 ? -8.744 1.713 -11.067 1.00 84.94 373 LEU A CA 1
ATOM 2991 C C . LEU A 1 373 ? -7.279 1.558 -11.528 1.00 84.94 373 LEU A C 1
ATOM 2993 O O . LEU A 1 373 ? -6.482 0.886 -10.872 1.00 84.94 373 LEU A O 1
ATOM 2997 N N . GLY A 1 374 ? -6.939 2.078 -12.709 1.00 83.75 374 GLY A N 1
ATOM 2998 C CA . GLY A 1 374 ? -5.614 1.921 -13.311 1.00 83.75 374 GLY A CA 1
ATOM 2999 C C . GLY A 1 374 ? -4.618 3.025 -12.921 1.00 83.75 374 GLY A C 1
ATOM 3000 O O . GLY A 1 374 ? -5.007 4.060 -12.369 1.00 83.75 374 GLY A O 1
ATOM 3001 N N . PRO A 1 375 ? -3.326 2.835 -13.245 1.00 84.00 375 PRO A N 1
ATOM 3002 C CA . PRO A 1 375 ? -2.280 3.816 -12.961 1.00 84.00 375 PRO A CA 1
ATOM 3003 C C . PRO A 1 375 ? -2.317 5.032 -13.901 1.00 84.00 375 PRO A C 1
ATOM 3005 O O . PRO A 1 375 ? -1.680 6.042 -13.617 1.00 84.00 375 PRO A O 1
ATOM 3008 N N . GLY A 1 376 ? -3.067 4.994 -15.006 1.00 86.31 376 GLY A N 1
ATOM 3009 C CA . GLY A 1 376 ? -2.976 5.997 -16.072 1.00 86.31 376 GLY A CA 1
ATOM 3010 C C . GLY A 1 376 ? -1.654 5.901 -16.843 1.00 86.31 376 GLY A C 1
ATOM 3011 O O . GLY A 1 376 ? -1.028 4.840 -16.893 1.00 86.31 376 GLY A O 1
ATOM 3012 N N . GLY A 1 377 ? -1.229 7.008 -17.453 1.00 86.88 377 GLY A N 1
ATOM 3013 C CA . GLY A 1 377 ? -0.011 7.067 -18.265 1.00 86.88 377 GLY A CA 1
ATOM 3014 C C . GLY A 1 377 ? -0.034 6.086 -19.443 1.00 86.88 377 GLY A C 1
ATOM 3015 O O . GLY A 1 377 ? -0.990 6.081 -20.214 1.00 86.88 377 GLY A O 1
ATOM 3016 N N . SER A 1 378 ? 0.996 5.247 -19.565 1.00 84.56 378 SER A N 1
ATOM 3017 C CA . SER A 1 378 ? 1.168 4.257 -20.642 1.00 84.56 378 SER A CA 1
ATOM 3018 C C . SER A 1 378 ? 0.221 3.050 -20.552 1.00 84.56 378 SER A C 1
ATOM 3020 O O . SER A 1 378 ? 0.215 2.205 -21.449 1.00 84.56 378 SER A O 1
ATOM 3022 N N . TYR A 1 379 ? -0.570 2.940 -19.479 1.00 85.62 379 TYR A N 1
ATOM 3023 C CA . TYR A 1 379 ? -1.494 1.825 -19.266 1.00 85.62 379 TYR A CA 1
ATOM 3024 C C . TYR A 1 379 ? -2.553 1.733 -20.369 1.00 85.62 379 TYR A C 1
ATOM 3026 O O . TYR A 1 379 ? -3.150 2.739 -20.763 1.00 85.62 379 TYR A O 1
ATOM 3034 N N . ASN A 1 380 ? -2.841 0.506 -20.812 1.00 84.88 380 ASN A N 1
ATOM 3035 C CA . ASN A 1 380 ? -3.807 0.216 -21.872 1.00 84.88 380 ASN A CA 1
ATOM 3036 C C . ASN A 1 380 ? -3.545 1.069 -23.128 1.00 84.88 380 ASN A C 1
ATOM 3038 O O . ASN A 1 380 ? -4.408 1.847 -23.545 1.00 84.88 380 ASN A O 1
ATOM 3042 N N . TYR A 1 381 ? -2.323 0.957 -23.659 1.00 84.50 381 TYR A N 1
ATOM 3043 C CA . TYR A 1 381 ? -1.810 1.671 -24.836 1.00 84.50 381 TYR A CA 1
ATOM 3044 C C . TYR A 1 381 ? -2.021 3.189 -24.779 1.00 84.50 381 TYR A C 1
ATOM 3046 O O . TYR A 1 381 ? -2.412 3.811 -25.764 1.00 84.50 381 TYR A O 1
ATOM 3054 N N . SER A 1 382 ? -1.797 3.783 -23.605 1.00 84.75 382 SER A N 1
ATOM 3055 C CA . SER A 1 382 ? -1.977 5.222 -23.372 1.00 84.75 382 SER A CA 1
ATOM 3056 C C . SER A 1 382 ? -3.388 5.741 -23.677 1.00 84.75 382 SER A C 1
ATOM 3058 O O . SER A 1 382 ? -3.558 6.916 -23.991 1.00 84.75 382 SER A O 1
ATOM 3060 N N . SER A 1 383 ? -4.415 4.888 -23.572 1.00 86.62 383 SER A N 1
ATOM 3061 C CA . SER A 1 383 ? -5.812 5.281 -23.830 1.00 86.62 383 SER A CA 1
ATOM 3062 C C . SER A 1 383 ? -6.302 6.407 -22.913 1.00 86.62 383 SER A C 1
ATOM 3064 O O . SER A 1 383 ? -7.087 7.247 -23.337 1.00 86.62 383 SER A O 1
ATOM 3066 N N . HIS A 1 384 ? -5.835 6.428 -21.660 1.00 88.00 384 HIS A N 1
ATOM 3067 C CA . HIS A 1 384 ? -6.282 7.366 -20.629 1.00 88.00 384 HIS A CA 1
ATOM 3068 C C . HIS A 1 384 ? -5.089 7.855 -19.783 1.00 88.00 384 HIS A C 1
ATOM 3070 O O . HIS A 1 384 ? -4.928 7.449 -18.626 1.00 88.00 384 HIS A O 1
ATOM 3076 N N . PRO A 1 385 ? -4.212 8.711 -20.340 1.00 85.94 385 PRO A N 1
ATOM 3077 C CA . PRO A 1 385 ? -2.937 9.047 -19.709 1.00 85.94 385 PRO A CA 1
ATOM 3078 C C . PRO A 1 385 ? -3.108 9.906 -18.448 1.00 85.94 385 PRO A C 1
ATOM 3080 O O . PRO A 1 385 ? -2.391 9.711 -17.467 1.00 85.94 385 PRO A O 1
ATOM 3083 N N . ASN A 1 386 ? -4.114 10.787 -18.427 1.00 90.12 386 ASN A N 1
ATOM 3084 C CA . ASN A 1 386 ? -4.393 11.722 -17.330 1.00 90.12 386 ASN A CA 1
ATOM 3085 C C . ASN A 1 386 ? -5.379 11.159 -16.284 1.00 90.12 386 ASN A C 1
ATOM 3087 O O . ASN A 1 386 ? -6.077 11.912 -15.612 1.00 90.12 386 ASN A O 1
ATOM 3091 N N . CYS A 1 387 ? -5.437 9.836 -16.125 1.00 88.56 387 CYS A N 1
ATOM 3092 C CA . CYS A 1 387 ? -6.381 9.162 -15.226 1.00 88.56 387 CYS A CA 1
ATOM 3093 C C . CYS A 1 387 ? -5.715 8.467 -14.031 1.00 88.56 387 CYS A C 1
ATOM 3095 O O . CYS A 1 387 ? -6.291 7.549 -13.452 1.00 88.56 387 CYS A O 1
ATOM 3097 N N . THR A 1 388 ? -4.511 8.889 -13.632 1.00 88.62 388 THR A N 1
ATOM 3098 C CA . THR A 1 388 ? -3.768 8.260 -12.528 1.00 88.62 388 THR A CA 1
ATOM 3099 C C . THR A 1 388 ? -4.577 8.218 -11.234 1.00 88.62 388 THR A C 1
ATOM 3101 O O . THR A 1 388 ? -4.939 9.265 -10.677 1.00 88.62 388 THR A O 1
ATOM 3104 N N . GLY A 1 389 ? -4.851 6.992 -10.772 1.00 84.31 389 GLY A N 1
ATOM 3105 C CA . GLY A 1 389 ? -5.609 6.721 -9.551 1.00 84.31 389 GLY A CA 1
ATOM 3106 C C . GLY A 1 389 ? -7.125 6.898 -9.673 1.00 84.31 389 GLY A C 1
ATOM 3107 O O . GLY A 1 389 ? -7.807 6.856 -8.650 1.00 84.31 389 GLY A O 1
ATOM 3108 N N . GLY A 1 390 ? -7.656 7.125 -10.881 1.00 89.75 390 GLY A N 1
ATOM 3109 C CA . GLY A 1 390 ? -9.093 7.262 -11.135 1.00 89.75 390 GLY A CA 1
ATOM 3110 C C . GLY A 1 390 ? -9.785 8.287 -10.230 1.00 89.75 390 GLY A C 1
ATOM 3111 O O . GLY A 1 390 ? -9.282 9.396 -10.027 1.00 89.75 390 GLY A O 1
ATOM 3112 N N . ALA A 1 391 ? -10.934 7.896 -9.670 1.00 89.50 391 ALA A N 1
ATOM 3113 C CA . ALA A 1 391 ? -11.731 8.725 -8.765 1.00 89.50 391 ALA A CA 1
ATOM 3114 C C . ALA A 1 391 ? -10.979 9.108 -7.476 1.00 89.50 391 ALA A C 1
ATOM 3116 O O . ALA A 1 391 ? -11.069 10.256 -7.043 1.00 89.50 391 ALA A O 1
ATOM 3117 N N . ALA A 1 392 ? -10.193 8.191 -6.898 1.00 88.62 392 ALA A N 1
ATOM 3118 C CA . ALA A 1 392 ? -9.414 8.446 -5.683 1.00 88.62 392 ALA A CA 1
ATOM 3119 C C . ALA A 1 392 ? -8.397 9.574 -5.907 1.00 88.62 392 ALA A C 1
ATOM 3121 O O . ALA A 1 392 ? -8.427 10.599 -5.225 1.00 88.62 392 ALA A O 1
ATOM 3122 N N . GLY A 1 393 ? -7.576 9.434 -6.954 1.00 89.06 393 GLY A N 1
ATOM 3123 C CA . GLY A 1 393 ? -6.589 10.449 -7.315 1.00 89.06 393 GLY A CA 1
ATOM 3124 C C . GLY A 1 393 ? -7.228 11.789 -7.685 1.00 89.06 393 GLY A C 1
ATOM 3125 O O . GLY A 1 393 ? -6.667 12.840 -7.381 1.00 89.06 393 GLY A O 1
ATOM 3126 N N . TYR A 1 394 ? -8.402 11.775 -8.324 1.00 91.31 394 TYR A N 1
ATOM 3127 C CA . TYR A 1 394 ? -9.140 12.997 -8.649 1.00 91.31 394 TYR A CA 1
ATOM 3128 C C . TYR A 1 394 ? -9.596 13.747 -7.388 1.00 91.31 394 TYR A C 1
ATOM 3130 O O . TYR A 1 394 ? -9.332 14.945 -7.266 1.00 91.31 394 TYR A O 1
ATOM 3138 N N . ILE A 1 395 ? -10.205 13.044 -6.426 1.00 91.94 395 ILE A N 1
ATOM 3139 C CA . ILE A 1 395 ? -10.640 13.627 -5.147 1.00 91.94 395 ILE A CA 1
ATOM 3140 C C . ILE A 1 395 ? -9.439 14.175 -4.371 1.00 91.94 395 ILE A C 1
ATOM 3142 O O . ILE A 1 395 ? -9.497 15.299 -3.873 1.00 91.94 395 ILE A O 1
ATOM 3146 N N . ASP A 1 396 ? -8.334 13.434 -4.299 1.00 91.75 396 ASP A N 1
ATOM 3147 C CA . ASP A 1 396 ? -7.149 13.884 -3.566 1.00 91.75 396 ASP A CA 1
ATOM 3148 C C . ASP A 1 396 ? -6.544 15.155 -4.173 1.00 91.75 396 ASP A C 1
ATOM 3150 O O . ASP A 1 396 ? -6.179 16.078 -3.440 1.00 91.75 396 ASP A O 1
ATOM 3154 N N . ARG A 1 397 ? -6.498 15.256 -5.508 1.00 91.38 397 ARG A N 1
ATOM 3155 C CA . ARG A 1 397 ? -6.059 16.475 -6.212 1.00 91.38 397 ARG A CA 1
ATOM 3156 C C . ARG A 1 397 ? -7.005 17.649 -5.971 1.00 91.38 397 ARG A C 1
ATOM 3158 O O . ARG A 1 397 ? -6.536 18.778 -5.839 1.00 91.38 397 ARG A O 1
ATOM 3165 N N . MET A 1 398 ? -8.308 17.398 -5.870 1.00 91.75 398 MET A N 1
ATOM 3166 C CA . MET A 1 398 ? -9.301 18.429 -5.562 1.00 91.75 398 MET A CA 1
ATOM 3167 C C . MET A 1 398 ? -9.181 18.932 -4.114 1.00 91.75 398 MET A C 1
ATOM 3169 O O . MET A 1 398 ? -9.238 20.138 -3.879 1.00 91.75 398 MET A O 1
ATOM 3173 N N . VAL A 1 399 ? -8.999 18.027 -3.149 1.00 92.31 399 VAL A N 1
ATOM 3174 C CA . VAL A 1 399 ? -8.984 18.350 -1.712 1.00 92.31 399 VAL A CA 1
ATOM 3175 C C . VAL A 1 399 ? -7.640 18.921 -1.268 1.00 92.31 399 VAL A C 1
ATOM 3177 O O . VAL A 1 399 ? -7.602 19.940 -0.579 1.00 92.31 399 VAL A O 1
ATOM 3180 N N . PHE A 1 400 ? -6.533 18.279 -1.646 1.00 88.88 400 PHE A N 1
ATOM 3181 C CA . PHE A 1 400 ? -5.199 18.651 -1.174 1.00 88.88 400 PHE A CA 1
ATOM 3182 C C . PHE A 1 400 ? -4.442 19.566 -2.138 1.00 88.88 400 PHE A C 1
ATOM 3184 O O . PHE A 1 400 ? -3.454 20.147 -1.717 1.00 88.88 400 PHE A O 1
ATOM 3191 N N . ARG A 1 401 ? -4.904 19.754 -3.384 1.00 88.94 401 ARG A N 1
ATOM 3192 C CA . ARG A 1 401 ? -4.152 20.366 -4.503 1.00 88.94 401 ARG A CA 1
ATOM 3193 C C . ARG A 1 401 ? -2.901 19.582 -4.910 1.00 88.94 401 ARG A C 1
ATOM 3195 O O . ARG A 1 401 ? -2.306 18.835 -4.141 1.00 88.94 401 ARG A O 1
ATOM 3202 N N . ASN A 1 402 ? -2.466 19.804 -6.149 1.00 86.62 402 ASN A N 1
ATOM 3203 C CA . ASN A 1 402 ? -1.345 19.088 -6.762 1.00 86.62 402 ASN A CA 1
ATOM 3204 C C . ASN A 1 402 ? -0.013 19.263 -6.016 1.00 86.62 402 ASN A C 1
ATOM 3206 O O . ASN A 1 402 ? 0.749 18.308 -5.945 1.00 86.62 402 ASN A O 1
ATOM 3210 N N . GLU A 1 403 ? 0.267 20.440 -5.449 1.00 85.19 403 GLU A N 1
ATOM 3211 C CA . GLU A 1 403 ? 1.549 20.766 -4.788 1.00 85.19 403 GLU A CA 1
ATOM 3212 C C . GLU A 1 403 ? 1.785 19.966 -3.498 1.00 85.19 403 GLU A C 1
ATOM 3214 O O . GLU A 1 403 ? 2.924 19.691 -3.120 1.00 85.19 403 GLU A O 1
ATOM 3219 N N . HIS A 1 404 ? 0.702 19.542 -2.846 1.00 85.50 404 HIS A N 1
ATOM 3220 C CA . HIS A 1 404 ? 0.743 18.833 -1.571 1.00 85.50 404 HIS A CA 1
ATOM 3221 C C . HIS A 1 404 ? 0.686 17.306 -1.715 1.00 85.50 404 HIS A C 1
ATOM 3223 O O . HIS A 1 404 ? 0.647 16.589 -0.711 1.00 85.50 404 HIS A O 1
ATOM 3229 N N . LEU A 1 405 ? 0.688 16.803 -2.951 1.00 86.69 405 LEU A N 1
ATOM 3230 C CA . LEU A 1 405 ? 0.688 15.381 -3.281 1.00 86.69 405 LEU A CA 1
ATOM 3231 C C . LEU A 1 405 ? 2.070 14.911 -3.742 1.00 86.69 405 LEU A C 1
ATOM 3233 O O . LEU A 1 405 ? 2.961 15.699 -4.075 1.00 86.69 405 LEU A O 1
ATOM 3237 N N . TYR A 1 406 ? 2.253 13.592 -3.788 1.00 81.50 406 TYR A N 1
ATOM 3238 C CA . TYR A 1 406 ? 3.466 13.004 -4.336 1.00 81.50 406 TYR A CA 1
ATOM 3239 C C . TYR A 1 406 ? 3.588 13.249 -5.842 1.00 81.50 406 TYR A C 1
ATOM 3241 O O . TYR A 1 406 ? 2.801 12.751 -6.642 1.00 81.50 406 TYR A O 1
ATOM 3249 N N . GLN A 1 407 ? 4.653 13.955 -6.225 1.00 84.06 407 GLN A N 1
ATOM 3250 C CA . GLN A 1 407 ? 4.950 14.281 -7.625 1.00 84.06 407 GLN A CA 1
ATOM 3251 C C . GLN A 1 407 ? 5.486 13.088 -8.429 1.00 84.06 407 GLN A C 1
ATOM 3253 O O . GLN A 1 407 ? 5.394 13.071 -9.650 1.00 84.06 407 GLN A O 1
ATOM 3258 N N . LYS A 1 408 ? 6.100 12.105 -7.759 1.00 80.31 408 LYS A N 1
ATOM 3259 C CA . LYS A 1 408 ? 6.721 10.929 -8.391 1.00 80.31 408 LYS A CA 1
ATOM 3260 C C . LYS A 1 408 ? 6.307 9.648 -7.654 1.00 80.31 408 LYS A C 1
ATOM 3262 O O . LYS A 1 408 ? 7.101 9.135 -6.861 1.00 80.31 408 LYS A O 1
ATOM 3267 N N . PRO A 1 409 ? 5.067 9.160 -7.851 1.00 80.94 409 PRO A N 1
ATOM 3268 C CA . PRO A 1 409 ? 4.624 7.874 -7.301 1.00 80.94 409 PRO A CA 1
ATOM 3269 C C . PRO A 1 409 ? 5.413 6.709 -7.926 1.00 80.94 409 PRO A C 1
ATOM 3271 O O . PRO A 1 409 ? 6.084 6.896 -8.935 1.00 80.94 409 PRO A O 1
ATOM 3274 N N . THR A 1 410 ? 5.362 5.486 -7.385 1.00 76.19 410 THR A N 1
ATOM 3275 C CA . THR A 1 410 ? 6.132 4.361 -7.979 1.00 76.19 410 THR A CA 1
ATOM 3276 C C . THR A 1 410 ? 5.693 4.000 -9.391 1.00 76.19 410 THR A C 1
ATOM 3278 O O . THR A 1 410 ? 6.533 3.650 -10.215 1.00 76.19 410 THR A O 1
ATOM 3281 N N . CYS A 1 411 ? 4.408 4.169 -9.700 1.00 78.56 411 CYS A N 1
ATOM 3282 C CA . CYS A 1 411 ? 3.847 4.009 -11.040 1.00 78.56 411 CYS A CA 1
ATOM 3283 C C . CYS A 1 411 ? 4.477 4.966 -12.057 1.00 78.56 411 CYS A C 1
ATOM 3285 O O . CYS A 1 411 ? 4.452 4.662 -13.244 1.00 78.56 411 CYS A O 1
ATOM 3287 N N . TYR A 1 412 ? 5.085 6.075 -11.621 1.00 83.50 412 TYR A N 1
ATOM 3288 C CA . TYR A 1 412 ? 5.771 7.013 -12.508 1.00 83.50 412 TYR A CA 1
ATOM 3289 C C . TYR A 1 412 ? 6.902 6.344 -13.300 1.00 83.50 412 TYR A C 1
ATOM 3291 O O . TYR A 1 412 ? 7.085 6.656 -14.472 1.00 83.50 412 TYR A O 1
ATOM 3299 N N . GLU A 1 413 ? 7.669 5.434 -12.685 1.00 80.00 413 GLU A N 1
ATOM 3300 C CA . GLU A 1 413 ? 8.844 4.838 -13.343 1.00 80.00 413 GLU A CA 1
ATOM 3301 C C . GLU A 1 413 ? 8.463 3.902 -14.492 1.00 80.00 413 GLU A C 1
ATOM 3303 O O . GLU A 1 413 ? 9.134 3.912 -15.521 1.00 80.00 413 GLU A O 1
ATOM 3308 N N . ILE A 1 414 ? 7.382 3.134 -14.318 1.00 81.50 414 ILE A N 1
ATOM 3309 C CA . ILE A 1 414 ? 6.936 2.115 -15.277 1.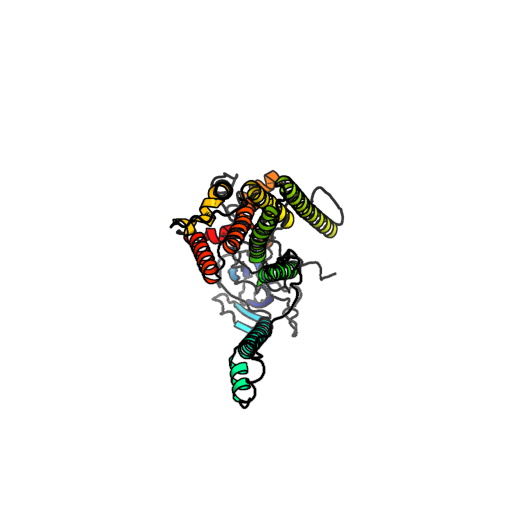00 81.50 414 ILE A CA 1
ATOM 3310 C C . ILE A 1 414 ? 5.883 2.673 -16.237 1.00 81.50 414 ILE A C 1
ATOM 3312 O O . ILE A 1 414 ? 6.025 2.549 -17.448 1.00 81.50 414 ILE A O 1
ATOM 3316 N N . TYR A 1 415 ? 4.845 3.323 -15.708 1.00 83.06 415 TYR A N 1
ATOM 3317 C CA . TYR A 1 415 ? 3.699 3.801 -16.484 1.00 83.06 415 TYR A CA 1
ATOM 3318 C C . TYR A 1 415 ? 3.832 5.262 -16.934 1.00 83.06 415 TYR A C 1
ATOM 3320 O O . TYR A 1 415 ? 2.906 5.780 -17.545 1.00 83.06 415 TYR A O 1
ATOM 3328 N N . GLN A 1 416 ? 4.937 5.957 -16.628 1.00 81.94 416 GLN A N 1
ATOM 3329 C CA . GLN A 1 416 ? 5.187 7.349 -17.051 1.00 81.94 416 GLN A CA 1
ATOM 3330 C C . GLN A 1 416 ? 4.045 8.328 -16.719 1.00 81.94 416 GLN A C 1
ATOM 3332 O O . GLN A 1 416 ? 3.718 9.229 -17.492 1.00 81.94 416 GLN A O 1
ATOM 3337 N N . THR A 1 417 ? 3.404 8.143 -15.570 1.00 84.81 417 THR A N 1
ATOM 3338 C CA . THR A 1 417 ? 2.255 8.956 -15.164 1.00 84.81 417 THR A CA 1
ATOM 3339 C C . THR A 1 417 ? 2.641 10.428 -15.029 1.00 84.81 417 THR A C 1
ATOM 3341 O O . THR A 1 417 ? 3.621 10.752 -14.365 1.00 84.81 417 THR A O 1
ATOM 3344 N N . THR A 1 418 ? 1.864 11.337 -15.609 1.00 82.75 418 THR A N 1
ATOM 3345 C CA . THR A 1 418 ? 2.127 12.788 -15.554 1.00 82.75 418 THR A CA 1
ATOM 3346 C C . THR A 1 418 ? 1.530 13.459 -14.319 1.00 82.75 418 THR A C 1
ATOM 3348 O O . THR A 1 418 ? 2.002 14.514 -13.902 1.00 82.75 418 THR A O 1
ATOM 3351 N N . LEU A 1 419 ? 0.492 12.858 -13.734 1.00 88.31 419 LEU A N 1
ATOM 3352 C CA . LEU A 1 419 ? -0.252 13.434 -12.621 1.00 88.31 419 LEU A CA 1
ATOM 3353 C C . LEU A 1 419 ? 0.307 13.004 -11.259 1.00 88.31 419 LEU A C 1
ATOM 3355 O O . LEU A 1 419 ? 0.684 11.840 -11.092 1.00 88.31 419 LEU A O 1
ATOM 3359 N N . PRO A 1 420 ? 0.286 13.903 -10.256 1.00 87.69 420 PRO A N 1
ATOM 3360 C CA . PRO A 1 420 ? 0.601 13.532 -8.890 1.00 87.69 420 PRO A CA 1
ATOM 3361 C C . PRO A 1 420 ? -0.493 12.623 -8.318 1.00 87.69 420 PRO A C 1
ATOM 3363 O O . PRO A 1 420 ? -1.690 12.784 -8.598 1.00 87.69 420 PRO A O 1
ATOM 3366 N N . TYR A 1 421 ? -0.066 11.662 -7.505 1.00 87.31 421 TYR A N 1
ATOM 3367 C CA . TYR A 1 421 ? -0.934 10.663 -6.890 1.00 87.31 421 TYR A CA 1
ATOM 3368 C C . TYR A 1 421 ? -0.363 10.215 -5.551 1.00 87.31 421 TYR A C 1
ATOM 3370 O O . TYR A 1 421 ? 0.846 10.009 -5.431 1.00 87.31 421 TYR A O 1
ATOM 3378 N N . ASP A 1 422 ? -1.235 10.053 -4.558 1.00 85.56 422 ASP A N 1
ATOM 3379 C CA . ASP A 1 422 ? -0.854 9.627 -3.219 1.00 85.56 422 ASP A CA 1
ATOM 3380 C C . ASP A 1 422 ? -1.701 8.425 -2.765 1.00 85.56 422 ASP A C 1
ATOM 3382 O O . ASP A 1 422 ? -2.924 8.535 -2.733 1.00 85.56 422 ASP A O 1
ATOM 3386 N N . PRO A 1 423 ? -1.088 7.291 -2.381 1.00 80.75 423 PRO A N 1
ATOM 3387 C CA . PRO A 1 423 ? -1.821 6.129 -1.863 1.00 80.75 423 PRO A CA 1
ATOM 3388 C C . PRO A 1 423 ? -2.392 6.348 -0.446 1.00 80.75 423 PRO A C 1
ATOM 3390 O O . PRO A 1 423 ? -3.192 5.565 0.068 1.00 80.75 423 PRO A O 1
ATOM 3393 N N . GLU A 1 424 ? -1.963 7.401 0.252 1.00 85.25 424 GLU A N 1
ATOM 3394 C CA . GLU A 1 424 ? -2.422 7.724 1.609 1.00 85.25 424 GLU A CA 1
ATOM 3395 C C . GLU A 1 424 ? -3.519 8.801 1.607 1.00 85.25 424 GLU A C 1
ATOM 3397 O O . GLU A 1 424 ? -3.651 9.567 2.567 1.00 85.25 424 GLU A O 1
ATOM 3402 N N . GLY A 1 425 ? -4.274 8.866 0.510 1.00 85.88 425 GLY A N 1
ATOM 3403 C CA . GLY A 1 425 ? -5.334 9.829 0.254 1.00 85.88 425 GLY A CA 1
ATOM 3404 C C . GLY A 1 425 ? -6.559 9.730 1.165 1.00 85.88 425 GLY A C 1
ATOM 3405 O O . GLY A 1 425 ? -6.690 8.870 2.051 1.00 85.88 425 GLY A O 1
ATOM 3406 N N . LEU A 1 426 ? -7.502 10.644 0.941 1.00 89.62 426 LEU A N 1
ATOM 3407 C CA . LEU A 1 426 ? -8.720 10.752 1.742 1.00 89.62 426 LEU A CA 1
ATOM 3408 C C . LEU A 1 426 ? -9.619 9.528 1.545 1.00 89.62 426 LEU A C 1
ATOM 3410 O O . LEU A 1 426 ? -10.123 8.965 2.520 1.00 89.62 426 LEU A O 1
ATOM 3414 N N . LEU A 1 427 ? -9.790 9.097 0.293 1.00 88.88 427 LEU A N 1
ATOM 3415 C CA . LEU A 1 427 ? -10.696 8.005 -0.055 1.00 88.88 427 LEU A CA 1
ATOM 3416 C C . LEU A 1 427 ? -10.237 6.673 0.566 1.00 88.88 427 LEU A C 1
ATOM 3418 O O . LEU A 1 427 ? -11.055 5.940 1.133 1.00 88.88 427 LEU A O 1
ATOM 3422 N N . GLY A 1 428 ? -8.927 6.424 0.595 1.00 86.75 428 GLY A N 1
ATOM 3423 C CA . GLY A 1 428 ? -8.317 5.276 1.264 1.00 86.75 428 GLY A CA 1
ATOM 3424 C C . GLY A 1 428 ? -8.414 5.307 2.788 1.00 86.75 428 GLY A C 1
ATOM 3425 O O . GLY A 1 428 ? -8.298 4.265 3.444 1.00 86.75 428 GLY A O 1
ATOM 3426 N N . THR A 1 429 ? -8.674 6.461 3.403 1.00 90.81 429 THR A N 1
ATOM 3427 C CA . THR A 1 429 ? -8.946 6.505 4.847 1.00 90.81 429 THR A CA 1
ATOM 3428 C C . THR A 1 429 ? -10.240 5.747 5.173 1.00 90.81 429 THR A C 1
ATOM 3430 O O . THR A 1 429 ? -10.299 5.055 6.188 1.00 90.81 429 THR A O 1
ATOM 3433 N N . LEU A 1 430 ? -11.246 5.764 4.289 1.00 90.19 430 LEU A N 1
ATOM 3434 C CA . LEU A 1 430 ? -12.513 5.051 4.506 1.00 90.19 430 LEU A CA 1
ATOM 3435 C C . LEU A 1 430 ? -12.320 3.531 4.621 1.00 90.19 430 LEU A C 1
ATOM 3437 O O . LEU A 1 430 ? -12.861 2.900 5.530 1.00 90.19 430 LEU A O 1
ATOM 3441 N N . THR A 1 431 ? -11.480 2.944 3.768 1.00 88.00 431 THR A N 1
ATOM 3442 C CA . THR A 1 431 ? -11.137 1.513 3.842 1.00 88.00 431 THR A CA 1
ATOM 3443 C C . THR A 1 431 ? -10.243 1.197 5.044 1.00 88.00 431 THR A C 1
ATOM 3445 O O . THR A 1 431 ? -10.361 0.135 5.656 1.00 88.00 431 THR A O 1
ATOM 3448 N N . SER A 1 432 ? -9.402 2.145 5.470 1.00 90.94 432 SER A N 1
ATOM 3449 C CA . SER A 1 432 ? -8.600 2.008 6.695 1.00 90.94 432 SER A CA 1
ATOM 3450 C C . SER A 1 432 ? -9.443 1.985 7.965 1.00 90.94 432 SER A C 1
ATOM 3452 O O . SER A 1 432 ? -9.143 1.215 8.878 1.00 90.94 432 SER A O 1
ATOM 3454 N N . ILE A 1 433 ? -10.525 2.766 8.020 1.00 93.44 433 ILE A N 1
ATOM 3455 C CA . ILE A 1 433 ? -11.493 2.734 9.125 1.00 93.44 433 ILE A CA 1
ATOM 3456 C C . ILE A 1 433 ? -12.086 1.325 9.267 1.00 93.44 433 ILE A C 1
ATOM 3458 O O . ILE A 1 433 ? -12.135 0.803 10.382 1.00 93.44 433 ILE A O 1
ATOM 3462 N N . LEU A 1 434 ? -12.462 0.679 8.154 1.00 92.25 434 LEU A N 1
ATOM 3463 C CA . LEU A 1 434 ? -12.933 -0.709 8.163 1.00 92.25 434 LEU A CA 1
ATOM 3464 C C . LEU A 1 434 ? -11.859 -1.662 8.713 1.00 92.25 434 LEU A C 1
ATOM 3466 O O . LEU A 1 434 ? -12.159 -2.455 9.602 1.00 92.25 434 LEU A O 1
ATOM 3470 N N . MET A 1 435 ? -10.602 -1.553 8.270 1.00 91.62 435 MET A N 1
ATOM 3471 C CA . MET A 1 435 ? -9.509 -2.404 8.773 1.00 91.62 435 MET A CA 1
ATOM 3472 C C . MET A 1 435 ? -9.278 -2.257 10.283 1.00 91.62 435 MET A C 1
ATOM 3474 O O . MET A 1 435 ? -9.114 -3.254 10.993 1.00 91.62 435 MET A O 1
ATOM 3478 N N . VAL A 1 436 ? -9.309 -1.024 10.800 1.00 94.62 436 VAL A N 1
ATOM 3479 C CA . VAL A 1 436 ? -9.228 -0.766 12.247 1.00 94.62 436 VAL A CA 1
ATOM 3480 C C . VAL A 1 436 ? -10.435 -1.367 12.967 1.00 94.62 436 VAL A C 1
ATOM 3482 O O . VAL A 1 436 ? -10.285 -1.963 14.035 1.00 94.62 436 VAL A O 1
ATOM 3485 N N . TYR A 1 437 ? -11.628 -1.254 12.387 1.00 93.44 437 TYR A N 1
ATOM 3486 C CA . TYR A 1 437 ? -12.850 -1.791 12.972 1.00 93.44 437 TYR A CA 1
ATOM 3487 C C . TYR A 1 437 ? -12.885 -3.328 13.005 1.00 93.44 437 TYR A C 1
ATOM 3489 O O . TYR A 1 437 ? -13.267 -3.907 14.022 1.00 93.44 437 TYR A O 1
ATOM 3497 N N . LEU A 1 438 ? -12.390 -4.007 11.967 1.00 91.44 438 LEU A N 1
ATOM 3498 C CA . LEU A 1 438 ? -12.184 -5.462 11.987 1.00 91.44 438 LEU A CA 1
ATOM 3499 C C . LEU A 1 438 ? -11.237 -5.875 13.127 1.00 91.44 438 LEU A C 1
ATOM 3501 O O . LEU A 1 438 ? -11.459 -6.883 13.801 1.00 91.44 438 LEU A O 1
ATOM 3505 N N . GLY A 1 439 ? -10.224 -5.051 13.410 1.00 92.25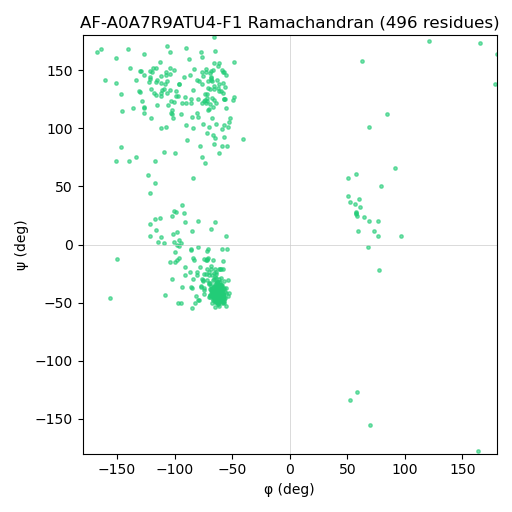 439 GLY A N 1
ATOM 3506 C CA . GLY A 1 439 ? -9.381 -5.192 14.596 1.00 92.25 439 GLY A CA 1
ATOM 3507 C C . GLY A 1 439 ? -10.155 -5.046 15.911 1.00 92.25 439 GLY A C 1
ATOM 3508 O O . GLY A 1 439 ? -9.986 -5.849 16.828 1.00 92.25 439 GLY A O 1
ATOM 3509 N N . VAL A 1 440 ? -11.045 -4.053 16.015 1.00 91.81 440 VAL A N 1
ATOM 3510 C CA . VAL A 1 440 ? -11.924 -3.879 17.189 1.00 91.81 440 VAL A CA 1
ATOM 3511 C C . VAL A 1 440 ? -12.785 -5.117 17.415 1.00 91.81 440 VAL A C 1
ATOM 3513 O O . VAL A 1 440 ? -12.870 -5.598 18.547 1.00 91.81 440 VAL A O 1
ATOM 3516 N N . GLN A 1 441 ? -13.359 -5.675 16.349 1.00 89.56 441 GLN A N 1
ATOM 3517 C CA . GLN A 1 441 ? -14.157 -6.897 16.422 1.00 89.56 441 GLN A CA 1
ATOM 3518 C C . GLN A 1 441 ? -13.330 -8.098 16.888 1.00 89.56 441 GLN A C 1
ATOM 3520 O O . GLN A 1 441 ? -13.731 -8.799 17.817 1.00 89.56 441 GLN A O 1
ATOM 3525 N N . ALA A 1 442 ? -12.114 -8.280 16.370 1.00 89.50 442 ALA A N 1
ATOM 3526 C CA . ALA A 1 442 ? -11.201 -9.307 16.876 1.00 89.50 442 ALA A CA 1
ATOM 3527 C C . ALA A 1 442 ? -10.850 -9.110 18.369 1.00 89.50 442 ALA A C 1
ATOM 3529 O O . ALA A 1 442 ? -10.777 -10.080 19.137 1.00 89.50 442 ALA A O 1
ATOM 3530 N N . GLY A 1 443 ? -10.700 -7.858 18.812 1.00 88.62 443 GLY A N 1
ATOM 3531 C CA . GLY A 1 443 ? -10.537 -7.507 20.223 1.00 88.62 443 GLY A CA 1
ATOM 3532 C C . GLY A 1 443 ? -11.756 -7.865 21.078 1.00 88.62 443 GLY A C 1
ATOM 3533 O O . GLY A 1 443 ? -11.593 -8.411 22.169 1.00 88.62 443 GLY A O 1
ATOM 3534 N N . ARG A 1 444 ? -12.973 -7.635 20.576 1.00 85.69 444 ARG A N 1
ATOM 3535 C CA . ARG A 1 444 ? -14.234 -8.017 21.236 1.00 85.69 444 ARG A CA 1
ATOM 3536 C C . ARG A 1 444 ? -14.412 -9.528 21.322 1.00 85.69 444 ARG A C 1
ATOM 3538 O O . ARG A 1 444 ? -14.726 -10.032 22.395 1.00 85.69 444 ARG A O 1
ATOM 3545 N N . ILE A 1 445 ? -14.097 -10.266 20.260 1.00 83.88 445 ILE A N 1
ATOM 3546 C CA . ILE A 1 445 ? -14.103 -11.739 20.268 1.00 83.88 445 ILE A CA 1
ATOM 3547 C C . ILE A 1 445 ? -13.150 -12.267 21.348 1.00 83.88 445 ILE A C 1
ATOM 3549 O O . ILE A 1 445 ? -13.526 -13.127 22.141 1.00 83.88 445 ILE A O 1
ATOM 3553 N N . THR A 1 446 ? -11.948 -11.692 21.457 1.00 83.38 446 THR A N 1
ATOM 3554 C CA . THR A 1 446 ? -10.972 -12.045 22.511 1.00 83.38 446 THR A CA 1
ATOM 3555 C C . THR A 1 446 ? -11.518 -11.816 23.924 1.00 83.38 446 THR A C 1
ATOM 3557 O O . THR A 1 446 ? -11.112 -12.469 24.881 1.00 83.38 446 THR A O 1
ATOM 3560 N N . LEU A 1 447 ? -12.426 -10.858 24.050 1.00 79.50 447 LEU A N 1
ATOM 3561 C CA . LEU A 1 447 ? -13.011 -10.365 25.284 1.00 79.50 447 LEU A CA 1
ATOM 3562 C C . LEU A 1 447 ? -14.303 -11.091 25.689 1.00 79.50 447 LEU A C 1
ATOM 3564 O O . LEU A 1 447 ? -14.632 -11.085 26.880 1.00 79.50 447 LEU A O 1
ATOM 3568 N N . CYS A 1 448 ? -15.031 -11.660 24.728 1.00 75.31 448 CYS A N 1
ATOM 3569 C CA . CYS A 1 448 ? -16.264 -12.418 24.944 1.00 75.31 448 CYS A CA 1
ATOM 3570 C C . CYS A 1 448 ? -15.999 -13.924 25.072 1.00 75.31 448 CYS A C 1
ATOM 3572 O O . CYS A 1 448 ? -16.633 -14.586 25.888 1.00 75.31 448 CYS A O 1
ATOM 3574 N N . TYR A 1 449 ? -15.037 -14.463 24.316 1.00 75.38 449 TYR A N 1
ATOM 3575 C CA . TYR A 1 449 ? -14.740 -15.895 24.290 1.00 75.38 449 TYR A CA 1
ATOM 3576 C C . TYR A 1 449 ? -13.485 -16.222 25.107 1.00 75.38 449 TYR A C 1
ATOM 3578 O O . TYR A 1 449 ? -12.368 -15.865 24.733 1.00 75.38 449 TYR A O 1
ATOM 3586 N N . HIS A 1 450 ? -13.664 -16.945 26.216 1.00 72.81 450 HIS A N 1
ATOM 3587 C CA . HIS A 1 450 ? -12.564 -17.336 27.106 1.00 72.81 450 HIS A CA 1
ATOM 3588 C C . HIS A 1 450 ? -11.695 -18.460 26.507 1.00 72.81 450 HIS A C 1
ATOM 3590 O O . HIS A 1 450 ? -10.466 -18.442 26.607 1.00 72.81 450 HIS A O 1
ATOM 3596 N N . TYR A 1 451 ? -12.321 -19.429 25.834 1.00 79.38 451 TYR A N 1
ATOM 3597 C CA . TYR A 1 451 ? -11.629 -20.583 25.261 1.00 79.38 451 TYR A CA 1
ATOM 3598 C C . TYR A 1 451 ? -10.878 -20.227 23.971 1.00 79.38 451 TYR A C 1
ATOM 3600 O O . TYR A 1 451 ? -11.376 -19.504 23.108 1.00 79.38 451 TYR A O 1
ATOM 3608 N N . ALA A 1 452 ? -9.654 -20.746 23.822 1.00 79.62 452 ALA A N 1
ATOM 3609 C CA . ALA A 1 452 ? -8.832 -20.529 22.627 1.00 79.62 452 ALA A CA 1
ATOM 3610 C C . ALA A 1 452 ? -9.485 -21.105 21.362 1.00 79.62 452 ALA A C 1
ATOM 3612 O O . ALA A 1 452 ? -9.536 -20.422 20.345 1.00 79.62 452 ALA A O 1
ATOM 3613 N N . TYR A 1 453 ? -10.054 -22.308 21.453 1.00 80.00 453 TYR A N 1
ATOM 3614 C CA . TYR A 1 453 ? -10.732 -22.961 20.334 1.00 80.00 453 TYR A CA 1
ATOM 3615 C C . TYR A 1 453 ? -11.892 -22.115 19.788 1.00 80.00 453 TYR A C 1
ATOM 3617 O O . TYR A 1 453 ? -11.943 -21.832 18.595 1.00 80.00 453 TYR A O 1
ATOM 3625 N N . SER A 1 454 ? -12.765 -21.610 20.667 1.00 79.12 454 SER A N 1
ATOM 3626 C CA . SER A 1 454 ? -13.898 -20.763 20.270 1.00 79.12 454 SER A CA 1
ATOM 3627 C C . SER A 1 454 ? -13.452 -19.467 19.586 1.00 79.12 454 SER A C 1
ATOM 3629 O O . SER A 1 454 ? -14.100 -19.020 18.643 1.00 79.12 454 SER A O 1
ATOM 3631 N N . ARG A 1 455 ? -12.326 -18.880 20.021 1.00 82.88 455 ARG A N 1
ATOM 3632 C CA . ARG A 1 455 ? -11.732 -17.702 19.367 1.00 82.88 455 ARG A CA 1
ATOM 3633 C C . ARG A 1 455 ? -11.245 -18.026 17.959 1.00 82.88 455 ARG A C 1
ATOM 3635 O O . ARG A 1 455 ? -11.565 -17.285 17.037 1.00 82.88 455 ARG A O 1
ATOM 3642 N N . VAL A 1 456 ? -10.528 -19.139 17.789 1.00 84.75 456 VAL A N 1
ATOM 3643 C CA . VAL A 1 456 ? -10.006 -19.566 16.482 1.00 84.75 456 VAL A CA 1
ATOM 3644 C C . VAL A 1 456 ? -11.144 -19.850 15.509 1.00 84.75 456 VAL A C 1
ATOM 3646 O O . VAL A 1 456 ? -11.138 -19.281 14.425 1.00 84.75 456 VAL A O 1
ATOM 3649 N N . VAL A 1 457 ? -12.153 -20.631 15.913 1.00 84.56 457 VAL A N 1
ATOM 3650 C CA . VAL A 1 457 ? -13.331 -20.925 15.075 1.00 84.56 457 VAL A CA 1
ATOM 3651 C C . VAL A 1 457 ? -14.043 -19.641 14.645 1.00 84.56 457 VAL A C 1
ATOM 3653 O O . VAL A 1 457 ? -14.489 -19.516 13.506 1.00 84.56 457 VAL A O 1
ATOM 3656 N N . ARG A 1 458 ? -14.132 -18.644 15.530 1.00 82.44 458 ARG A N 1
ATOM 3657 C CA . ARG A 1 458 ? -14.731 -17.352 15.181 1.00 82.44 458 ARG A CA 1
ATOM 3658 C C . ARG A 1 458 ? -13.888 -16.546 14.219 1.00 82.44 458 ARG A C 1
ATOM 3660 O O . ARG A 1 458 ? -14.437 -16.008 13.265 1.00 82.44 458 ARG A O 1
ATOM 3667 N N . TRP A 1 459 ? -12.584 -16.458 14.447 1.00 83.69 459 TRP A N 1
ATOM 3668 C CA . TRP A 1 459 ? -11.693 -15.752 13.534 1.00 83.69 459 TRP A CA 1
ATOM 3669 C C . TRP A 1 459 ? -11.660 -16.405 12.154 1.00 83.69 459 TRP A C 1
ATOM 3671 O O . TRP A 1 459 ? -11.691 -15.682 11.164 1.00 83.69 459 TRP A O 1
ATOM 3681 N N . THR A 1 460 ? -11.682 -17.739 12.068 1.00 83.94 460 THR A N 1
ATOM 3682 C CA . THR A 1 460 ? -11.775 -18.440 10.780 1.00 83.94 460 THR A CA 1
ATOM 3683 C C . THR A 1 460 ? -13.129 -18.221 10.117 1.00 83.94 460 THR A C 1
ATOM 3685 O O . THR A 1 460 ? -13.170 -17.959 8.922 1.00 83.94 460 THR A O 1
ATOM 3688 N N . THR A 1 461 ? -14.229 -18.229 10.875 1.00 83.19 461 THR A N 1
ATOM 3689 C CA . THR A 1 461 ? -15.563 -17.907 10.336 1.00 83.19 461 THR A CA 1
ATOM 3690 C C . THR A 1 461 ? -15.606 -16.486 9.776 1.00 83.19 461 THR A C 1
ATOM 3692 O O . THR A 1 461 ? -16.079 -16.280 8.665 1.00 83.19 461 THR A O 1
ATOM 3695 N N . TRP A 1 462 ? -15.068 -15.504 10.506 1.00 80.12 462 TRP A N 1
ATOM 3696 C CA . TRP A 1 462 ? -14.964 -14.125 10.027 1.00 80.12 462 TRP A CA 1
ATOM 3697 C C . TRP A 1 462 ? -14.087 -14.010 8.786 1.00 80.12 462 TRP A C 1
ATOM 3699 O O . TRP A 1 462 ? -14.488 -13.321 7.856 1.00 80.12 462 TRP A O 1
ATOM 3709 N N . ALA A 1 463 ? -12.950 -14.712 8.747 1.00 79.25 463 ALA A N 1
ATOM 3710 C CA . ALA A 1 463 ? -12.088 -14.752 7.571 1.00 79.25 463 ALA A CA 1
ATOM 3711 C C . ALA A 1 463 ? -12.847 -15.288 6.348 1.00 79.25 463 ALA A C 1
ATOM 3713 O O . ALA A 1 463 ? -12.843 -14.640 5.306 1.00 79.25 463 ALA A O 1
ATOM 3714 N N . VAL A 1 464 ? -13.579 -16.399 6.503 1.00 79.50 464 VAL A N 1
ATOM 3715 C CA . VAL A 1 464 ? -14.412 -16.976 5.437 1.00 79.50 464 VAL A CA 1
ATOM 3716 C C . VAL A 1 464 ? -15.545 -16.036 5.034 1.00 79.50 464 VAL A C 1
ATOM 3718 O O . VAL A 1 464 ? -15.788 -15.887 3.848 1.00 79.50 464 VAL A O 1
ATOM 3721 N N . ILE A 1 465 ? -16.225 -15.358 5.964 1.00 78.50 465 ILE A N 1
ATOM 3722 C CA . ILE A 1 465 ? -17.300 -14.408 5.624 1.00 78.50 465 ILE A CA 1
ATOM 3723 C C . ILE A 1 465 ? -16.740 -13.248 4.801 1.00 78.50 465 ILE A C 1
ATOM 3725 O O . ILE A 1 465 ? -17.272 -12.964 3.730 1.00 78.50 465 ILE A O 1
ATOM 3729 N N . THR A 1 466 ? -15.648 -12.630 5.259 1.00 69.94 466 THR A N 1
ATOM 3730 C CA . THR A 1 466 ? -14.999 -11.528 4.533 1.00 69.94 466 THR A CA 1
ATOM 3731 C C . THR A 1 466 ? -14.438 -11.952 3.175 1.00 69.94 466 THR A C 1
ATOM 3733 O O . THR A 1 466 ? -14.324 -11.114 2.286 1.00 69.94 466 THR A O 1
ATOM 3736 N N . ASP A 1 467 ? -14.115 -13.237 3.008 1.00 65.06 467 ASP A N 1
ATOM 3737 C CA . ASP A 1 467 ? -13.643 -13.812 1.745 1.00 65.06 467 ASP A CA 1
ATOM 3738 C C . ASP A 1 467 ? -14.807 -14.233 0.817 1.00 65.06 467 ASP A C 1
ATOM 3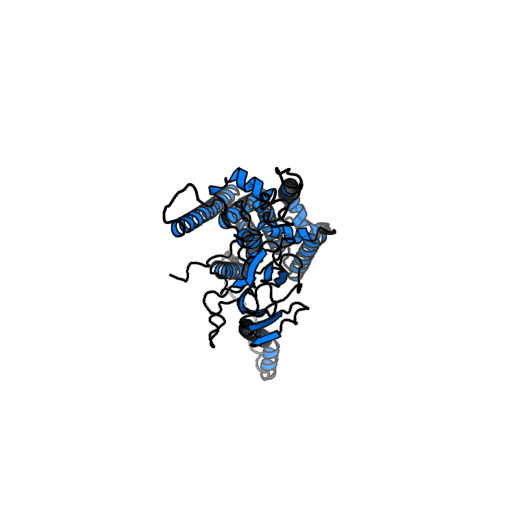740 O O . ASP A 1 467 ? -14.763 -14.021 -0.390 1.00 65.06 467 ASP A O 1
ATOM 3744 N N . SER A 1 468 ? -15.905 -14.753 1.377 1.00 50.03 468 SER A N 1
ATOM 3745 C CA . SER A 1 468 ? -17.088 -15.273 0.665 1.00 50.03 468 SER A CA 1
ATOM 3746 C C . SER A 1 468 ? -18.044 -14.203 0.141 1.00 50.03 468 SER A C 1
ATOM 3748 O O . SER A 1 468 ? -18.792 -14.469 -0.798 1.00 50.03 468 SER A O 1
ATOM 3750 N N . THR A 1 469 ? -17.987 -12.970 0.656 1.00 51.41 469 THR A N 1
ATOM 3751 C CA . THR A 1 469 ? -18.675 -11.801 0.067 1.00 51.41 469 THR A CA 1
ATOM 3752 C C . THR A 1 469 ? -18.085 -11.375 -1.287 1.00 51.41 469 THR A C 1
ATOM 3754 O O . THR A 1 469 ? -18.385 -10.294 -1.786 1.00 51.41 469 THR A O 1
ATOM 3757 N N . ASN A 1 470 ? -17.257 -12.231 -1.891 1.00 43.12 470 ASN A N 1
ATOM 3758 C CA . ASN A 1 470 ? -16.507 -12.004 -3.111 1.00 43.12 470 ASN A CA 1
ATOM 3759 C C . ASN A 1 470 ? -16.820 -13.013 -4.255 1.00 43.12 470 ASN A C 1
ATOM 3761 O O . ASN A 1 470 ? -15.884 -13.505 -4.890 1.00 43.12 470 ASN A O 1
ATOM 3765 N N . PRO A 1 471 ? -18.090 -13.379 -4.564 1.00 36.50 471 PRO A N 1
ATOM 3766 C CA . PRO A 1 471 ? -18.375 -14.303 -5.656 1.00 36.50 471 PRO A CA 1
ATOM 3767 C C . PRO A 1 471 ? -18.578 -13.525 -6.967 1.00 36.50 471 PRO A C 1
ATOM 3769 O O . PRO A 1 471 ? -19.625 -12.929 -7.207 1.00 36.50 471 PRO A O 1
ATOM 3772 N N . GLY A 1 472 ? -17.577 -13.516 -7.845 1.00 30.73 472 GLY A N 1
ATOM 3773 C CA . GLY A 1 472 ? -17.717 -13.016 -9.219 1.00 30.73 472 GLY A CA 1
ATOM 3774 C C . GLY A 1 472 ? -16.371 -12.741 -9.890 1.00 30.73 472 GLY A C 1
ATOM 3775 O O . GLY A 1 472 ? -15.341 -12.895 -9.234 1.00 30.73 472 GLY A O 1
ATOM 3776 N N . PRO A 1 473 ? -16.326 -12.229 -11.142 1.00 31.58 473 PRO A N 1
ATOM 3777 C CA . PRO A 1 473 ? -15.097 -11.770 -11.838 1.00 31.58 473 PRO A CA 1
ATOM 3778 C C . PRO A 1 473 ? -14.436 -10.535 -11.168 1.00 31.58 473 PRO A C 1
ATOM 3780 O O . PRO A 1 473 ? -13.639 -9.797 -11.739 1.00 31.58 473 PRO A O 1
ATOM 3783 N N . LEU A 1 474 ? -14.809 -10.350 -9.911 1.00 35.75 474 LEU A N 1
ATOM 3784 C CA . LEU A 1 474 ? -14.517 -9.410 -8.865 1.00 35.75 474 LEU A CA 1
ATOM 3785 C C . LEU A 1 474 ? -13.497 -10.013 -7.876 1.00 35.75 474 LEU A C 1
ATOM 3787 O O . LEU A 1 474 ? -13.408 -9.572 -6.739 1.00 35.75 474 LEU A O 1
ATOM 3791 N N . SER A 1 475 ? -12.614 -10.915 -8.325 1.00 31.66 475 SER A N 1
ATOM 3792 C CA . SER A 1 475 ? -11.379 -11.292 -7.603 1.00 31.66 475 SER A CA 1
ATOM 3793 C C . SER A 1 475 ? -10.486 -10.085 -7.242 1.00 31.66 475 SER A C 1
ATOM 3795 O O . SER A 1 475 ? -9.486 -10.219 -6.545 1.00 31.66 475 SER A O 1
ATOM 3797 N N . ARG A 1 476 ? -10.870 -8.876 -7.674 1.00 34.88 476 ARG A N 1
ATOM 3798 C CA . ARG A 1 476 ? -10.322 -7.588 -7.257 1.00 34.88 476 ARG A CA 1
ATOM 3799 C C . ARG A 1 476 ? -10.696 -7.139 -5.840 1.00 34.88 476 ARG A C 1
ATOM 3801 O O . ARG A 1 476 ? -9.936 -6.320 -5.343 1.00 34.88 476 ARG A O 1
ATOM 3808 N N . TRP A 1 477 ? -11.753 -7.605 -5.153 1.00 34.16 477 TRP A N 1
ATOM 3809 C CA . TRP A 1 477 ? -12.138 -6.944 -3.881 1.00 34.16 477 TRP A CA 1
ATOM 3810 C C . TRP A 1 477 ? -11.272 -7.269 -2.660 1.00 34.16 477 TRP A C 1
ATOM 3812 O O . TRP A 1 477 ? -10.977 -6.369 -1.872 1.00 34.16 477 TRP A O 1
ATOM 3822 N N . THR A 1 478 ? -10.765 -8.492 -2.518 1.00 32.41 478 THR A N 1
ATOM 3823 C CA . THR A 1 478 ? -9.735 -8.809 -1.510 1.00 32.41 478 THR A CA 1
ATOM 3824 C C . THR A 1 478 ? -8.430 -8.078 -1.814 1.00 32.41 478 THR A C 1
ATOM 3826 O O . THR A 1 478 ? -7.682 -7.741 -0.901 1.00 32.41 478 THR A O 1
ATOM 3829 N N . VAL A 1 479 ? -8.219 -7.716 -3.084 1.00 35.06 479 VAL A N 1
ATOM 3830 C CA . VAL A 1 479 ? -7.158 -6.807 -3.522 1.00 35.06 479 VAL A CA 1
ATOM 3831 C C . VAL A 1 479 ? -7.558 -5.327 -3.364 1.00 35.06 479 VAL A C 1
ATOM 3833 O O . VAL A 1 479 ? -6.661 -4.495 -3.397 1.00 35.06 479 VAL A O 1
ATOM 3836 N N . THR A 1 480 ? -8.838 -4.970 -3.128 1.00 36.06 480 THR A N 1
ATOM 3837 C CA . THR A 1 480 ? -9.305 -3.573 -2.934 1.00 36.06 480 THR A CA 1
ATOM 3838 C C . THR A 1 480 ? -9.167 -3.008 -1.526 1.00 36.06 480 THR A C 1
ATOM 3840 O O . THR A 1 480 ? -8.900 -1.821 -1.360 1.00 36.06 480 THR A O 1
ATOM 3843 N N . LEU A 1 481 ? -9.230 -3.828 -0.480 1.00 39.12 481 LEU A N 1
ATOM 3844 C CA . LEU A 1 481 ? -8.856 -3.343 0.857 1.00 39.12 481 LEU A CA 1
ATOM 3845 C C . LEU A 1 481 ? -7.364 -2.933 0.919 1.00 39.12 481 LEU A C 1
ATOM 3847 O O . LEU A 1 481 ? -7.052 -1.929 1.563 1.00 39.12 481 LEU A O 1
ATOM 3851 N N . PRO A 1 482 ? -6.468 -3.612 0.172 1.00 37.03 482 PRO A N 1
ATOM 3852 C CA . PRO A 1 482 ? -5.136 -3.116 -0.176 1.00 37.03 482 PRO A CA 1
ATOM 3853 C C . PRO A 1 482 ? -5.036 -2.219 -1.432 1.00 37.03 482 PRO A C 1
ATOM 3855 O O . PRO A 1 482 ? -3.936 -1.732 -1.683 1.00 37.03 482 PRO A O 1
ATOM 3858 N N . THR A 1 483 ? -6.085 -1.970 -2.248 1.00 36.28 483 THR A N 1
ATOM 3859 C CA . THR A 1 483 ? -5.901 -1.271 -3.554 1.00 36.28 483 THR A CA 1
ATOM 3860 C C . THR A 1 483 ? -5.384 0.134 -3.376 1.00 36.28 483 THR A C 1
ATOM 3862 O O . THR A 1 483 ? -4.608 0.601 -4.194 1.00 36.28 483 THR A O 1
ATOM 3865 N N . GLU A 1 484 ? -5.821 0.806 -2.322 1.00 40.97 484 GLU A N 1
ATOM 3866 C CA . GLU A 1 484 ? -5.426 2.185 -2.049 1.00 40.97 484 GLU A CA 1
ATOM 3867 C C . GLU A 1 484 ? -3.964 2.276 -1.583 1.00 40.97 484 GLU A C 1
ATOM 3869 O O . GLU A 1 484 ? -3.410 3.359 -1.564 1.00 40.97 484 GLU A O 1
ATOM 3874 N N . LEU A 1 485 ? -3.302 1.162 -1.234 1.00 39.25 485 LEU A N 1
ATOM 3875 C CA . LEU A 1 485 ? -1.857 1.136 -0.957 1.00 39.25 485 LEU A CA 1
ATOM 3876 C C . LEU A 1 485 ? -1.009 0.955 -2.226 1.00 39.25 485 LEU A C 1
ATOM 3878 O O . LEU A 1 485 ? 0.221 0.997 -2.142 1.00 39.25 485 LEU A O 1
ATOM 3882 N N . ARG A 1 486 ? -1.636 0.764 -3.397 1.00 51.00 486 ARG A N 1
ATOM 3883 C CA . ARG A 1 486 ? -0.924 0.672 -4.677 1.00 51.00 486 ARG A CA 1
ATOM 3884 C C . ARG A 1 486 ? -0.282 2.017 -4.973 1.00 51.00 486 ARG A C 1
ATOM 3886 O O . ARG A 1 486 ? -0.913 3.058 -4.860 1.00 51.00 486 ARG A O 1
ATOM 3893 N N . CYS A 1 487 ? 0.976 1.983 -5.377 1.00 38.53 487 CYS A N 1
ATOM 3894 C CA . CYS A 1 487 ? 1.833 3.149 -5.560 1.00 38.53 487 CYS A CA 1
ATOM 3895 C C . CYS A 1 487 ? 2.468 3.783 -4.314 1.00 38.53 487 CYS A C 1
ATOM 3897 O O . CYS A 1 487 ? 2.470 5.004 -4.157 1.00 38.53 487 CYS A O 1
ATOM 3899 N N . ARG A 1 488 ? 3.112 2.986 -3.454 1.00 40.19 4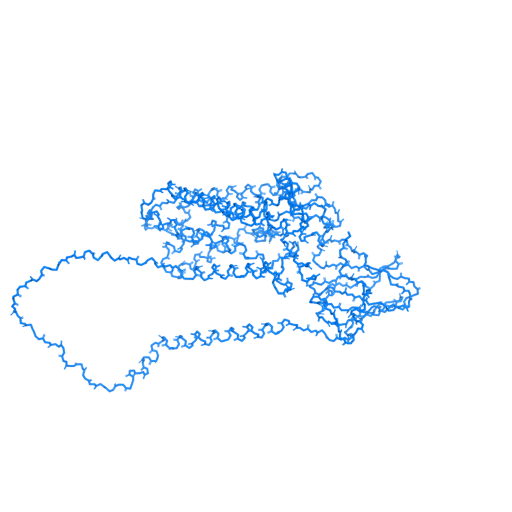88 ARG A N 1
ATOM 3900 C CA . ARG A 1 488 ? 3.922 3.505 -2.339 1.00 40.19 488 ARG A CA 1
ATOM 3901 C C . ARG A 1 488 ? 5.406 3.555 -2.694 1.00 40.19 488 ARG A C 1
ATOM 3903 O O . ARG A 1 488 ? 5.979 2.575 -3.148 1.00 40.19 488 ARG A O 1
ATOM 3910 N N . THR A 1 489 ? 6.042 4.712 -2.508 1.00 35.44 489 THR A N 1
ATOM 3911 C CA . THR A 1 489 ? 7.433 4.982 -2.919 1.00 35.44 489 THR A CA 1
ATOM 3912 C C . THR A 1 489 ? 8.415 3.903 -2.467 1.00 35.44 489 THR A C 1
ATOM 3914 O O . THR A 1 489 ? 8.594 3.706 -1.267 1.00 35.44 489 THR A O 1
ATOM 3917 N N . THR A 1 490 ? 9.156 3.320 -3.413 1.00 36.59 490 THR A N 1
ATOM 3918 C CA . THR A 1 490 ? 10.424 2.639 -3.126 1.00 36.59 490 THR A CA 1
ATOM 3919 C C . THR A 1 490 ? 11.561 3.352 -3.847 1.00 36.59 490 THR A C 1
ATOM 3921 O O . THR A 1 490 ? 12.087 2.875 -4.847 1.00 36.59 490 THR A O 1
ATOM 3924 N N . LYS A 1 491 ? 11.936 4.550 -3.380 1.00 30.33 491 LYS A N 1
ATOM 3925 C CA . LYS A 1 491 ? 13.138 5.217 -3.894 1.00 30.33 491 LYS A CA 1
ATOM 3926 C C . LYS A 1 491 ? 13.847 6.039 -2.825 1.00 30.33 491 LYS A C 1
ATOM 3928 O O . LYS A 1 491 ? 13.738 7.256 -2.769 1.00 30.33 491 LYS A O 1
ATOM 3933 N N . MET A 1 492 ? 14.675 5.352 -2.040 1.00 27.75 492 MET A N 1
ATOM 3934 C CA . MET A 1 492 ? 15.862 5.941 -1.408 1.00 27.75 492 MET A CA 1
ATOM 3935 C C . MET A 1 492 ? 17.110 5.719 -2.298 1.00 27.75 492 MET A C 1
ATOM 3937 O O . MET A 1 492 ? 18.211 5.519 -1.804 1.00 27.75 492 MET A O 1
ATOM 3941 N N . ARG A 1 493 ? 16.958 5.729 -3.637 1.00 30.42 493 ARG A N 1
ATOM 3942 C CA . ARG A 1 493 ? 18.021 5.368 -4.607 1.00 30.42 493 ARG A CA 1
ATOM 3943 C C . ARG A 1 493 ? 19.168 6.400 -4.709 1.00 30.42 493 ARG A C 1
ATOM 3945 O O . ARG A 1 493 ? 20.144 6.124 -5.383 1.00 30.42 493 ARG A O 1
ATOM 3952 N N . ASN A 1 494 ? 19.111 7.542 -4.011 1.00 26.27 494 ASN A N 1
ATOM 3953 C CA . ASN A 1 494 ? 20.120 8.612 -4.146 1.00 26.27 494 ASN A CA 1
ATOM 3954 C C . ASN A 1 494 ? 20.875 8.996 -2.856 1.00 26.27 494 ASN A C 1
ATOM 3956 O O . ASN A 1 494 ? 21.632 9.961 -2.887 1.00 26.27 494 ASN A O 1
ATOM 3960 N N . TYR A 1 495 ? 20.711 8.285 -1.734 1.00 30.03 495 TYR A N 1
ATOM 3961 C CA . TYR A 1 495 ? 21.333 8.691 -0.456 1.00 30.03 495 TYR A CA 1
ATOM 3962 C C . TYR A 1 495 ? 22.620 7.945 -0.066 1.00 30.03 495 TYR A C 1
ATOM 3964 O O . TYR A 1 495 ? 23.173 8.249 0.984 1.00 30.03 495 TYR A O 1
ATOM 3972 N N . LEU A 1 496 ? 23.120 7.023 -0.897 1.00 25.61 496 LEU A N 1
ATOM 3973 C CA . LEU A 1 496 ? 24.376 6.295 -0.634 1.00 25.61 496 LEU A CA 1
ATOM 3974 C C . LEU A 1 496 ? 25.512 6.586 -1.631 1.00 25.61 496 LEU A C 1
ATOM 3976 O O . LEU A 1 496 ? 26.591 6.038 -1.470 1.00 25.61 496 LEU A O 1
ATOM 3980 N N . ASN A 1 497 ? 25.306 7.477 -2.608 1.00 25.34 497 ASN A N 1
ATOM 3981 C CA . ASN A 1 497 ? 26.362 7.942 -3.522 1.00 25.34 497 ASN A CA 1
ATOM 3982 C C . ASN A 1 497 ? 26.619 9.450 -3.372 1.00 25.34 497 ASN A C 1
ATOM 3984 O O . ASN A 1 497 ? 26.568 10.203 -4.348 1.00 25.34 497 ASN A O 1
ATOM 3988 N N . LYS A 1 498 ? 26.872 9.887 -2.136 1.00 25.84 498 LYS A N 1
ATOM 3989 C CA . LYS A 1 498 ? 27.689 11.067 -1.840 1.00 25.84 498 LYS A CA 1
ATOM 3990 C C . LYS A 1 498 ? 28.506 10.840 -0.587 1.00 25.84 498 LYS A C 1
ATOM 3992 O O . LYS A 1 498 ? 27.911 10.332 0.388 1.00 25.84 498 LYS A O 1
#

Foldseek 3Di:
DFPFQKAFCPPCLVPDPDNPDDPQKEKEKEFAQEPAKKWKWKAFPLFAQFDTDTHDIDHHRDITMIMGGQLGFMWIWIDSPPDIADTDGRDHDAAHWHWYKYDYPVHTDDIHTPDDHDDPCVVVVVVVVVVVVVVVVVVVVVVCVPDCVVVVVVVVPDDDDDPPDPPDDDDDDDDDDPPPPPPPPVVVPPPDDPVLVVLLVVLVVLQVCLVVQVVVDPLSDFRQADDDGPVLVSLLSNLLSLLLVLLQVLLVCLLVVHDLVVQLVVLLVVLVVLLVVFQVVQQVVVCVVDVDSDPQQGARFDSSNLSSVLSNVLSNLCSVLPDNDDPPDDDPCLLCSLCVSCVVVVVVLVVLVVVLVCQQAVPDDPQDDGNDLDQAASHNNNSRNQQGRNSQQVVQCVPVNQSNAACQFSNCNNRVRRGGGDLRGPSLSSLSSVSSNNSNSLSVLVVSDPDPVSSVVVVVVVVCVVVVVQPDVPPCVVVVSSNSVNGDDSDPPPDPPD

Organism: Timema shepardi (NCBI:txid629360)

Mean predicted aligned error: 12.67 Å

Solvent-accessible surface area (backbone atoms only — not comparable to full-atom values): 27791 Å² total; per-residue (Å²): 131,74,68,56,60,43,39,75,48,87,79,51,43,77,74,42,99,66,66,70,63,60,89,55,24,24,32,38,38,38,35,33,63,24,88,62,59,35,32,38,33,34,37,49,66,84,50,62,58,45,66,72,40,82,50,53,77,43,59,48,64,38,74,49,52,29,39,34,53,28,83,49,31,35,30,40,32,34,30,65,87,81,54,81,43,65,80,46,73,70,46,69,54,49,33,67,17,30,32,37,35,47,38,44,83,92,50,59,57,75,80,42,74,75,39,78,53,53,68,77,64,55,60,56,51,51,52,51,52,52,52,50,50,51,50,52,50,53,50,50,50,50,49,51,72,69,36,65,66,56,54,55,60,55,58,74,73,58,83,92,78,86,93,81,83,87,88,76,81,92,78,93,79,85,80,86,75,83,76,72,80,69,77,74,70,72,72,72,71,81,79,71,65,61,70,60,55,50,52,52,48,50,41,51,52,53,51,50,44,37,75,74,48,32,87,73,43,71,67,38,32,48,37,48,66,73,79,84,29,64,50,62,50,40,58,60,53,48,37,21,53,49,16,22,52,45,41,52,52,50,52,56,43,44,66,68,70,51,55,55,68,62,51,47,54,54,46,50,53,53,22,52,50,35,29,53,50,33,44,50,52,35,46,54,53,48,41,73,74,35,97,60,83,57,77,73,58,41,43,66,64,31,68,40,34,38,51,17,52,27,47,38,54,51,50,48,53,44,60,73,66,58,72,78,68,86,81,82,67,93,54,90,58,59,83,46,42,79,54,64,74,35,44,70,57,50,51,54,50,51,50,42,44,49,50,41,53,46,45,42,43,67,43,82,48,90,84,44,68,66,47,40,81,48,66,15,11,36,34,58,64,43,73,34,37,89,28,35,45,24,42,50,24,50,50,37,40,70,73,61,34,63,55,20,38,39,77,72,32,37,34,31,57,76,28,54,34,81,60,48,36,56,35,44,31,70,61,42,32,42,52,43,33,50,41,22,44,55,12,26,50,54,23,46,43,63,71,73,38,88,50,68,66,63,38,50,57,48,53,51,50,51,51,48,51,73,55,62,80,49,84,57,104,46,75,55,53,84,50,44,76,53,45,41,59,39,24,44,73,73,74,78,85,74,77,83,82,119

Radius of gyration: 31.03 Å; Cα contacts (8 Å, |Δi|>4): 729; chains: 1; bounding box: 66×72×117 Å

Secondary structure (DSSP, 8-state):
----SEEE-TT-TTTSSS--PPTTEEEEEEEE--SSPEEEEEEETTSTTPPPEEEEEE-TT-EEEEEEE-SS-EEEEEE-SSSEEEEEEEE-PPTT-EEEEEEETTEEPPPEEEEPPP-THHHHHHHHHHHHHHHHHHHHHHHHHHSHHHHHHHHTTS------S--PPP-----------------------HHHHHHHHHHHHHHHHHHTTGGG-GGGSPPSSSS--HHHHHHHHHHHHHHHHHHHHHHHHHHTT--HHHHHHHHHHHHHHHHHHHHHHHHHHHHHHSSS--GGG-----HHHHHHHHHHHHHHHHHHH--SS-----SGGGGGHHHHHTHHHHHHHHHHHHHHHHHHHH---TTS-TT--S--TTHHHHTSTT-TTHHHHHHHHHHH-GGGS-SS-THHHHH---S---TT-HHHHHHHHHHHHHHHHHHHHHHH--SHHHHHHHHHHHHHHHHHT--SS-TTHHHHTTGGG-S-----TTSS--

InterPro domains:
  IPR012429 Heparan-alpha-glucosaminide N-acetyltransferase, catalytic domain [PF07786] (192-339)